Protein AF-0000000077137938 (afdb_homodimer)

InterPro domains:
  IPR002347 Short-chain dehydrogenase/reductase SDR [PF00106] (27-165)
  IPR036291 NAD(P)-binding domain superfamily [SSF51735] (3-159)

Foldseek 3Di:
DVVCVVVVAQEEDEDCCCVVPDDDPSYHYDHDQLLDLVRLLVSVVVCCVVVVAAQEAEDDLPDDDQDFPPDRDPVRLSSLLSSQAVSVLSNCVSCVVNQQVRYEYEYEAEPCLLDPAPRCNSNNVSRVNRVVVVLVVLVVSPLSGQYYYHYAHDDPDGPPVVSVVSRVVCSVCRPSPSDDPPVRVCSSVVCVPDVVNVVVVNVVVVVVSVVNVVVVPDPDPPPPPPPD/DVVCVVVVAQEEDEDCCCVVPDDDPSYHYDHDDLLDLVRLVVSVVVCCVVVVAAQEAEDDLPDDDQDFPPDRDPVRLSSLLSSQAVSVLSNCVSCVVNLQVRYEYEYEAEPCLLDPAPRCNSNNVSRVNNVVVVLVVLVVSPLSGQYYYHYAHDDPPGPVVVSVVVRVVCSVDRPSPSDDPPVRVCSSVVCVPDVVNVVVVNVVVVVVSVVNVVVVPPPDPPPPPPPD

Sequence (456 aa):
MSLLLGEGALVVVGDINPEVIPNHVNLQKYKIDPCKPDQIERLIESAIETLDKIDIFIINSEQFSYAEDEKENWAGLKYLFQTNSLGPIFAIQRLTNLISVGLHIILVSSEVSFYPTPGYGLYGASKHAFDYFWDSYRKQVGKNFHFSRVVAKTPGNSNPSQLAKKVFRSILRPKHSRYESWNQWFQKKSFEIFPFFLFFRSLLYEFLLKVEKKKKNLPLPHNQSNETMSLLLGEGALVVVGDINPEVIPNHVNLQKYKIDPCKPDQIERLIESAIETLDKIDIFIINSEQFSYAEDEKENWAGLKYLFQTNSLGPIFAIQRLTNLISVGLHIILVSSEVSFYPTPGYGLYGASKHAFDYFWDSYRKQVGKNFHFSRVVAKTPGNSNPSQLAKKVFRSILRPKHSRYESWNQWFQKKSFEIFPFFLFFRSLLYEFLLKVEKKKKNLPLPHNQSNET

Secondary structure (DSSP, 8-state):
-HHHHHTT--EEEEES-GGGSPP-TTEEEEE--TT-HHHHHHHHHHHHHHHSS--EEEEE--------TTT--HHHHHHHHIIIIIHHHHHHHHHHHHHTTTPEEEEEEEGGGTS--TT-HHHHHHHHHHHHHHHHHHHHH-TT-EEEEEEE--SS---HHHHHHHHHHHHHS----SS--HHHHHHHHHHHH-HHHHHHHHHHHHHHHHHHHHHHTS----------/-HHHHHTT--EEEEES-GGGSPP-TTEEEEE--TT-HHHHHHHHHHHHHHHSS--EEEEE--------TTT--HHHHHHHHIIIIIHHHHHHHHHHHHHTTTPEEEEEEEGGGTS--TT-HHHHHHHHHHHHHHHHHHHHH-TT-EEEEEEE--SS---HHHHHHHHHHHHHS----SS--HHHHHHHHHHHH-HHHHHHHHHHHHHHHHHHHHHHTS----------

Nearest PDB structures (foldseek):
  5t5q-assembly1_B  TM=8.551E-01  e=4.717E-06  Brucella abortus 2308
  8ijg-assembly1_D  TM=7.436E-01  e=5.787E-07  Burkholderia gladioli BSR3
  5t5q-assembly1_D  TM=7.896E-01  e=3.760E-06  Brucella abortus 2308
  5tii-assembly1_C  TM=8.175E-01  e=8.317E-06  uncultured bacterium
  5tii-assembly1_B  TM=8.497E-01  e=1.043E-05  uncultured bacterium

pLDDT: mean 77.57, std 17.43, range [22.06, 96.56]

Organism: Leptospira biflexa serovar Patoc (strain Patoc 1 / ATCC 23582 / Paris) (NCBI:txid456481)

Structure (mmCIF, N/CA/C/O backbone):
data_AF-0000000077137938-model_v1
#
loop_
_entity.id
_entity.type
_entity.pdbx_description
1 polymer 'SDR family NAD(P)-dependent oxidoreductase'
#
loop_
_atom_site.group_PDB
_atom_site.id
_atom_site.type_symbol
_atom_site.label_atom_id
_atom_site.label_alt_id
_atom_site.label_comp_id
_atom_site.label_asym_id
_atom_site.label_entity_id
_atom_site.label_seq_id
_atom_site.pdbx_PDB_ins_code
_atom_site.Cartn_x
_atom_site.Cartn_y
_atom_site.Cartn_z
_atom_site.occupancy
_atom_site.B_iso_or_equiv
_atom_site.auth_seq_id
_atom_site.auth_comp_id
_atom_site.auth_asym_id
_atom_site.auth_atom_id
_atom_site.pdbx_PDB_model_num
ATOM 1 N N . MET A 1 1 ? -8.594 -23.672 -10.148 1 82.12 1 MET A N 1
ATOM 2 C CA . MET A 1 1 ? -7.992 -24.906 -9.641 1 82.12 1 MET A CA 1
ATOM 3 C C . MET A 1 1 ? -8.562 -26.125 -10.367 1 82.12 1 MET A C 1
ATOM 5 O O . MET A 1 1 ? -7.812 -26.953 -10.891 1 82.12 1 MET A O 1
ATOM 9 N N . SER A 1 2 ? -9.875 -26.062 -10.555 1 80.5 2 SER A N 1
ATOM 10 C CA . SER A 1 2 ? -10.531 -27.188 -11.211 1 80.5 2 SER A CA 1
ATOM 11 C C . SER A 1 2 ? -10.062 -27.328 -12.656 1 80.5 2 SER A C 1
ATOM 13 O O . SER A 1 2 ? -9.852 -28.438 -13.141 1 80.5 2 SER A O 1
ATOM 15 N N . LEU A 1 3 ? -9.867 -26.266 -13.297 1 83.75 3 LEU A N 1
ATOM 16 C CA . LEU A 1 3 ? -9.43 -26.266 -14.688 1 83.75 3 LEU A CA 1
ATOM 17 C C . LEU A 1 3 ? -8.016 -26.828 -14.805 1 83.75 3 LEU A C 1
ATOM 19 O O . LEU A 1 3 ? -7.727 -27.609 -15.703 1 83.75 3 LEU A O 1
ATOM 23 N N . LEU A 1 4 ? -7.18 -26.516 -13.891 1 88.12 4 LEU A N 1
ATOM 24 C CA . LEU A 1 4 ? -5.797 -26.984 -13.914 1 88.12 4 LEU A CA 1
ATOM 25 C C . LEU A 1 4 ? -5.727 -28.484 -13.641 1 88.12 4 LEU A C 1
ATOM 27 O O . LEU A 1 4 ? -5.004 -29.203 -14.328 1 88.12 4 LEU A O 1
ATOM 31 N N . LEU A 1 5 ? -6.488 -28.891 -12.719 1 90.06 5 LEU A N 1
ATOM 32 C CA . LEU A 1 5 ? -6.512 -30.297 -12.352 1 90.06 5 LEU A CA 1
ATOM 33 C C . LEU A 1 5 ? -7.078 -31.141 -13.484 1 90.06 5 LEU A C 1
ATOM 35 O O . LEU A 1 5 ? -6.602 -32.25 -13.734 1 90.06 5 LEU A O 1
ATOM 39 N N . GLY A 1 6 ? -8.094 -30.547 -14.188 1 89.06 6 GLY A N 1
ATOM 40 C CA . GLY A 1 6 ? -8.703 -31.219 -15.32 1 89.06 6 GLY A CA 1
ATOM 41 C C . GLY A 1 6 ? -7.734 -31.453 -16.469 1 89.06 6 GLY A C 1
ATOM 42 O O . GLY A 1 6 ? -7.867 -32.438 -17.203 1 89.06 6 GLY A O 1
ATOM 43 N N . GLU A 1 7 ? -6.707 -30.672 -16.578 1 90.38 7 GLU A N 1
ATOM 44 C CA . GLU A 1 7 ? -5.699 -30.781 -17.625 1 90.38 7 GLU A CA 1
ATOM 45 C C . GLU A 1 7 ? -4.523 -31.641 -17.188 1 90.38 7 GLU A C 1
ATOM 47 O O . GLU A 1 7 ? -3.506 -31.719 -17.875 1 90.38 7 GLU A O 1
ATOM 52 N N . GLY A 1 8 ? -4.582 -32.25 -15.922 1 91.69 8 GLY A N 1
ATOM 53 C CA . GLY A 1 8 ? -3.576 -33.188 -15.43 1 91.69 8 GLY A CA 1
ATOM 54 C C . GLY A 1 8 ? -2.428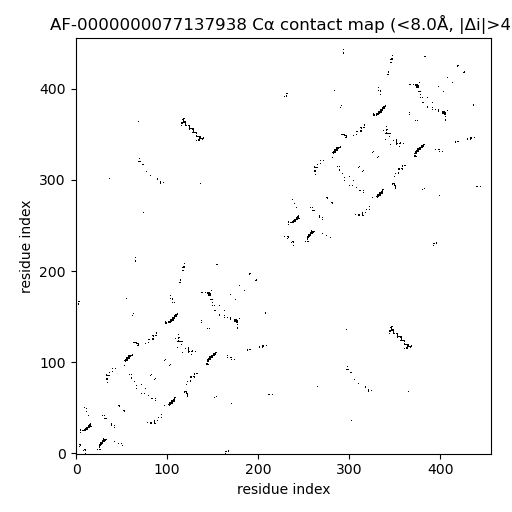 -32.5 -14.711 1 91.69 8 GLY A C 1
ATOM 55 O O . GLY A 1 8 ? -1.396 -33.094 -14.445 1 91.69 8 GLY A O 1
ATOM 56 N N . ALA A 1 9 ? -2.559 -31.234 -14.398 1 91.5 9 ALA A N 1
ATOM 57 C CA . ALA A 1 9 ? -1.505 -30.5 -13.711 1 91.5 9 ALA A CA 1
ATOM 58 C C . ALA A 1 9 ? -1.36 -30.969 -12.266 1 91.5 9 ALA A C 1
ATOM 60 O O . ALA A 1 9 ? -2.34 -31.391 -11.641 1 91.5 9 ALA A O 1
ATOM 61 N N . LEU A 1 10 ? -0.135 -31.016 -11.766 1 94.38 10 LEU A N 1
ATOM 62 C CA . LEU A 1 10 ? 0.11 -31.172 -10.336 1 94.38 10 LEU A CA 1
ATOM 63 C C . LEU A 1 10 ? 0.012 -29.844 -9.609 1 94.38 10 LEU A C 1
ATOM 65 O O . LEU A 1 10 ? 0.697 -28.875 -9.977 1 94.38 10 LEU A O 1
ATOM 69 N N . VAL A 1 11 ? -0.886 -29.797 -8.602 1 94.5 11 VAL A N 1
ATOM 70 C CA . VAL A 1 11 ? -1.19 -28.516 -7.984 1 94.5 11 VAL A CA 1
ATOM 71 C C . VAL A 1 11 ? -0.905 -28.578 -6.484 1 94.5 11 VAL A C 1
ATOM 73 O O . VAL A 1 11 ? -1.271 -29.547 -5.816 1 94.5 11 VAL A O 1
ATOM 76 N N . VAL A 1 12 ? -0.13 -27.641 -5.973 1 95.25 12 VAL A N 1
ATOM 77 C CA . VAL A 1 12 ? 0.032 -27.391 -4.543 1 95.25 12 VAL A CA 1
ATOM 78 C C . VAL A 1 12 ? -0.649 -26.078 -4.172 1 95.25 12 VAL A C 1
ATOM 80 O O . VAL A 1 12 ? -0.397 -25.031 -4.793 1 95.25 12 VAL A O 1
ATOM 83 N N . VAL A 1 13 ? -1.584 -26.141 -3.148 1 93.88 13 VAL A N 1
ATOM 84 C CA . VAL A 1 13 ? -2.354 -24.938 -2.83 1 93.88 13 VAL A CA 1
ATOM 85 C C . VAL A 1 13 ? -2.201 -24.609 -1.349 1 93.88 13 VAL A C 1
ATOM 87 O O . VAL A 1 13 ? -2.168 -25.5 -0.503 1 93.88 13 VAL A O 1
ATOM 90 N N . GLY A 1 14 ? -1.914 -23.359 -1.097 1 92.62 14 GLY A N 1
ATOM 91 C CA . GLY A 1 14 ? -2.016 -22.812 0.246 1 92.62 14 GLY A CA 1
ATOM 92 C C . GLY A 1 14 ? -3.287 -22 0.469 1 92.62 14 GLY A C 1
ATOM 93 O O . GLY A 1 14 ? -3.604 -21.109 -0.307 1 92.62 14 GLY A O 1
ATOM 94 N N . ASP A 1 15 ? -4.039 -22.344 1.524 1 89.94 15 ASP A N 1
ATOM 95 C CA . ASP A 1 15 ? -5.293 -21.656 1.834 1 89.94 15 ASP A CA 1
ATOM 96 C C . ASP A 1 15 ? -5.504 -21.562 3.344 1 89.94 15 ASP A C 1
ATOM 98 O O . ASP A 1 15 ? -4.988 -22.391 4.102 1 89.94 15 ASP A O 1
ATOM 102 N N . ILE A 1 16 ? -6.207 -20.547 3.729 1 87.56 16 ILE A N 1
ATOM 103 C CA . ILE A 1 16 ? -6.512 -20.391 5.145 1 87.56 16 ILE A CA 1
ATOM 104 C C . ILE A 1 16 ? -7.5 -21.453 5.59 1 87.56 16 ILE A C 1
ATOM 106 O O . ILE A 1 16 ? -7.469 -21.906 6.742 1 87.56 16 ILE A O 1
ATOM 110 N N . ASN A 1 17 ? -8.305 -21.875 4.637 1 88.5 17 ASN A N 1
ATOM 111 C CA . ASN A 1 17 ? -9.273 -22.938 4.863 1 88.5 17 ASN A CA 1
ATOM 112 C C . ASN A 1 17 ? -9.18 -24.031 3.799 1 88.5 17 ASN A C 1
ATOM 114 O O . ASN A 1 17 ? -10.086 -24.188 2.988 1 88.5 17 ASN A O 1
ATOM 118 N N . PRO A 1 18 ? -8.117 -24.781 3.939 1 91.25 18 PRO A N 1
ATOM 119 C CA . PRO A 1 18 ? -7.941 -25.781 2.893 1 91.25 18 PRO A CA 1
ATOM 120 C C . PRO A 1 18 ? -9.023 -26.875 2.932 1 91.25 18 PRO A C 1
ATOM 122 O O . PRO A 1 18 ? -9.211 -27.594 1.95 1 91.25 18 PRO A O 1
ATOM 125 N N . GLU A 1 19 ? -9.711 -26.938 3.988 1 91.69 19 GLU A N 1
ATOM 126 C CA . GLU A 1 19 ? -10.711 -27.984 4.172 1 91.69 19 GLU A CA 1
ATOM 127 C C . GLU A 1 19 ? -11.875 -27.797 3.201 1 91.69 19 GLU A C 1
ATOM 129 O O . GLU A 1 19 ? -12.555 -28.766 2.857 1 91.69 19 GLU A O 1
ATOM 134 N N . VAL A 1 20 ? -12.109 -26.578 2.74 1 88.06 20 VAL A N 1
ATOM 135 C CA . VAL A 1 20 ? -13.234 -26.297 1.852 1 88.06 20 VAL A CA 1
ATOM 136 C C . VAL A 1 20 ? -12.883 -26.734 0.428 1 88.06 20 VAL A C 1
ATOM 138 O O . VAL A 1 20 ? -13.766 -26.859 -0.423 1 88.06 20 VAL A O 1
ATOM 141 N N . ILE A 1 21 ? -11.672 -27.062 0.179 1 89.19 21 ILE A N 1
ATOM 142 C CA . ILE A 1 21 ? -11.211 -27.469 -1.145 1 89.19 21 ILE A CA 1
ATOM 143 C C . ILE A 1 21 ? -11.336 -28.984 -1.29 1 89.19 21 ILE A C 1
ATOM 145 O O . ILE A 1 21 ? -10.789 -29.75 -0.479 1 89.19 21 ILE A O 1
ATOM 149 N N . PRO A 1 22 ? -12.023 -29.406 -2.293 1 91.62 22 PRO A N 1
ATOM 150 C CA . PRO A 1 22 ? -12.148 -30.859 -2.494 1 91.62 22 PRO A CA 1
ATOM 151 C C . PRO A 1 22 ? -10.805 -31.531 -2.746 1 91.62 22 PRO A C 1
ATOM 153 O O . PRO A 1 22 ? -9.906 -30.938 -3.336 1 91.62 22 PRO A O 1
ATOM 156 N N . ASN A 1 23 ? -10.734 -32.812 -2.357 1 93.38 23 ASN A N 1
ATOM 157 C CA . ASN A 1 23 ? -9.508 -33.562 -2.572 1 93.38 23 ASN A CA 1
ATOM 158 C C . ASN A 1 23 ? -9.375 -34.031 -4.023 1 93.38 23 ASN A C 1
ATOM 160 O O . ASN A 1 23 ? -10.375 -34.156 -4.734 1 93.38 23 ASN A O 1
ATOM 164 N N . HIS A 1 24 ? -8.148 -34.156 -4.488 1 94.12 24 HIS A N 1
ATOM 165 C CA . HIS A 1 24 ? -7.781 -34.656 -5.809 1 94.12 24 HIS A CA 1
ATOM 166 C C . HIS A 1 24 ? -6.398 -35.281 -5.789 1 94.12 24 HIS A C 1
ATOM 168 O O . HIS A 1 24 ? -5.508 -34.812 -5.07 1 94.12 24 HIS A O 1
ATOM 174 N N . VAL A 1 25 ? -6.176 -36.281 -6.574 1 93.81 25 VAL A N 1
ATOM 175 C CA . VAL A 1 25 ? -4.941 -37.062 -6.57 1 93.81 25 VAL A CA 1
ATOM 176 C C . VAL A 1 25 ? -3.764 -36.156 -6.938 1 93.81 25 VAL A C 1
ATOM 178 O O . VAL A 1 25 ? -2.652 -36.344 -6.434 1 93.81 25 VAL A O 1
ATOM 181 N N . ASN A 1 26 ? -4 -35.156 -7.742 1 95.12 26 ASN A N 1
ATOM 182 C CA . ASN A 1 26 ? -2.943 -34.281 -8.203 1 95.12 26 ASN A CA 1
ATOM 183 C C . ASN A 1 26 ? -2.898 -33 -7.391 1 95.12 26 ASN A C 1
ATOM 185 O O . ASN A 1 26 ? -2.277 -32 -7.801 1 95.12 26 ASN A O 1
ATOM 189 N N . LEU A 1 27 ? -3.598 -33 -6.215 1 94.88 27 LEU A N 1
ATOM 190 C CA . LEU A 1 27 ? -3.709 -31.766 -5.426 1 94.88 27 LEU A CA 1
ATOM 191 C C . LEU A 1 27 ? -3.164 -31.984 -4.016 1 94.88 27 LEU A C 1
ATOM 193 O O . LEU A 1 27 ? -3.566 -32.906 -3.322 1 94.88 27 LEU A O 1
ATOM 197 N N . GLN A 1 28 ? -2.193 -31.25 -3.656 1 95.69 28 GLN A N 1
ATOM 198 C CA . GLN A 1 28 ? -1.729 -31.156 -2.275 1 95.69 28 GLN A CA 1
ATOM 199 C C . GLN A 1 28 ? -2.107 -29.812 -1.659 1 95.69 28 GLN A C 1
ATOM 201 O O . GLN A 1 28 ? -1.872 -28.766 -2.258 1 95.69 28 GLN A O 1
ATOM 206 N N . LYS A 1 29 ? -2.715 -29.906 -0.491 1 95.06 29 LYS A N 1
ATOM 207 C CA . LYS A 1 29 ? -3.217 -28.688 0.16 1 95.06 29 LYS A CA 1
ATOM 208 C C . LYS A 1 29 ? -2.486 -28.438 1.474 1 95.06 29 LYS A C 1
ATOM 210 O O . LYS A 1 29 ? -2.178 -29.375 2.215 1 95.06 29 LYS A O 1
ATOM 215 N N . TYR A 1 30 ? -2.18 -27.172 1.72 1 94.38 30 TYR A N 1
ATOM 216 C CA . TYR A 1 30 ? -1.563 -26.734 2.967 1 94.38 30 TYR A CA 1
ATOM 217 C C . TYR A 1 30 ? -2.354 -25.594 3.59 1 94.38 30 TYR A C 1
ATOM 219 O O . TYR A 1 30 ? -2.834 -24.703 2.883 1 94.38 30 TYR A O 1
ATOM 227 N N . LYS A 1 31 ? -2.516 -25.656 4.91 1 94.06 31 LYS A N 1
ATOM 228 C CA . LYS A 1 31 ? -3.082 -24.516 5.633 1 94.06 31 LYS A CA 1
ATOM 229 C C . LYS A 1 31 ? -2.037 -23.422 5.84 1 94.06 31 LYS A C 1
ATOM 231 O O . LYS A 1 31 ? -0.965 -23.672 6.391 1 94.06 31 LYS A O 1
ATOM 236 N N . ILE A 1 32 ? -2.404 -22.234 5.348 1 92.25 32 ILE A N 1
ATOM 237 C CA . ILE A 1 32 ? -1.449 -21.156 5.512 1 92.25 32 ILE A CA 1
ATOM 238 C C . ILE A 1 32 ? -2.182 -19.891 5.949 1 92.25 32 ILE A C 1
ATOM 240 O O . ILE A 1 32 ? -3.355 -19.688 5.621 1 92.25 32 ILE A O 1
ATOM 244 N N . ASP A 1 33 ? -1.504 -19.172 6.73 1 91.94 33 ASP A N 1
ATOM 245 C CA . ASP A 1 33 ? -1.855 -17.781 7.043 1 91.94 33 ASP A CA 1
ATOM 246 C C . ASP A 1 33 ? -0.899 -16.812 6.359 1 91.94 33 ASP A C 1
ATOM 248 O O . ASP A 1 33 ? 0.297 -16.797 6.656 1 91.94 33 ASP A O 1
ATOM 252 N N . PRO A 1 34 ? -1.477 -16.016 5.48 1 89 34 PRO A N 1
ATOM 253 C CA . PRO A 1 34 ? -0.6 -15.117 4.734 1 89 34 PRO A CA 1
ATOM 254 C C . PRO A 1 34 ? 0.116 -14.117 5.637 1 89 34 PRO A C 1
ATOM 256 O O . PRO A 1 34 ? 1.051 -13.438 5.195 1 89 34 PRO A O 1
ATOM 259 N N . CYS A 1 35 ? -0.312 -14.023 6.879 1 91.31 35 CYS A N 1
ATOM 260 C CA . CYS A 1 35 ? 0.33 -13.109 7.816 1 91.31 35 CYS A CA 1
ATOM 261 C C . CYS A 1 35 ? 1.494 -13.789 8.531 1 91.31 35 CYS A C 1
ATOM 263 O O . CYS A 1 35 ? 2.178 -13.164 9.344 1 91.31 35 CYS A O 1
ATOM 265 N N . LYS A 1 36 ? 1.702 -15.008 8.211 1 95.06 36 LYS A N 1
ATOM 266 C CA . LYS A 1 36 ? 2.787 -15.766 8.828 1 95.06 36 LYS A CA 1
ATOM 267 C C . LYS A 1 36 ? 3.84 -16.156 7.797 1 95.06 36 LYS A C 1
ATOM 269 O O . LYS A 1 36 ? 3.686 -17.156 7.098 1 95.06 36 LYS A O 1
ATOM 274 N N . PRO A 1 37 ? 4.961 -15.477 7.809 1 95.5 37 PRO A N 1
ATOM 275 C CA . PRO A 1 37 ? 5.973 -15.695 6.773 1 95.5 37 PRO A CA 1
ATOM 276 C C . PRO A 1 37 ? 6.527 -17.125 6.785 1 95.5 37 PRO A C 1
ATOM 278 O O . PRO A 1 37 ? 6.859 -17.672 5.73 1 95.5 37 PRO A O 1
ATOM 281 N N . ASP A 1 38 ? 6.629 -17.703 7.938 1 96.56 38 ASP A N 1
ATOM 282 C CA . ASP A 1 38 ? 7.16 -19.062 8.039 1 96.56 38 ASP A CA 1
ATOM 283 C C . ASP A 1 38 ? 6.27 -20.062 7.293 1 96.56 38 ASP A C 1
ATOM 285 O O . ASP A 1 38 ? 6.766 -21.016 6.695 1 96.56 38 ASP A O 1
ATOM 289 N N . GLN A 1 39 ? 4.988 -19.859 7.348 1 96.06 39 GLN A N 1
ATOM 290 C CA . GLN A 1 39 ? 4.055 -20.734 6.656 1 96.06 39 GLN A CA 1
ATOM 291 C C . GLN A 1 39 ? 4.137 -20.547 5.145 1 96.06 39 GLN A C 1
ATOM 293 O O . GLN A 1 39 ? 3.984 -21.5 4.383 1 96.06 39 GLN A O 1
ATOM 298 N N . ILE A 1 40 ? 4.438 -19.375 4.727 1 94.38 40 ILE A N 1
ATOM 299 C CA . ILE A 1 40 ? 4.621 -19.094 3.307 1 94.38 40 ILE A CA 1
ATOM 300 C C . ILE A 1 40 ? 5.871 -19.812 2.797 1 94.38 40 ILE A C 1
ATOM 302 O O . ILE A 1 40 ? 5.84 -20.453 1.747 1 94.38 40 ILE A O 1
ATOM 306 N N . GLU A 1 41 ? 6.875 -19.688 3.547 1 95.25 41 GLU A N 1
ATOM 307 C CA . GLU A 1 41 ? 8.125 -20.344 3.176 1 95.25 41 GLU A CA 1
ATOM 308 C C . GLU A 1 41 ? 7.949 -21.859 3.109 1 95.25 41 GLU A C 1
ATOM 310 O O . GLU A 1 41 ? 8.414 -22.5 2.164 1 95.25 41 GLU A O 1
ATOM 315 N N . ARG A 1 42 ? 7.32 -22.359 4.07 1 95.62 42 ARG A N 1
ATOM 316 C CA . ARG A 1 42 ? 7.094 -23.797 4.113 1 95.62 42 ARG A CA 1
ATOM 317 C C . ARG A 1 42 ? 6.27 -24.266 2.912 1 95.62 42 ARG A C 1
ATOM 319 O O . ARG A 1 42 ? 6.516 -25.328 2.357 1 95.62 42 ARG A O 1
ATOM 326 N N . LEU A 1 43 ? 5.289 -23.453 2.562 1 94.94 43 LEU A N 1
ATOM 327 C CA . LEU A 1 43 ? 4.48 -23.781 1.395 1 94.94 43 LEU A CA 1
ATOM 328 C C . LEU A 1 43 ? 5.34 -23.859 0.14 1 94.94 43 LEU A C 1
ATOM 330 O O . LEU A 1 43 ? 5.23 -24.812 -0.629 1 94.94 43 LEU A O 1
ATOM 334 N N . ILE A 1 44 ? 6.176 -22.922 -0.088 1 94.19 44 ILE A N 1
ATOM 335 C CA . ILE A 1 44 ? 7.016 -22.859 -1.278 1 94.19 44 ILE A CA 1
ATOM 336 C C . ILE A 1 44 ? 8.008 -24.016 -1.273 1 94.19 44 ILE A C 1
ATOM 338 O O . ILE A 1 44 ? 8.219 -24.656 -2.301 1 94.19 44 ILE A O 1
ATOM 342 N N . GLU A 1 45 ? 8.547 -24.297 -0.104 1 94.12 45 GLU A N 1
ATOM 343 C CA . GLU A 1 45 ? 9.469 -25.422 0.028 1 94.12 45 GLU A CA 1
ATOM 344 C C . GLU A 1 45 ? 8.773 -26.734 -0.285 1 94.12 45 GLU A C 1
ATOM 346 O O . GLU A 1 45 ? 9.312 -27.578 -1.02 1 94.12 45 GLU A O 1
ATOM 351 N N . SER A 1 46 ? 7.633 -26.875 0.27 1 93.81 46 SER A N 1
ATOM 352 C CA . SER A 1 46 ? 6.859 -28.078 0.028 1 93.81 46 SER A CA 1
ATOM 353 C C . SER A 1 46 ? 6.52 -28.234 -1.449 1 93.81 46 SER A C 1
ATOM 355 O O . SER A 1 46 ? 6.535 -29.344 -1.984 1 93.81 46 SER A O 1
ATOM 357 N N . ALA A 1 47 ? 6.156 -27.109 -2.074 1 94.31 47 ALA A N 1
ATOM 358 C CA . ALA A 1 47 ? 5.84 -27.125 -3.5 1 94.31 47 ALA A CA 1
ATOM 359 C C . ALA A 1 47 ? 7.039 -27.578 -4.324 1 94.31 47 ALA A C 1
ATOM 361 O O . ALA A 1 47 ? 6.898 -28.391 -5.25 1 94.31 47 ALA A O 1
ATOM 362 N N . ILE A 1 48 ? 8.18 -27.125 -3.984 1 92.31 48 ILE A N 1
ATOM 363 C CA . ILE A 1 48 ? 9.398 -27.484 -4.699 1 92.31 48 ILE A CA 1
ATOM 364 C C . ILE A 1 48 ? 9.68 -28.984 -4.504 1 92.31 48 ILE A C 1
ATOM 366 O O . ILE A 1 48 ? 10.039 -29.672 -5.457 1 92.31 48 ILE A O 1
ATOM 370 N N . GLU A 1 49 ? 9.516 -29.422 -3.316 1 92.31 49 GLU A N 1
ATOM 371 C CA . GLU A 1 49 ? 9.758 -30.828 -3.008 1 92.31 49 GLU A CA 1
ATOM 372 C C . GLU A 1 49 ? 8.781 -31.734 -3.746 1 92.31 49 GLU A C 1
ATOM 374 O O . GLU A 1 49 ? 9.172 -32.781 -4.254 1 92.31 49 GLU A O 1
ATOM 379 N N . THR A 1 50 ? 7.547 -31.312 -3.812 1 91.38 50 THR A N 1
ATOM 380 C CA . THR A 1 50 ? 6.477 -32.125 -4.387 1 91.38 50 THR A CA 1
ATOM 381 C C . THR A 1 50 ? 6.547 -32.094 -5.91 1 91.38 50 THR A C 1
ATOM 383 O O . THR A 1 50 ? 6.34 -33.125 -6.559 1 91.38 50 THR A O 1
ATOM 386 N N . LEU A 1 51 ? 6.824 -30.938 -6.496 1 92.75 51 LEU A N 1
ATOM 387 C CA . LEU A 1 51 ? 6.691 -30.75 -7.938 1 92.75 51 LEU A CA 1
ATOM 388 C C . LEU A 1 51 ? 8.047 -30.828 -8.625 1 92.75 51 LEU A C 1
ATOM 390 O O . LEU A 1 51 ? 8.125 -30.953 -9.844 1 92.75 51 LEU A O 1
ATOM 394 N N . ASP A 1 52 ? 9.141 -30.781 -7.859 1 88.56 52 ASP A N 1
ATOM 395 C CA . ASP A 1 52 ? 10.516 -30.688 -8.352 1 88.56 52 ASP A CA 1
ATOM 396 C C . ASP A 1 52 ? 10.789 -29.328 -8.984 1 88.56 52 ASP A C 1
ATOM 398 O O . ASP A 1 52 ? 11.781 -28.672 -8.656 1 88.56 52 ASP A O 1
ATOM 402 N N . LYS A 1 53 ? 9.844 -29 -9.859 1 89.62 53 LYS A N 1
ATOM 403 C CA . LYS A 1 53 ? 9.914 -27.688 -10.492 1 89.62 53 LYS A CA 1
ATOM 404 C C . LYS A 1 53 ? 8.547 -27 -10.492 1 89.62 53 LYS A C 1
ATOM 406 O O . LYS A 1 53 ? 7.527 -27.625 -10.773 1 89.62 53 LYS A O 1
ATOM 411 N N . ILE A 1 54 ? 8.602 -25.703 -10.125 1 92.25 54 ILE A N 1
ATOM 412 C CA . ILE A 1 54 ? 7.375 -24.922 -10.203 1 92.25 54 ILE A CA 1
ATOM 413 C C . ILE A 1 54 ? 7.316 -24.188 -11.539 1 92.25 54 ILE A C 1
ATOM 415 O O . ILE A 1 54 ? 8.133 -23.297 -11.797 1 92.25 54 ILE A O 1
ATOM 419 N N . ASP A 1 55 ? 6.383 -24.547 -12.32 1 90.75 55 ASP A N 1
ATOM 420 C CA . ASP A 1 55 ? 6.234 -23.891 -13.617 1 90.75 55 ASP A CA 1
ATOM 421 C C . ASP A 1 55 ? 5.438 -22.594 -13.492 1 90.75 55 ASP A C 1
ATOM 423 O O . ASP A 1 55 ? 5.746 -21.609 -14.164 1 90.75 55 ASP A O 1
ATOM 427 N N . ILE A 1 56 ? 4.426 -22.688 -12.617 1 91.75 56 ILE A N 1
ATOM 428 C CA . ILE A 1 56 ? 3.508 -21.562 -12.477 1 91.75 56 ILE A CA 1
ATOM 429 C C . ILE A 1 56 ? 3.25 -21.297 -11 1 91.75 56 ILE A C 1
ATOM 431 O O . ILE A 1 56 ? 3.062 -22.219 -10.211 1 91.75 56 ILE A O 1
ATOM 435 N N . PHE A 1 57 ? 3.316 -20.094 -10.641 1 92.94 57 PHE A N 1
ATOM 436 C CA . PHE A 1 57 ? 2.926 -19.656 -9.305 1 92.94 57 PHE A CA 1
ATOM 437 C C . PHE A 1 57 ? 1.826 -18.594 -9.383 1 92.94 57 PHE A C 1
ATOM 439 O O . PHE A 1 57 ? 1.999 -17.562 -10.031 1 92.94 57 PHE A O 1
ATOM 446 N N . ILE A 1 58 ? 0.691 -18.891 -8.773 1 91.38 58 ILE A N 1
ATOM 447 C CA . ILE A 1 58 ? -0.452 -17.984 -8.812 1 91.38 58 ILE A CA 1
ATOM 448 C C . ILE A 1 58 ? -0.63 -17.328 -7.445 1 91.38 58 ILE A C 1
ATOM 450 O O . ILE A 1 58 ? -0.754 -18 -6.426 1 91.38 58 ILE A O 1
ATOM 454 N N . ILE A 1 59 ? -0.573 -16.062 -7.422 1 89.56 59 ILE A N 1
ATOM 455 C CA . ILE A 1 59 ? -0.862 -15.281 -6.227 1 89.56 59 ILE A CA 1
ATOM 456 C C . ILE A 1 59 ? -2.297 -14.766 -6.281 1 89.56 59 ILE A C 1
ATOM 458 O O . ILE A 1 59 ? -2.611 -13.875 -7.07 1 89.56 59 ILE A O 1
ATOM 462 N N . ASN A 1 60 ? -3.135 -15.453 -5.504 1 78.38 60 ASN A N 1
ATOM 463 C CA . ASN A 1 60 ? -4.535 -15.039 -5.441 1 78.38 60 ASN A CA 1
ATOM 464 C C . ASN A 1 60 ? -4.812 -14.188 -4.207 1 78.38 60 ASN A C 1
ATOM 466 O O . ASN A 1 60 ? -4.715 -14.672 -3.078 1 78.38 60 ASN A O 1
ATOM 470 N N . SER A 1 61 ? -4.84 -12.961 -4.328 1 61.78 61 SER A N 1
ATOM 471 C CA . SER A 1 61 ? -5.055 -12.047 -3.209 1 61.78 61 SER A CA 1
ATOM 472 C C . SER A 1 61 ? -6.504 -11.586 -3.148 1 61.78 61 SER A C 1
ATOM 474 O O . SER A 1 61 ? -6.777 -10.422 -2.822 1 61.78 61 SER A O 1
ATOM 476 N N . GLU A 1 62 ? -7.633 -12.336 -3.582 1 57 62 GLU A N 1
ATOM 477 C CA . GLU A 1 62 ? -8.961 -11.789 -3.85 1 57 62 GLU A CA 1
ATOM 478 C C . GLU A 1 62 ? -9.859 -11.914 -2.627 1 57 62 GLU A C 1
ATOM 480 O O . GLU A 1 62 ? -11.078 -11.727 -2.725 1 57 62 GLU A O 1
ATOM 485 N N . GLN A 1 63 ? -9.32 -12.172 -1.462 1 60.5 63 GLN A N 1
ATOM 486 C CA . GLN A 1 63 ? -10.344 -12.133 -0.42 1 60.5 63 GLN A CA 1
ATOM 487 C C . GLN A 1 63 ? -10.633 -10.695 0.006 1 60.5 63 GLN A C 1
ATOM 489 O O . GLN A 1 63 ? -9.742 -9.984 0.477 1 60.5 63 GLN A O 1
ATOM 494 N N . PHE A 1 64 ? -11.883 -10.336 -0.465 1 67.31 64 PHE A N 1
ATOM 495 C CA . PHE A 1 64 ? -12.328 -9.008 -0.064 1 67.31 64 PHE A CA 1
ATOM 496 C C . PHE A 1 64 ? -12.672 -8.977 1.421 1 67.31 64 PHE A C 1
ATOM 498 O O . PHE A 1 64 ? -13.445 -9.805 1.901 1 67.31 64 PHE A O 1
ATOM 505 N N . SER A 1 65 ? -11.977 -8.258 2.133 1 71 65 SER A N 1
ATOM 506 C CA . SER A 1 65 ? -12.328 -7.934 3.512 1 71 65 SER A CA 1
ATOM 507 C C . SER A 1 65 ? -12.648 -6.449 3.668 1 71 65 SER A C 1
ATOM 509 O O . SER A 1 65 ? -11.781 -5.598 3.453 1 71 65 SER A O 1
ATOM 511 N N . TYR A 1 66 ? -13.93 -6.309 3.99 1 75.69 66 TYR A N 1
ATOM 512 C CA . TYR A 1 66 ? -14.352 -4.922 4.156 1 75.69 66 TYR A CA 1
ATOM 513 C C . TYR A 1 66 ? -13.727 -4.312 5.406 1 75.69 66 TYR A C 1
ATOM 515 O O . TYR A 1 66 ? -13.734 -4.926 6.477 1 75.69 66 TYR A O 1
ATOM 523 N N . ALA A 1 67 ? -13.086 -3.311 5.211 1 83 67 ALA A N 1
ATOM 524 C CA . ALA A 1 67 ? -12.586 -2.479 6.301 1 83 67 ALA A CA 1
ATOM 525 C C . ALA A 1 67 ? -13.125 -1.055 6.199 1 83 67 ALA A C 1
ATOM 527 O O . ALA A 1 67 ? -13.07 -0.441 5.129 1 83 67 ALA A O 1
ATOM 528 N N . GLU A 1 68 ? -13.695 -0.621 7.293 1 86 68 GLU A N 1
ATOM 529 C CA . GLU A 1 68 ? -14.25 0.728 7.293 1 86 68 GLU A CA 1
ATOM 530 C C . GLU A 1 68 ? -13.148 1.783 7.312 1 86 68 GLU A C 1
ATOM 532 O O . GLU A 1 68 ? -12.344 1.825 8.242 1 86 68 GLU A O 1
ATOM 537 N N . ASP A 1 69 ? -13.172 2.627 6.395 1 89.12 69 ASP A N 1
ATOM 538 C CA . ASP A 1 69 ? -12.094 3.588 6.176 1 89.12 69 ASP A CA 1
ATOM 539 C C . ASP A 1 69 ? -11.938 4.516 7.379 1 89.12 69 ASP A C 1
ATOM 541 O O . ASP A 1 69 ? -10.82 4.863 7.762 1 89.12 69 ASP A O 1
ATOM 545 N N . GLU A 1 70 ? -13.039 4.801 8.047 1 85.56 70 GLU A N 1
ATOM 546 C CA . GLU A 1 70 ? -13.031 5.844 9.07 1 85.56 70 GLU A CA 1
ATOM 547 C C . GLU A 1 70 ? -12.648 5.273 10.438 1 85.56 70 GLU A C 1
ATOM 549 O O . GLU A 1 70 ? -12.148 6 11.297 1 85.56 70 GLU A O 1
ATOM 554 N N . LYS A 1 71 ? -12.789 3.9 10.602 1 89.31 71 LYS A N 1
ATOM 555 C CA . LYS A 1 71 ? -12.766 3.475 12 1 89.31 71 LYS A CA 1
ATOM 556 C C . LYS A 1 71 ? -12.023 2.15 12.156 1 89.31 71 LYS A C 1
ATOM 558 O O . LYS A 1 71 ? -11.898 1.63 13.266 1 89.31 71 LYS A O 1
ATOM 563 N N . GLU A 1 72 ? -11.562 1.579 11.07 1 92.44 72 GLU A N 1
ATOM 564 C CA . GLU A 1 72 ? -10.82 0.332 11.234 1 92.44 72 GLU A CA 1
ATOM 565 C C . GLU A 1 72 ? -9.703 0.486 12.266 1 92.44 72 GLU A C 1
ATOM 567 O O . GLU A 1 72 ? -8.953 1.462 12.234 1 92.44 72 GLU A O 1
ATOM 572 N N . ASN A 1 73 ? -9.68 -0.433 13.219 1 94.56 73 ASN A N 1
ATOM 573 C CA . ASN A 1 73 ? -8.672 -0.313 14.266 1 94.56 73 ASN A CA 1
ATOM 574 C C . ASN A 1 73 ? -7.297 -0.772 13.781 1 94.56 73 ASN A C 1
ATOM 576 O O . ASN A 1 73 ? -7.176 -1.313 12.68 1 94.56 73 ASN A O 1
ATOM 580 N N . TRP A 1 74 ? -6.305 -0.612 14.594 1 95.94 74 TRP A N 1
ATOM 581 C CA . TRP A 1 74 ? -4.914 -0.862 14.227 1 95.94 74 TRP A CA 1
ATOM 582 C C . TRP A 1 74 ? -4.699 -2.33 13.875 1 95.94 74 TRP A C 1
ATOM 584 O O . TRP A 1 74 ? -4.008 -2.648 12.906 1 95.94 74 TRP A O 1
ATOM 594 N N . ALA A 1 75 ? -5.238 -3.164 14.648 1 95.12 75 ALA A N 1
ATOM 595 C CA . ALA A 1 75 ? -5.105 -4.594 14.398 1 95.12 75 ALA A CA 1
ATOM 596 C C . ALA A 1 75 ? -5.703 -4.969 13.047 1 95.12 75 ALA A C 1
ATOM 598 O O . ALA A 1 75 ? -5.125 -5.773 12.305 1 95.12 75 ALA A O 1
ATOM 599 N N . GLY A 1 76 ? -6.82 -4.41 12.711 1 93.94 76 GLY A N 1
ATOM 600 C CA . GLY A 1 76 ? -7.449 -4.637 11.422 1 93.94 76 GLY A CA 1
ATOM 601 C C . GLY A 1 76 ? -6.633 -4.109 10.258 1 93.94 76 GLY A C 1
ATOM 602 O O . GLY A 1 76 ? -6.531 -4.758 9.219 1 93.94 76 GLY A O 1
ATOM 603 N N . LEU A 1 77 ? -6.062 -2.957 10.477 1 95.69 77 LEU A N 1
ATOM 604 C CA . LEU A 1 77 ? -5.188 -2.389 9.453 1 95.69 77 LEU A CA 1
ATOM 605 C C . LEU A 1 77 ? -4.012 -3.316 9.172 1 95.69 77 LEU A C 1
ATOM 607 O O . LEU A 1 77 ? -3.713 -3.611 8.016 1 95.69 77 LEU A O 1
ATOM 611 N N . LYS A 1 78 ? -3.412 -3.764 10.242 1 95.06 78 LYS A N 1
ATOM 612 C CA . LYS A 1 78 ? -2.26 -4.648 10.094 1 95.06 78 LYS A CA 1
ATOM 613 C C . LYS A 1 78 ? -2.641 -5.938 9.375 1 95.06 78 LYS A C 1
ATOM 615 O O . LYS A 1 78 ? -1.949 -6.359 8.445 1 95.06 78 LYS A O 1
ATOM 620 N N . TYR A 1 79 ? -3.654 -6.441 9.789 1 93.06 79 TYR A N 1
ATOM 621 C CA . TYR A 1 79 ? -4.094 -7.703 9.195 1 93.06 79 TYR A CA 1
ATOM 622 C C . TYR A 1 79 ? -4.359 -7.539 7.703 1 93.06 79 TYR A C 1
ATOM 624 O O . TYR A 1 79 ? -3.924 -8.359 6.895 1 93.06 79 TYR A O 1
ATOM 632 N N . LEU A 1 80 ? -5.059 -6.504 7.375 1 92.62 80 LEU A N 1
ATOM 633 C CA . LEU A 1 80 ? -5.434 -6.23 5.992 1 92.62 80 LEU A CA 1
ATOM 634 C C . LEU A 1 80 ? -4.195 -6.07 5.117 1 92.62 80 LEU A C 1
ATOM 636 O O . LEU A 1 80 ? -4.09 -6.707 4.062 1 92.62 80 LEU A O 1
ATOM 640 N N . PHE A 1 81 ? -3.248 -5.336 5.547 1 95.06 81 PHE A N 1
ATOM 641 C CA . PHE A 1 81 ? -2.059 -5.062 4.75 1 95.06 81 PHE A CA 1
ATOM 642 C C . PHE A 1 81 ? -1.128 -6.27 4.738 1 95.06 81 PHE A C 1
ATOM 644 O O . PHE A 1 81 ? -0.461 -6.535 3.734 1 95.06 81 PHE A O 1
ATOM 651 N N . GLN A 1 82 ? -1.066 -6.961 5.859 1 94.56 82 GLN A N 1
ATOM 652 C CA . GLN A 1 82 ? -0.244 -8.164 5.879 1 94.56 82 GLN A CA 1
ATOM 653 C C . GLN A 1 82 ? -0.793 -9.219 4.922 1 94.56 82 GLN A C 1
ATOM 655 O O . GLN A 1 82 ? -0.029 -9.906 4.238 1 94.56 82 GLN A O 1
ATOM 660 N N . THR A 1 83 ? -2.035 -9.312 4.848 1 91.19 83 THR A N 1
ATOM 661 C CA . THR A 1 83 ? -2.682 -10.328 4.023 1 91.19 83 THR A CA 1
ATOM 662 C C . THR A 1 83 ? -2.607 -9.953 2.547 1 91.19 83 THR A C 1
ATOM 664 O O . THR A 1 83 ? -2.26 -10.781 1.705 1 91.19 83 THR A O 1
ATOM 667 N N . ASN A 1 84 ? -2.812 -8.695 2.236 1 90.81 84 ASN A N 1
ATOM 668 C CA . ASN A 1 84 ? -3.006 -8.305 0.845 1 90.81 84 ASN A CA 1
ATOM 669 C C . ASN A 1 84 ? -1.715 -7.766 0.229 1 90.81 84 ASN A C 1
ATOM 671 O O . ASN A 1 84 ? -1.587 -7.703 -0.994 1 90.81 84 ASN A O 1
ATOM 675 N N . SER A 1 85 ? -0.8 -7.328 1.059 1 93.88 85 SER A N 1
ATOM 676 C CA . SER A 1 85 ? 0.404 -6.699 0.53 1 93.88 85 SER A CA 1
ATOM 677 C C . SER A 1 85 ? 1.656 -7.465 0.943 1 93.88 85 SER A C 1
ATOM 679 O O . SER A 1 85 ? 2.307 -8.102 0.11 1 93.88 85 SER A O 1
ATOM 681 N N . LEU A 1 86 ? 1.862 -7.594 2.246 1 95.56 86 LEU A N 1
ATOM 682 C CA . LEU A 1 86 ? 3.137 -8.109 2.729 1 95.56 86 LEU A CA 1
ATOM 683 C C . LEU A 1 86 ? 3.279 -9.594 2.406 1 95.56 86 LEU A C 1
ATOM 685 O O . LEU A 1 86 ? 4.355 -10.055 2.02 1 95.56 86 LEU A O 1
ATOM 689 N N . GLY A 1 87 ? 2.246 -10.312 2.652 1 94 87 GLY A N 1
ATOM 690 C CA . GLY A 1 87 ? 2.291 -11.734 2.344 1 94 87 GLY A CA 1
ATOM 691 C C . GLY A 1 87 ? 2.68 -12.023 0.906 1 94 87 GLY A C 1
ATOM 692 O O . GLY A 1 87 ? 3.68 -12.695 0.65 1 94 87 GLY A O 1
ATOM 693 N N . PRO A 1 88 ? 1.932 -11.461 -0.033 1 93.62 88 PRO A N 1
ATOM 694 C CA . PRO A 1 88 ? 2.248 -11.656 -1.45 1 93.62 88 PRO A CA 1
ATOM 695 C C . PRO A 1 88 ? 3.639 -11.141 -1.819 1 93.62 88 PRO A C 1
ATOM 697 O O . PRO A 1 88 ? 4.344 -11.773 -2.605 1 93.62 88 PRO A O 1
ATOM 700 N N . ILE A 1 89 ? 4.051 -9.992 -1.31 1 94.88 89 ILE A N 1
ATOM 701 C CA . ILE A 1 89 ? 5.375 -9.445 -1.571 1 94.88 89 ILE A CA 1
ATOM 702 C C . ILE A 1 89 ? 6.445 -10.422 -1.087 1 94.88 89 ILE A C 1
ATOM 704 O O . ILE A 1 89 ? 7.395 -10.727 -1.812 1 94.88 89 ILE A O 1
ATOM 708 N N . PHE A 1 90 ? 6.238 -10.906 0.092 1 95.06 90 PHE A N 1
ATOM 709 C CA . PHE A 1 90 ? 7.176 -11.852 0.694 1 95.06 90 PHE A CA 1
ATOM 710 C C . PHE A 1 90 ? 7.277 -13.117 -0.139 1 95.06 90 PHE A C 1
ATOM 712 O O . PHE A 1 90 ? 8.367 -13.656 -0.337 1 95.06 90 PHE A O 1
ATOM 719 N N . ALA A 1 91 ? 6.188 -13.57 -0.603 1 93.38 91 ALA A N 1
ATOM 720 C CA . ALA A 1 91 ? 6.184 -14.75 -1.469 1 93.38 91 ALA A CA 1
ATOM 721 C C . ALA A 1 91 ? 7.023 -14.516 -2.721 1 93.38 91 ALA A C 1
ATOM 723 O O . ALA A 1 91 ? 7.84 -15.359 -3.098 1 93.38 91 ALA A O 1
ATOM 724 N N . ILE A 1 92 ? 6.848 -13.375 -3.336 1 91.25 92 ILE A N 1
ATOM 725 C CA . ILE A 1 92 ? 7.578 -13.047 -4.555 1 91.25 92 ILE A CA 1
ATOM 726 C C . ILE A 1 92 ? 9.078 -13.023 -4.27 1 91.25 92 ILE A C 1
ATOM 728 O O . ILE A 1 92 ? 9.883 -13.5 -5.074 1 91.25 92 ILE A O 1
ATOM 732 N N . GLN A 1 93 ? 9.406 -12.484 -3.158 1 92.5 93 GLN A N 1
ATOM 733 C CA . GLN A 1 93 ? 10.812 -12.438 -2.768 1 92.5 93 GLN A CA 1
ATOM 734 C C . GLN A 1 93 ? 11.414 -13.836 -2.703 1 92.5 93 GLN A C 1
ATOM 736 O O . GLN A 1 93 ? 12.57 -14.039 -3.096 1 92.5 93 GLN A O 1
ATOM 741 N N . ARG A 1 94 ? 10.633 -14.75 -2.221 1 92 94 ARG A N 1
ATOM 742 C CA . ARG A 1 94 ? 11.117 -16.109 -2.051 1 92 94 ARG A CA 1
ATOM 743 C C . ARG A 1 94 ? 11.172 -16.844 -3.387 1 92 94 ARG A C 1
ATOM 745 O O . ARG A 1 94 ? 11.82 -17.891 -3.506 1 92 94 ARG A O 1
ATOM 752 N N . LEU A 1 95 ? 10.484 -16.297 -4.367 1 90.25 95 LEU A N 1
ATOM 753 C CA . LEU A 1 95 ? 10.422 -16.938 -5.676 1 90.25 95 LEU A CA 1
ATOM 754 C C . LEU A 1 95 ? 11.461 -16.344 -6.621 1 90.25 95 LEU A C 1
ATOM 756 O O . LEU A 1 95 ? 11.602 -16.797 -7.758 1 90.25 95 LEU A O 1
ATOM 760 N N . THR A 1 96 ? 12.156 -15.359 -6.152 1 84.81 96 THR A N 1
ATOM 761 C CA . THR A 1 96 ? 13.047 -14.578 -7 1 84.81 96 THR A CA 1
ATOM 762 C C . THR A 1 96 ? 14.016 -15.484 -7.746 1 84.81 96 THR A C 1
ATOM 764 O O . THR A 1 96 ? 14.219 -15.328 -8.953 1 84.81 96 THR A O 1
ATOM 767 N N . ASN A 1 97 ? 14.602 -16.422 -7.07 1 83.06 97 ASN A N 1
ATOM 768 C CA . ASN A 1 97 ? 15.586 -17.312 -7.684 1 83.06 97 ASN A CA 1
ATOM 769 C C . ASN A 1 97 ? 14.945 -18.25 -8.703 1 83.06 97 ASN A C 1
ATOM 771 O O . ASN A 1 97 ? 15.617 -18.719 -9.617 1 83.06 97 ASN A O 1
ATOM 775 N N . LEU A 1 98 ? 13.703 -18.516 -8.555 1 85.94 98 LEU A N 1
ATOM 776 C CA . LEU A 1 98 ? 13 -19.422 -9.461 1 85.94 98 LEU A CA 1
ATOM 777 C C . LEU A 1 98 ? 12.594 -18.703 -10.742 1 85.94 98 LEU A C 1
ATOM 779 O O . LEU A 1 98 ? 12.336 -19.359 -11.758 1 85.94 98 LEU A O 1
ATOM 783 N N . ILE A 1 99 ? 12.602 -17.438 -10.711 1 81.19 99 ILE A N 1
ATOM 784 C CA . ILE A 1 99 ? 12.227 -16.625 -11.867 1 81.19 99 ILE A CA 1
ATOM 785 C C . ILE A 1 99 ? 13.258 -16.797 -12.977 1 81.19 99 ILE A C 1
ATOM 787 O O . ILE A 1 99 ? 12.898 -16.906 -14.148 1 81.19 99 ILE A O 1
ATOM 791 N N . SER A 1 100 ? 14.469 -16.969 -12.578 1 75.38 100 SER A N 1
ATOM 792 C CA . SER A 1 100 ? 15.555 -17.094 -13.547 1 75.38 100 SER A CA 1
ATOM 793 C C . SER A 1 100 ? 15.492 -18.422 -14.281 1 75.38 100 SER A C 1
ATOM 795 O O . SER A 1 100 ? 16.047 -18.562 -15.375 1 75.38 100 SER A O 1
ATOM 797 N N . VAL A 1 101 ? 14.805 -19.359 -13.68 1 81.62 101 VAL A N 1
ATOM 798 C CA . VAL A 1 101 ? 14.789 -20.688 -14.312 1 81.62 101 VAL A CA 1
ATOM 799 C C . VAL A 1 101 ? 13.445 -20.922 -14.992 1 81.62 101 VAL A C 1
ATOM 801 O O . VAL A 1 101 ? 13.086 -22.062 -15.289 1 81.62 101 VAL A O 1
ATOM 804 N N . GLY A 1 102 ? 12.617 -19.859 -15.117 1 81.94 102 GLY A N 1
ATOM 805 C CA . GLY A 1 102 ? 11.477 -19.953 -16.016 1 81.94 102 GLY A CA 1
ATOM 806 C C . GLY A 1 102 ? 10.141 -19.938 -15.289 1 81.94 102 GLY A C 1
ATOM 807 O O . GLY A 1 102 ? 9.102 -20.219 -15.891 1 81.94 102 GLY A O 1
ATOM 808 N N . LEU A 1 103 ? 10.141 -19.688 -14.055 1 88.75 103 LEU A N 1
ATOM 809 C CA . LEU A 1 103 ? 8.891 -19.594 -13.312 1 88.75 103 LEU A CA 1
ATOM 810 C C . LEU A 1 103 ? 7.984 -18.516 -13.891 1 88.75 103 LEU A C 1
ATOM 812 O O . LEU A 1 103 ? 8.438 -17.391 -14.156 1 88.75 103 LEU A O 1
ATOM 816 N N . HIS A 1 104 ? 6.73 -18.938 -14.195 1 89.12 104 HIS A N 1
ATOM 817 C CA . HIS A 1 104 ? 5.691 -18 -14.602 1 89.12 104 HIS A CA 1
ATOM 818 C C . HIS A 1 104 ? 4.82 -17.594 -13.414 1 89.12 104 HIS A C 1
ATOM 820 O O . HIS A 1 104 ? 4.164 -18.438 -12.805 1 89.12 104 HIS A O 1
ATOM 826 N N . ILE A 1 105 ? 4.859 -16.344 -13.109 1 90 105 ILE A N 1
ATOM 827 C CA . ILE A 1 105 ? 4.066 -15.852 -11.984 1 90 105 ILE A CA 1
ATOM 828 C C . ILE A 1 105 ? 2.812 -15.156 -12.508 1 90 105 ILE A C 1
ATOM 830 O O . ILE A 1 105 ? 2.895 -14.289 -13.375 1 90 105 ILE A O 1
ATOM 834 N N . ILE A 1 106 ? 1.66 -15.555 -11.961 1 87.94 106 ILE A N 1
ATOM 835 C CA . ILE A 1 106 ? 0.382 -14.945 -12.312 1 87.94 106 ILE A CA 1
ATOM 836 C C . ILE A 1 106 ? -0.189 -14.211 -11.094 1 87.94 106 ILE A C 1
ATOM 838 O O . ILE A 1 106 ? -0.39 -14.812 -10.039 1 87.94 106 ILE A O 1
ATOM 842 N N . LEU A 1 107 ? -0.372 -12.961 -11.281 1 86.75 107 LEU A N 1
ATOM 843 C CA . LEU A 1 107 ? -0.984 -12.141 -10.234 1 86.75 107 LEU A CA 1
ATOM 844 C C . LEU A 1 107 ? -2.461 -11.906 -10.531 1 86.75 107 LEU A C 1
ATOM 846 O O . LEU A 1 107 ? -2.818 -11.492 -11.641 1 86.75 107 LEU A O 1
ATOM 850 N N . VAL A 1 108 ? -3.297 -12.195 -9.555 1 82.62 108 VAL A N 1
ATOM 851 C CA . VAL A 1 108 ? -4.707 -11.836 -9.656 1 82.62 108 VAL A CA 1
ATOM 852 C C . VAL A 1 108 ? -4.965 -10.531 -8.906 1 82.62 108 VAL A C 1
ATOM 854 O O . VAL A 1 108 ? -4.961 -10.508 -7.672 1 82.62 108 VAL A O 1
ATOM 857 N N . SER A 1 109 ? -5.121 -9.445 -9.648 1 79.62 109 SER A N 1
ATOM 858 C CA . SER A 1 109 ? -5.371 -8.125 -9.07 1 79.62 109 SER A CA 1
ATOM 859 C C . SER A 1 109 ? -6.859 -7.801 -9.055 1 79.62 109 SER A C 1
ATOM 861 O O . SER A 1 109 ? -7.691 -8.664 -9.336 1 79.62 109 SER A O 1
ATOM 863 N N . SER A 1 110 ? -7.152 -6.609 -8.469 1 74.81 110 SER A N 1
ATOM 864 C CA . SER A 1 110 ? -8.531 -6.133 -8.398 1 74.81 110 SER A CA 1
ATOM 865 C C . SER A 1 110 ? -8.695 -4.812 -9.141 1 74.81 110 SER A C 1
ATOM 867 O O . SER A 1 110 ? -7.77 -3.996 -9.172 1 74.81 110 SER A O 1
ATOM 869 N N . GLU A 1 111 ? -9.891 -4.684 -9.68 1 71.56 111 GLU A N 1
ATOM 870 C CA . GLU A 1 111 ? -10.188 -3.426 -10.359 1 71.56 111 GLU A CA 1
ATOM 871 C C . GLU A 1 111 ? -10.164 -2.254 -9.383 1 71.56 111 GLU A C 1
ATOM 873 O O . GLU A 1 111 ? -9.766 -1.144 -9.742 1 71.56 111 GLU A O 1
ATOM 878 N N . VAL A 1 112 ? -10.57 -2.51 -8.203 1 73 112 VAL A N 1
ATOM 879 C CA . VAL A 1 112 ? -10.648 -1.468 -7.184 1 73 112 VAL A CA 1
ATOM 880 C C . VAL A 1 112 ? -9.25 -0.931 -6.887 1 73 112 VAL A C 1
ATOM 882 O O . VAL A 1 112 ? -9.094 0.201 -6.422 1 73 112 VAL A O 1
ATOM 885 N N . SER A 1 113 ? -8.234 -1.727 -7.16 1 77.12 113 SER A N 1
ATOM 886 C CA . SER A 1 113 ? -6.875 -1.318 -6.832 1 77.12 113 SER A CA 1
ATOM 887 C C . SER A 1 113 ? -6.34 -0.31 -7.844 1 77.12 113 SER A C 1
ATOM 889 O O . SER A 1 113 ? -5.316 0.337 -7.605 1 77.12 113 SER A O 1
ATOM 891 N N . PHE A 1 114 ? -7.09 -0.113 -8.883 1 71.81 114 PHE A N 1
ATOM 892 C CA . PHE A 1 114 ? -6.555 0.712 -9.961 1 71.81 114 PHE A CA 1
ATOM 893 C C . PHE A 1 114 ? -6.93 2.176 -9.758 1 71.81 114 PHE A C 1
ATOM 895 O O . PHE A 1 114 ? -6.184 3.074 -10.156 1 71.81 114 PHE A O 1
ATOM 902 N N . TYR A 1 115 ? -8.109 2.281 -9.062 1 73.5 115 TYR A N 1
ATOM 903 C CA . TYR A 1 115 ? -8.586 3.646 -8.883 1 73.5 115 TYR A CA 1
ATOM 904 C C . TYR A 1 115 ? -9.117 3.857 -7.469 1 73.5 115 TYR A C 1
ATOM 906 O O . TYR A 1 115 ? -9.859 3.02 -6.945 1 73.5 115 TYR A O 1
ATOM 914 N N . PRO A 1 116 ? -8.656 5.004 -7.02 1 79 116 PRO A N 1
ATOM 915 C CA . PRO A 1 116 ? -9.211 5.309 -5.695 1 79 116 PRO A CA 1
ATOM 916 C C . PRO A 1 116 ? -10.742 5.305 -5.684 1 79 116 PRO A C 1
ATOM 918 O O . PRO A 1 116 ? -11.367 5.984 -6.496 1 79 116 PRO A O 1
ATOM 921 N N . THR A 1 117 ? -11.32 4.547 -4.848 1 76.75 117 THR A N 1
ATOM 922 C CA . THR A 1 117 ? -12.766 4.312 -4.789 1 76.75 117 THR A CA 1
ATOM 923 C C . THR A 1 117 ? -13.305 4.625 -3.396 1 76.75 117 THR A C 1
ATOM 925 O O . THR A 1 117 ? -12.898 4.004 -2.414 1 76.75 117 THR A O 1
ATOM 928 N N . PRO A 1 118 ? -14.273 5.625 -3.338 1 80.5 118 PRO A N 1
ATOM 929 C CA . PRO A 1 118 ? -14.852 5.957 -2.033 1 80.5 118 PRO A CA 1
ATOM 930 C C . PRO A 1 118 ? -15.445 4.742 -1.323 1 80.5 118 PRO A C 1
ATOM 932 O O . PRO A 1 118 ? -16.188 3.975 -1.933 1 80.5 118 PRO A O 1
ATOM 935 N N . GLY A 1 119 ? -15.086 4.586 -0.08 1 83.44 119 GLY A N 1
ATOM 936 C CA . GLY A 1 119 ? -15.609 3.484 0.712 1 83.44 119 GLY A CA 1
ATOM 937 C C . GLY A 1 119 ? -14.727 2.248 0.67 1 83.44 119 GLY A C 1
ATOM 938 O O . GLY A 1 119 ? -14.922 1.319 1.459 1 83.44 119 GLY A O 1
ATOM 939 N N . TYR A 1 120 ? -13.828 2.266 -0.18 1 86.44 120 TYR A N 1
ATOM 940 C CA . TYR A 1 120 ? -12.93 1.133 -0.329 1 86.44 120 TYR A CA 1
ATOM 941 C C . TYR A 1 120 ? -11.477 1.574 -0.195 1 86.44 120 TYR A C 1
ATOM 943 O O . TYR A 1 120 ? -10.578 0.98 -0.802 1 86.44 120 TYR A O 1
ATOM 951 N N . GLY A 1 121 ? -11.305 2.561 0.542 1 90.25 121 GLY A N 1
ATOM 952 C CA . GLY A 1 121 ? -9.977 3.139 0.654 1 90.25 121 GLY A CA 1
ATOM 953 C C . GLY A 1 121 ? -8.961 2.182 1.243 1 90.25 121 GLY A C 1
ATOM 954 O O . GLY A 1 121 ? -7.855 2.037 0.714 1 90.25 121 GLY A O 1
ATOM 955 N N . LEU A 1 122 ? -9.352 1.571 2.312 1 92.81 122 LEU A N 1
ATOM 956 C CA . LEU A 1 122 ? -8.422 0.684 2.996 1 92.81 122 LEU A CA 1
ATOM 957 C C . LEU A 1 122 ? -8.148 -0.567 2.166 1 92.81 122 LEU A C 1
ATOM 959 O O . LEU A 1 122 ? -6.996 -0.952 1.973 1 92.81 122 LEU A O 1
ATOM 963 N N . TYR A 1 123 ? -9.148 -1.147 1.688 1 88.31 123 TYR A N 1
ATOM 964 C CA . TYR A 1 123 ? -8.977 -2.34 0.864 1 88.31 123 TYR A CA 1
ATOM 965 C C . TYR A 1 123 ? -8.188 -2.021 -0.398 1 88.31 123 TYR A C 1
ATOM 967 O O . TYR A 1 123 ? -7.191 -2.686 -0.698 1 88.31 123 TYR A O 1
ATOM 975 N N . GLY A 1 124 ? -8.641 -1.01 -1.102 1 88.75 124 GLY A N 1
ATOM 976 C CA . GLY A 1 124 ? -7.945 -0.59 -2.311 1 88.75 124 GLY A CA 1
ATOM 977 C C . GLY A 1 124 ? -6.484 -0.249 -2.074 1 88.75 124 GLY A C 1
ATOM 978 O O . GLY A 1 124 ? -5.625 -0.591 -2.887 1 88.75 124 GLY A O 1
ATOM 979 N N . ALA A 1 125 ? -6.25 0.364 -1.012 1 92.88 125 ALA A N 1
ATOM 980 C CA . ALA A 1 125 ? -4.879 0.747 -0.678 1 92.88 125 ALA A CA 1
ATOM 981 C C . ALA A 1 125 ? -3.99 -0.482 -0.509 1 92.88 125 ALA A C 1
ATOM 983 O O . ALA A 1 125 ? -2.867 -0.519 -1.015 1 92.88 125 ALA A O 1
ATOM 984 N N . SER A 1 126 ? -4.453 -1.426 0.214 1 92.44 126 SER A N 1
ATOM 985 C CA . SER A 1 126 ? -3.676 -2.635 0.463 1 92.44 126 SER A CA 1
ATOM 986 C C . SER A 1 126 ? -3.385 -3.383 -0.833 1 92.44 126 SER A C 1
ATOM 988 O O . SER A 1 126 ? -2.289 -3.914 -1.018 1 92.44 126 SER A O 1
ATOM 990 N N . LYS A 1 127 ? -4.297 -3.396 -1.712 1 88.38 127 LYS A N 1
ATOM 991 C CA . LYS A 1 127 ? -4.109 -4.066 -2.996 1 88.38 127 LYS A CA 1
ATOM 992 C C . LYS A 1 127 ? -3.256 -3.221 -3.938 1 88.38 127 LYS A C 1
ATOM 994 O O . LYS A 1 127 ? -2.449 -3.756 -4.699 1 88.38 127 LYS A O 1
ATOM 999 N N . HIS A 1 128 ? -3.469 -1.996 -3.848 1 89.62 128 HIS A N 1
ATOM 1000 C CA . HIS A 1 128 ? -2.695 -1.059 -4.656 1 89.62 128 HIS A CA 1
ATOM 1001 C C . HIS A 1 128 ? -1.212 -1.124 -4.305 1 89.62 128 HIS A C 1
ATOM 1003 O O . HIS A 1 128 ? -0.356 -1.019 -5.188 1 89.62 128 HIS A O 1
ATOM 1009 N N . ALA A 1 129 ? -0.981 -1.238 -3.09 1 93.12 129 ALA A N 1
ATOM 1010 C CA . ALA A 1 129 ? 0.401 -1.375 -2.637 1 93.12 129 ALA A CA 1
ATOM 1011 C C . ALA A 1 129 ? 1.086 -2.559 -3.314 1 93.12 129 ALA A C 1
ATOM 1013 O O . ALA A 1 129 ? 2.191 -2.424 -3.846 1 93.12 129 ALA A O 1
ATOM 1014 N N . PHE A 1 130 ? 0.485 -3.619 -3.322 1 92.19 130 PHE A N 1
ATOM 1015 C CA . PHE A 1 130 ? 1.052 -4.816 -3.932 1 92.19 130 PHE A CA 1
ATOM 1016 C C . PHE A 1 130 ? 1.231 -4.625 -5.434 1 92.19 130 PHE A C 1
ATOM 1018 O O . PHE A 1 130 ? 2.254 -5.023 -5.996 1 92.19 130 PHE A O 1
ATOM 1025 N N . ASP A 1 131 ? 0.255 -4.066 -6.055 1 87.5 131 ASP A N 1
ATOM 1026 C CA . ASP A 1 131 ? 0.341 -3.816 -7.492 1 87.5 131 ASP A CA 1
ATOM 1027 C C . ASP A 1 131 ? 1.558 -2.957 -7.828 1 87.5 131 ASP A C 1
ATOM 1029 O O . ASP A 1 131 ? 2.254 -3.213 -8.812 1 87.5 131 ASP A O 1
ATOM 1033 N N . TYR A 1 132 ? 1.725 -1.954 -7.059 1 88.81 132 TYR A N 1
ATOM 1034 C CA . TYR A 1 132 ? 2.879 -1.087 -7.27 1 88.81 132 TYR A CA 1
ATOM 1035 C C . TYR A 1 132 ? 4.18 -1.872 -7.152 1 88.81 132 TYR A C 1
ATOM 1037 O O . TYR A 1 132 ? 5.07 -1.737 -7.996 1 88.81 132 TYR A O 1
ATOM 1045 N N . PHE A 1 133 ? 4.289 -2.641 -6.105 1 92.38 133 PHE A N 1
ATOM 1046 C CA . PHE A 1 133 ? 5.48 -3.457 -5.922 1 92.38 133 PHE A CA 1
ATOM 1047 C C . PHE A 1 133 ? 5.707 -4.367 -7.121 1 92.38 133 PHE A C 1
ATOM 1049 O O . PHE A 1 133 ? 6.812 -4.422 -7.664 1 92.38 133 PHE A O 1
ATOM 1056 N N . TRP A 1 134 ? 4.672 -4.977 -7.469 1 87.44 134 TRP A N 1
ATOM 1057 C CA . TRP A 1 134 ? 4.727 -5.926 -8.578 1 87.44 134 TRP A CA 1
ATOM 1058 C C . TRP A 1 134 ? 5.238 -5.25 -9.844 1 87.44 134 TRP A C 1
ATOM 1060 O O . TRP A 1 134 ? 6.16 -5.754 -10.492 1 87.44 134 TRP A O 1
ATOM 1070 N N . ASP A 1 135 ? 4.672 -4.141 -10.133 1 84 135 ASP A N 1
ATOM 1071 C CA . ASP A 1 135 ? 5.031 -3.428 -11.359 1 84 135 ASP A CA 1
ATOM 1072 C C . ASP A 1 135 ? 6.473 -2.934 -11.305 1 84 135 ASP A C 1
ATOM 1074 O O . ASP A 1 135 ? 7.164 -2.895 -12.32 1 84 135 ASP A O 1
ATOM 1078 N N . SER A 1 136 ? 6.902 -2.541 -10.18 1 84.94 136 SER A N 1
ATOM 1079 C CA . SER A 1 136 ? 8.289 -2.107 -10.008 1 84.94 136 SER A CA 1
ATOM 1080 C C . SER A 1 136 ? 9.25 -3.285 -10.102 1 84.94 136 SER A C 1
ATOM 1082 O O . SER A 1 136 ? 10.297 -3.184 -10.742 1 84.94 136 SER A O 1
ATOM 1084 N N . TYR A 1 137 ? 8.859 -4.328 -9.508 1 86.31 137 TYR A N 1
ATOM 1085 C CA . TYR A 1 137 ? 9.719 -5.504 -9.43 1 86.31 137 TYR A CA 1
ATOM 1086 C C . TYR A 1 137 ? 9.883 -6.152 -10.797 1 86.31 137 TYR A C 1
ATOM 1088 O O . TYR A 1 137 ? 10.984 -6.555 -11.172 1 86.31 137 TYR A O 1
ATOM 1096 N N . ARG A 1 138 ? 8.836 -6.305 -11.492 1 82 138 ARG A N 1
ATOM 1097 C CA . ARG A 1 138 ? 8.914 -6.887 -12.828 1 82 138 ARG A CA 1
ATOM 1098 C C . ARG A 1 138 ? 9.867 -6.098 -13.719 1 82 138 ARG A C 1
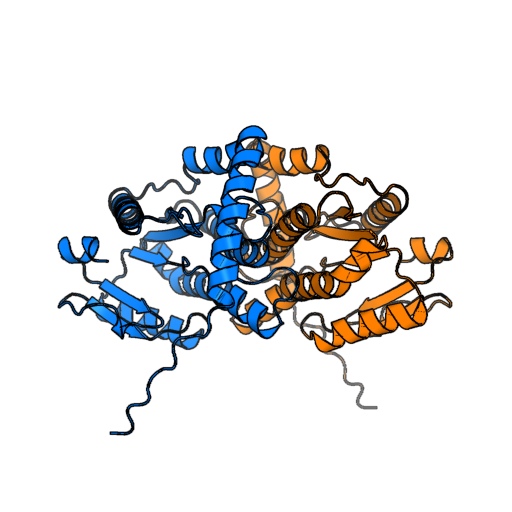ATOM 1100 O O . ARG A 1 138 ? 10.625 -6.684 -14.5 1 82 138 ARG A O 1
ATOM 1107 N N . LYS A 1 139 ? 9.773 -4.785 -13.586 1 77.06 139 LYS A N 1
ATOM 1108 C CA . LYS A 1 139 ? 10.664 -3.934 -14.367 1 77.06 139 LYS A CA 1
ATOM 1109 C C . LYS A 1 139 ? 12.117 -4.098 -13.922 1 77.06 139 LYS A C 1
ATOM 1111 O O . LYS A 1 139 ? 13.039 -4.012 -14.734 1 77.06 139 LYS A O 1
ATOM 1116 N N . GLN A 1 140 ? 12.266 -4.348 -12.727 1 79.31 140 GLN A N 1
ATOM 1117 C CA . GLN A 1 140 ? 13.594 -4.543 -12.164 1 79.31 140 GLN A CA 1
ATOM 1118 C C . GLN A 1 140 ? 14.219 -5.848 -12.648 1 79.31 140 GLN A C 1
ATOM 1120 O O . GLN A 1 140 ? 15.398 -5.891 -12.984 1 79.31 140 GLN A O 1
ATOM 1125 N N . VAL A 1 141 ? 13.43 -6.836 -12.602 1 78.38 141 VAL A N 1
ATOM 1126 C CA . VAL A 1 141 ? 13.914 -8.148 -13.008 1 78.38 141 VAL A CA 1
ATOM 1127 C C . VAL A 1 141 ? 14.164 -8.172 -14.516 1 78.38 141 VAL A C 1
ATOM 1129 O O . VAL A 1 141 ? 15.148 -8.742 -14.984 1 78.38 141 VAL A O 1
ATOM 1132 N N . GLY A 1 142 ? 13.344 -7.504 -15.242 1 72.56 142 GLY A N 1
ATOM 1133 C CA . GLY A 1 142 ? 13.609 -7.332 -16.656 1 72.56 142 GLY A CA 1
ATOM 1134 C C . GLY A 1 142 ? 12.938 -8.383 -17.531 1 72.56 142 GLY A C 1
ATOM 1135 O O . GLY A 1 142 ? 11.945 -8.992 -17.109 1 72.56 142 GLY A O 1
ATOM 1136 N N . LYS A 1 143 ? 13.492 -8.516 -18.781 1 64.44 143 LYS A N 1
ATOM 1137 C CA . LYS A 1 143 ? 12.859 -9.195 -19.906 1 64.44 143 LYS A CA 1
ATOM 1138 C C . LYS A 1 143 ? 12.727 -10.688 -19.641 1 64.44 143 LYS A C 1
ATOM 1140 O O . LYS A 1 143 ? 11.875 -11.359 -20.234 1 64.44 143 LYS A O 1
ATOM 1145 N N . ASN A 1 144 ? 13.469 -11.164 -18.75 1 66.75 144 ASN A N 1
ATOM 1146 C CA . ASN A 1 144 ? 13.422 -12.609 -18.547 1 66.75 144 ASN A CA 1
ATOM 1147 C C . ASN A 1 144 ? 12.328 -13.008 -17.562 1 66.75 144 ASN A C 1
ATOM 1149 O O . ASN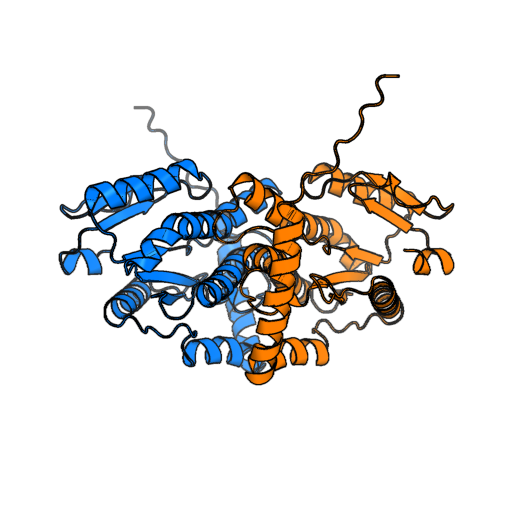 A 1 144 ? 12.125 -14.188 -17.297 1 66.75 144 ASN A O 1
ATOM 1153 N N . PHE A 1 145 ? 11.586 -12.031 -17.094 1 74 145 PHE A N 1
ATOM 1154 C CA . PHE A 1 145 ? 10.523 -12.305 -16.141 1 74 145 PHE A CA 1
ATOM 1155 C C . PHE A 1 145 ? 9.227 -12.672 -16.859 1 74 145 PHE A C 1
ATOM 1157 O O . PHE A 1 145 ? 8.664 -11.852 -17.594 1 74 145 PHE A O 1
ATOM 1164 N N . HIS A 1 146 ? 8.844 -13.953 -16.688 1 78.75 146 HIS A N 1
ATOM 1165 C CA . HIS A 1 146 ? 7.543 -14.375 -17.188 1 78.75 146 HIS A CA 1
ATOM 1166 C C . HIS A 1 146 ? 6.438 -14.062 -16.188 1 78.75 146 HIS A C 1
ATOM 1168 O O . HIS A 1 146 ? 6.426 -14.609 -15.078 1 78.75 146 HIS A O 1
ATOM 1174 N N . PHE A 1 147 ? 5.559 -13.195 -16.641 1 80.81 147 PHE A N 1
ATOM 1175 C CA . PHE A 1 147 ? 4.508 -12.797 -15.719 1 80.81 147 PHE A CA 1
ATOM 1176 C C . PHE A 1 147 ? 3.201 -12.547 -16.453 1 80.81 147 PHE A C 1
ATOM 1178 O O . PHE A 1 147 ? 3.199 -12.32 -17.672 1 80.81 147 PHE A O 1
ATOM 1185 N N . SER A 1 148 ? 2.109 -12.758 -15.711 1 79.25 148 SER A N 1
ATOM 1186 C CA . SER A 1 148 ? 0.777 -12.359 -16.156 1 79.25 148 SER A CA 1
ATOM 1187 C C . SER A 1 148 ? -0.002 -11.688 -15.023 1 79.25 148 SER A C 1
ATOM 1189 O O . SER A 1 148 ? 0.252 -11.953 -13.844 1 79.25 148 SER A O 1
ATOM 1191 N N . ARG A 1 149 ? -0.817 -10.781 -15.445 1 79.25 149 ARG A N 1
ATOM 1192 C CA . ARG A 1 149 ? -1.75 -10.18 -14.5 1 79.25 149 ARG A CA 1
ATOM 1193 C C . ARG A 1 149 ? -3.193 -10.398 -14.938 1 79.25 149 ARG A C 1
ATOM 1195 O O . ARG A 1 149 ? -3.549 -10.117 -16.078 1 79.25 149 ARG A O 1
ATOM 1202 N N . VAL A 1 150 ? -3.939 -10.938 -14.086 1 79.06 150 VAL A N 1
ATOM 1203 C CA . VAL A 1 150 ? -5.375 -11.094 -14.297 1 79.06 150 VAL A CA 1
ATOM 1204 C C . VAL A 1 150 ? -6.141 -10.18 -13.344 1 79.06 150 VAL A C 1
ATOM 1206 O O . VAL A 1 150 ? -5.852 -10.148 -12.148 1 79.06 150 VAL A O 1
ATOM 1209 N N . VAL A 1 151 ? -7.055 -9.359 -13.828 1 76.44 151 VAL A N 1
ATOM 1210 C CA . VAL A 1 151 ? -7.789 -8.398 -13.008 1 76.44 151 VAL A CA 1
ATOM 1211 C C . VAL A 1 151 ? -9.188 -8.938 -12.703 1 76.44 151 VAL A C 1
ATOM 1213 O O . VAL A 1 151 ? -9.938 -9.289 -13.617 1 76.44 151 VAL A O 1
ATOM 1216 N N 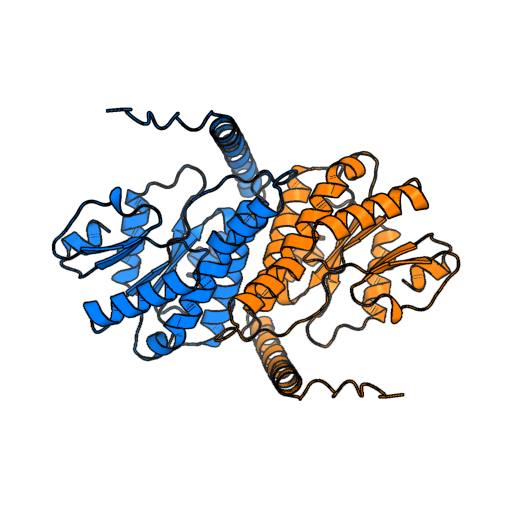. ALA A 1 152 ? -9.383 -9.023 -11.445 1 72.81 152 ALA A N 1
ATOM 1217 C CA . ALA A 1 152 ? -10.711 -9.438 -10.992 1 72.81 152 ALA A CA 1
ATOM 1218 C C . ALA A 1 152 ? -11.602 -8.227 -10.734 1 72.81 152 ALA A C 1
ATOM 1220 O O . ALA A 1 152 ? -11.109 -7.141 -10.422 1 72.81 152 ALA A O 1
ATOM 1221 N N . LYS A 1 153 ? -12.93 -8.383 -10.984 1 65.75 153 LYS A N 1
ATOM 1222 C CA . LYS A 1 153 ? -13.898 -7.32 -10.719 1 65.75 153 LYS A CA 1
ATOM 1223 C C . LYS A 1 153 ? -14.398 -7.371 -9.281 1 65.75 153 LYS A C 1
ATOM 1225 O O . LYS A 1 153 ? -15.516 -7.836 -9.023 1 65.75 153 LYS A O 1
ATOM 1230 N N . THR A 1 154 ? -13.547 -7.102 -8.336 1 62.97 154 THR A N 1
ATOM 1231 C CA . THR A 1 154 ? -13.891 -7.121 -6.918 1 62.97 154 THR A CA 1
ATOM 1232 C C . THR A 1 154 ? -13.945 -5.703 -6.355 1 62.97 154 THR A C 1
ATOM 1234 O O . THR A 1 154 ? -13.172 -4.836 -6.773 1 62.97 154 THR A O 1
ATOM 1237 N N . PRO A 1 155 ? -14.938 -5.547 -5.211 1 58.97 155 PRO A N 1
ATOM 1238 C CA . PRO A 1 155 ? -15.844 -6.461 -4.516 1 58.97 155 PRO A CA 1
ATOM 1239 C C . PRO A 1 155 ? -17.141 -6.715 -5.297 1 58.97 155 PRO A C 1
ATOM 1241 O O . PRO A 1 155 ? -17.562 -5.863 -6.078 1 58.97 155 PRO A O 1
ATOM 1244 N N . GLY A 1 156 ? -17.703 -7.977 -5.191 1 53.34 156 GLY A N 1
ATOM 1245 C CA . GLY A 1 156 ? -19.031 -8.328 -5.691 1 53.34 156 GLY A CA 1
ATOM 1246 C C . GLY A 1 156 ? -18.984 -9.242 -6.906 1 53.34 156 GLY A C 1
ATOM 1247 O O . GLY A 1 156 ? -19.234 -10.445 -6.797 1 53.34 156 GLY A O 1
ATOM 1248 N N . ASN A 1 157 ? -18.812 -8.523 -8.055 1 55.16 157 ASN A N 1
ATOM 1249 C CA . ASN A 1 157 ? -19.234 -9.141 -9.312 1 55.16 157 ASN A CA 1
ATOM 1250 C C . ASN A 1 157 ? -18.141 -10.047 -9.875 1 55.16 157 ASN A C 1
ATOM 1252 O O . ASN A 1 157 ? -17.984 -10.164 -11.086 1 55.16 157 ASN A O 1
ATOM 1256 N N . SER A 1 158 ? -17.328 -10.492 -8.914 1 60.69 158 SER A N 1
ATOM 1257 C CA . SER A 1 158 ? -16.359 -11.375 -9.555 1 60.69 158 SER A CA 1
ATOM 1258 C C . SER A 1 158 ? -16.953 -12.758 -9.805 1 60.69 158 SER A C 1
ATOM 1260 O O . SER A 1 158 ? -17.578 -13.336 -8.914 1 60.69 158 SER A O 1
ATOM 1262 N N . ASN A 1 159 ? -17.281 -13.086 -11.133 1 66 159 ASN A N 1
ATOM 1263 C CA . ASN A 1 159 ? -17.594 -14.453 -11.539 1 66 159 ASN A CA 1
ATOM 1264 C C . ASN A 1 159 ? -16.375 -15.359 -11.461 1 66 159 ASN A C 1
ATOM 1266 O O . ASN A 1 159 ? -15.469 -15.266 -12.297 1 66 159 ASN A O 1
ATOM 1270 N N . PRO A 1 160 ? -16.375 -16.156 -10.367 1 72.69 160 PRO A N 1
ATOM 1271 C CA . PRO A 1 160 ? -15.195 -17 -10.156 1 72.69 160 PRO A CA 1
ATOM 1272 C C . PRO A 1 160 ? -14.836 -17.828 -11.383 1 72.69 160 PRO A C 1
ATOM 1274 O O . PRO A 1 160 ? -13.656 -18.047 -11.664 1 72.69 160 PRO A O 1
ATOM 1277 N N . SER A 1 161 ? -15.875 -18.25 -12.094 1 77.94 161 SER A N 1
ATOM 1278 C CA . SER A 1 161 ? -15.633 -19.062 -13.281 1 77.94 161 SER A CA 1
ATOM 1279 C C . SER A 1 161 ? -14.93 -18.25 -14.367 1 77.94 161 SER A C 1
ATOM 1281 O O . SER A 1 161 ? -14.023 -18.75 -15.031 1 77.94 161 SER A O 1
ATOM 1283 N N . GLN A 1 162 ? -15.367 -17.047 -14.461 1 77.25 162 GLN A N 1
ATOM 1284 C CA . GLN A 1 162 ? -14.742 -16.188 -15.461 1 77.25 162 GLN A CA 1
ATOM 1285 C C . GLN A 1 162 ? -13.297 -15.875 -15.078 1 77.25 162 GLN A C 1
ATOM 1287 O O . GLN A 1 162 ? -12.414 -15.852 -15.945 1 77.25 162 GLN A O 1
ATOM 1292 N N . LEU A 1 163 ? -13.141 -15.719 -13.883 1 78.62 163 LEU A N 1
ATOM 1293 C CA . LEU A 1 163 ? -11.789 -15.43 -13.406 1 78.62 163 LEU A CA 1
ATOM 1294 C C . LEU A 1 163 ? -10.875 -16.641 -13.617 1 78.62 163 LEU A C 1
ATOM 1296 O O . LEU A 1 163 ? -9.734 -16.469 -14.055 1 78.62 163 LEU A O 1
ATOM 1300 N N . ALA A 1 164 ? -11.391 -17.781 -13.414 1 82.44 164 ALA A N 1
ATOM 1301 C CA . ALA A 1 164 ? -10.617 -19 -13.602 1 82.44 164 ALA A CA 1
ATOM 1302 C C . ALA A 1 164 ? -10.211 -19.188 -15.062 1 82.44 164 ALA A C 1
ATOM 1304 O O . ALA A 1 164 ? -9.078 -19.578 -15.352 1 82.44 164 ALA A O 1
ATOM 1305 N N . LYS A 1 165 ? -11.086 -18.828 -15.898 1 82.56 165 LYS A N 1
ATOM 1306 C CA . LYS A 1 165 ? -10.805 -18.938 -17.328 1 82.56 165 LYS A CA 1
ATOM 1307 C C . LYS A 1 165 ? -9.719 -17.953 -17.75 1 82.56 165 LYS A C 1
ATOM 1309 O O . LYS A 1 165 ? -8.852 -18.297 -18.562 1 82.56 165 LYS A O 1
ATOM 1314 N N . LYS A 1 166 ? -9.82 -16.812 -17.156 1 81.31 166 LYS A N 1
ATOM 1315 C CA . LYS A 1 166 ? -8.82 -15.797 -17.484 1 81.31 166 LYS A CA 1
ATOM 1316 C C . LYS A 1 166 ? -7.434 -16.234 -17 1 81.31 166 LYS A C 1
ATOM 1318 O O . LYS A 1 166 ? -6.445 -16.047 -17.719 1 81.31 166 LYS A O 1
ATOM 1323 N N . VAL A 1 167 ? -7.434 -16.797 -15.875 1 83.31 167 VAL A N 1
ATOM 1324 C CA . VAL A 1 167 ? -6.168 -17.281 -15.328 1 83.31 167 VAL A CA 1
ATOM 1325 C C . VAL A 1 167 ? -5.621 -18.406 -16.203 1 83.31 167 VAL A C 1
ATOM 1327 O O . VAL A 1 167 ? -4.438 -18.422 -16.531 1 83.31 167 VAL A O 1
ATOM 1330 N N . PHE A 1 168 ? -6.453 -19.297 -16.594 1 84.88 168 PHE A N 1
ATOM 1331 C CA . PHE A 1 168 ? -6.059 -20.422 -17.406 1 84.88 168 PHE A CA 1
ATOM 1332 C C . PHE A 1 168 ? -5.512 -19.969 -18.75 1 84.88 168 PHE A C 1
ATOM 1334 O O . PHE A 1 168 ? -4.5 -20.484 -19.234 1 84.88 168 PHE A O 1
ATOM 1341 N N . ARG A 1 169 ? -6.129 -18.984 -19.266 1 82.44 169 ARG A N 1
ATOM 1342 C CA . ARG A 1 169 ? -5.684 -18.438 -20.547 1 82.44 169 ARG A CA 1
ATOM 1343 C C . ARG A 1 169 ? -4.301 -17.812 -20.422 1 82.44 169 ARG A C 1
ATOM 1345 O O . ARG A 1 169 ? -3.484 -17.891 -21.344 1 82.44 169 ARG A O 1
ATOM 1352 N N . SER A 1 170 ? -4.121 -17.172 -19.281 1 81.88 170 SER A N 1
ATOM 1353 C CA . SER A 1 170 ? -2.832 -16.531 -19.031 1 81.88 170 SER A CA 1
ATOM 1354 C C . SER A 1 170 ? -1.717 -17.562 -18.922 1 81.88 170 SER A C 1
ATOM 1356 O O . SER A 1 170 ? -0.563 -17.281 -19.25 1 81.88 170 SER A O 1
ATOM 1358 N N . ILE A 1 171 ? -2 -18.75 -18.516 1 80.94 171 ILE A N 1
ATOM 1359 C CA . ILE A 1 171 ? -1.037 -19.844 -18.391 1 80.94 171 ILE A CA 1
ATOM 1360 C C . ILE A 1 171 ? -0.649 -20.359 -19.766 1 80.94 171 ILE A C 1
ATOM 1362 O O . ILE A 1 171 ? 0.531 -20.578 -20.047 1 80.94 171 ILE A O 1
ATOM 1366 N N . LEU A 1 172 ? -1.625 -20.469 -20.578 1 77.5 172 LEU A N 1
ATOM 1367 C CA . LEU A 1 172 ? -1.413 -21.047 -21.906 1 77.5 172 LEU A CA 1
ATOM 1368 C C . LEU A 1 172 ? -0.695 -20.047 -22.812 1 77.5 172 LEU A C 1
ATOM 1370 O O . LEU A 1 172 ? 0.027 -20.453 -23.734 1 77.5 172 LEU A O 1
ATOM 1374 N N . ARG A 1 173 ? -0.958 -18.781 -22.656 1 72.25 173 ARG A N 1
ATOM 1375 C CA . ARG A 1 173 ? -0.343 -17.734 -23.469 1 72.25 173 ARG A CA 1
ATOM 1376 C C . ARG A 1 173 ? 0.422 -16.734 -22.594 1 72.25 173 ARG A C 1
ATOM 1378 O O . ARG A 1 173 ? -0.047 -15.625 -22.359 1 72.25 173 ARG A O 1
ATOM 1385 N N . PRO A 1 174 ? 1.533 -17.344 -22.094 1 60.03 174 PRO A N 1
ATOM 1386 C CA . PRO A 1 174 ? 2.291 -16.391 -21.266 1 60.03 174 PRO A CA 1
ATOM 1387 C C . PRO A 1 174 ? 2.715 -15.148 -22.031 1 60.03 174 PRO A C 1
ATOM 1389 O O . PRO A 1 174 ? 3.115 -15.242 -23.203 1 60.03 174 PRO A O 1
ATOM 1392 N N . LYS A 1 175 ? 1.853 -14.078 -22.094 1 51.97 175 LYS A N 1
ATOM 1393 C CA . LYS A 1 175 ? 2.346 -12.883 -22.781 1 51.97 175 LYS A CA 1
ATOM 1394 C C . LYS A 1 175 ? 3.609 -12.352 -22.094 1 51.97 175 LYS A C 1
ATOM 1396 O O . LYS A 1 175 ? 3.666 -12.25 -20.875 1 51.97 175 LYS A O 1
ATOM 1401 N N . HIS A 1 176 ? 4.586 -12.875 -22.578 1 48.62 176 HIS A N 1
ATOM 1402 C CA . HIS A 1 176 ? 5.863 -12.367 -22.094 1 48.62 176 HIS A CA 1
ATOM 1403 C C . HIS A 1 176 ? 5.781 -10.867 -21.812 1 48.62 176 HIS A C 1
ATOM 1405 O O . HIS A 1 176 ? 6.805 -10.227 -21.562 1 48.62 176 HIS A O 1
ATOM 1411 N N . SER A 1 177 ? 4.789 -10.266 -22.25 1 46.47 177 SER A N 1
ATOM 1412 C CA . SER A 1 177 ? 4.996 -8.82 -22.266 1 46.47 177 SER A CA 1
ATOM 1413 C C . SER A 1 177 ? 5.105 -8.266 -20.844 1 46.47 177 SER A C 1
ATOM 1415 O O . SER A 1 177 ? 4.293 -8.594 -19.984 1 46.47 177 SER A O 1
ATOM 1417 N N . ARG A 1 178 ? 6.414 -8.125 -20.375 1 46.19 178 ARG A N 1
ATOM 1418 C CA . ARG A 1 178 ? 6.891 -7.273 -19.297 1 46.19 178 ARG A CA 1
ATOM 1419 C C . ARG A 1 178 ? 5.875 -6.18 -18.969 1 46.19 178 ARG A C 1
ATOM 1421 O O . ARG A 1 178 ? 5.906 -5.598 -17.891 1 46.19 178 ARG A O 1
ATOM 1428 N N . TYR A 1 179 ? 5.211 -5.695 -20.109 1 46.78 179 TYR A N 1
ATOM 1429 C CA . TYR A 1 179 ? 4.363 -4.508 -20.031 1 46.78 179 TYR A CA 1
ATOM 1430 C C . TYR A 1 179 ? 2.902 -4.895 -19.828 1 46.78 179 TYR A C 1
ATOM 1432 O O . TYR A 1 179 ? 2.473 -5.965 -20.281 1 46.78 179 TYR A O 1
ATOM 1440 N N . GLU A 1 180 ? 2.318 -4.418 -18.75 1 53.91 180 GLU A N 1
ATOM 1441 C CA . GLU A 1 180 ? 0.861 -4.5 -18.703 1 53.91 180 GLU A CA 1
ATOM 1442 C C . GLU A 1 180 ? 0.257 -4.383 -20.094 1 53.91 180 GLU A C 1
ATOM 1444 O O . GLU A 1 180 ? 0.789 -3.672 -20.953 1 53.91 180 GLU A O 1
ATOM 1449 N N . SER A 1 181 ? -0.594 -5.391 -20.5 1 50.5 181 SER A N 1
ATOM 1450 C CA . SER A 1 181 ? -1.24 -5.312 -21.812 1 50.5 181 SER A CA 1
ATOM 1451 C C . SER A 1 181 ? -1.78 -3.91 -22.078 1 50.5 181 SER A C 1
ATOM 1453 O O . SER A 1 181 ? -2.057 -3.158 -21.141 1 50.5 181 SER A O 1
ATOM 1455 N N . TRP A 1 182 ? -1.517 -3.512 -23.219 1 52.84 182 TRP A N 1
ATOM 1456 C CA . TRP A 1 182 ? -2.08 -2.236 -23.656 1 52.84 182 TRP A CA 1
ATOM 1457 C C . TRP A 1 182 ? -3.496 -2.057 -23.109 1 52.84 182 TRP A C 1
ATOM 1459 O O . TRP A 1 182 ? -3.883 -0.953 -22.719 1 52.84 182 TRP A O 1
ATOM 1469 N N . ASN A 1 183 ? -4.129 -3.162 -23.125 1 48.28 183 ASN A N 1
ATOM 1470 C CA . ASN A 1 183 ? -5.508 -3.119 -22.641 1 48.28 183 ASN A CA 1
ATOM 1471 C C . ASN A 1 183 ? -5.582 -2.771 -21.172 1 48.28 183 ASN A C 1
ATOM 1473 O O . ASN A 1 183 ? -6.422 -1.971 -20.75 1 48.28 183 ASN A O 1
ATOM 1477 N N . GLN A 1 184 ? -4.699 -3.396 -20.469 1 53.97 184 GLN A N 1
ATOM 1478 C CA . GLN A 1 184 ? -4.691 -3.094 -19.047 1 53.97 184 GLN A CA 1
ATOM 1479 C C . GLN A 1 184 ? -4.242 -1.659 -18.781 1 53.97 184 GLN A C 1
ATOM 1481 O O . GLN A 1 184 ? -4.773 -0.986 -17.906 1 53.97 184 GLN A O 1
ATOM 1486 N N . TRP A 1 185 ? -3.283 -1.372 -19.578 1 57.47 185 TRP A N 1
ATOM 1487 C CA . TRP A 1 185 ? -2.812 0.008 -19.5 1 57.47 185 TRP A CA 1
ATOM 1488 C C . TRP A 1 185 ? -3.932 0.984 -19.844 1 57.47 185 TRP A C 1
ATOM 1490 O O . TRP A 1 185 ? -4.145 1.972 -19.141 1 57.47 185 TRP A O 1
ATOM 1500 N N . PHE A 1 186 ? -4.664 0.629 -20.875 1 56.25 186 PHE A N 1
ATOM 1501 C CA . PHE A 1 186 ? -5.773 1.475 -21.297 1 56.25 186 PHE A CA 1
ATOM 1502 C C . PHE A 1 186 ? -6.875 1.486 -20.25 1 56.25 186 PHE A C 1
ATOM 1504 O O . PHE A 1 186 ? -7.465 2.533 -19.969 1 56.25 186 PHE A O 1
ATOM 1511 N N . GLN A 1 187 ? -7.121 0.392 -19.766 1 53.53 187 GLN A N 1
ATOM 1512 C CA . GLN A 1 187 ? -8.148 0.301 -18.734 1 53.53 187 GLN A CA 1
ATOM 1513 C C . GLN A 1 187 ? -7.801 1.168 -17.531 1 53.53 187 GLN A C 1
ATOM 1515 O O . GLN A 1 187 ? -8.648 1.896 -17.016 1 53.53 187 GLN A O 1
ATOM 1520 N N . LYS A 1 188 ? -6.562 0.946 -17.156 1 58.22 188 LYS A N 1
ATOM 1521 C CA . LYS A 1 188 ? -6.102 1.767 -16.047 1 58.22 188 LYS A CA 1
ATOM 1522 C C . LYS A 1 188 ? -6.168 3.252 -16.391 1 58.22 188 LYS A C 1
ATOM 1524 O O . LYS A 1 188 ? -6.555 4.07 -15.547 1 58.22 188 LYS A O 1
ATOM 1529 N N . LYS A 1 189 ? -5.898 3.469 -17.641 1 57.16 189 LYS A N 1
ATOM 1530 C CA . LYS A 1 189 ? -5.816 4.855 -18.094 1 57.16 189 LYS A CA 1
ATOM 1531 C C . LYS A 1 189 ? -7.203 5.41 -18.422 1 57.16 189 LYS A C 1
ATOM 1533 O O . LYS A 1 189 ? -7.48 6.582 -18.172 1 57.16 189 LYS A O 1
ATOM 1538 N N . SER A 1 190 ? -8.008 4.621 -18.984 1 54.34 190 SER A N 1
ATOM 1539 C CA . SER A 1 190 ? -9.328 5.07 -19.406 1 54.34 190 SER A CA 1
ATOM 1540 C C . SER A 1 190 ? -10.172 5.488 -18.203 1 54.34 190 SER A C 1
ATOM 1542 O O . SER A 1 190 ? -10.938 6.453 -18.281 1 54.34 190 SER A O 1
ATOM 1544 N N . PHE A 1 191 ? -10.047 4.785 -17.188 1 50.19 191 PHE A N 1
ATOM 1545 C CA . PHE A 1 191 ? -10.836 5.109 -16.016 1 50.19 191 PHE A CA 1
ATOM 1546 C C . PHE A 1 191 ? -10.406 6.449 -15.422 1 50.19 191 PHE A C 1
ATOM 1548 O O . PHE A 1 191 ? -11.18 7.102 -14.727 1 50.19 191 PHE A O 1
ATOM 1555 N N . GLU A 1 192 ? -9.188 6.781 -15.703 1 51.78 192 GLU A N 1
ATOM 1556 C CA . GLU A 1 192 ? -8.695 8.062 -15.211 1 51.78 192 GLU A CA 1
ATOM 1557 C C . GLU A 1 192 ? -9.164 9.219 -16.094 1 51.78 192 GLU A C 1
ATOM 1559 O O . GLU A 1 192 ? -9.367 10.328 -15.602 1 51.78 192 GLU A O 1
ATOM 1564 N N . ILE A 1 193 ? -9.367 8.891 -17.297 1 51.56 193 ILE A N 1
ATOM 1565 C CA . ILE A 1 193 ? -9.562 9.961 -18.266 1 51.56 193 ILE A CA 1
ATOM 1566 C C . ILE A 1 193 ? -11.055 10.219 -18.453 1 51.56 193 ILE A C 1
ATOM 1568 O O . ILE A 1 193 ? -11.477 11.367 -18.656 1 51.56 193 ILE A O 1
ATOM 1572 N N . PHE A 1 194 ? -11.953 9.219 -18.344 1 50.03 194 PHE A N 1
ATOM 1573 C CA . PHE A 1 194 ? -13.352 9.438 -18.688 1 50.03 194 PHE A CA 1
ATOM 1574 C C . PHE A 1 194 ? -14.203 9.633 -17.438 1 50.03 194 PHE A C 1
ATOM 1576 O O . PHE A 1 194 ? -14.523 8.672 -16.75 1 50.03 194 PHE A O 1
ATOM 1583 N N . PRO A 1 195 ? -14.422 10.883 -17.125 1 51.66 195 PRO A N 1
ATOM 1584 C CA . PRO A 1 195 ? -15.195 11.227 -15.93 1 51.66 195 PRO A CA 1
ATOM 1585 C C . PRO A 1 195 ? -16.531 10.484 -15.867 1 51.66 195 PRO A C 1
ATOM 1587 O O . PRO A 1 195 ? -17 10.141 -14.781 1 51.66 195 PRO A O 1
ATOM 1590 N N . PHE A 1 196 ? -17.141 10.281 -17.031 1 47.22 196 PHE A N 1
ATOM 1591 C CA . PHE A 1 196 ? -18.438 9.594 -17.062 1 47.22 196 PHE A CA 1
ATOM 1592 C C . PHE A 1 196 ? -18.312 8.188 -16.469 1 47.22 196 PHE A C 1
ATOM 1594 O O . PHE A 1 196 ? -19.156 7.773 -15.672 1 47.22 196 PHE A O 1
ATOM 1601 N N . PHE A 1 197 ? -17.312 7.57 -16.781 1 52.97 197 PHE A N 1
ATOM 1602 C CA . PHE A 1 197 ? -17.094 6.219 -16.281 1 52.97 197 PHE A CA 1
ATOM 1603 C C . PHE A 1 197 ? -16.797 6.234 -14.781 1 52.97 197 PHE A C 1
ATOM 1605 O O . PHE A 1 197 ? -17.25 5.355 -14.039 1 52.97 197 PHE A O 1
ATOM 1612 N N . LEU A 1 198 ? -16.188 7.254 -14.461 1 56.16 198 LEU A N 1
ATOM 1613 C CA . LEU A 1 198 ? -15.875 7.398 -13.047 1 56.16 198 LEU A CA 1
ATOM 1614 C C . LEU A 1 198 ? -17.141 7.578 -12.219 1 56.16 198 LEU A C 1
ATOM 1616 O O . LEU A 1 198 ? -17.25 7.043 -11.109 1 56.16 198 LEU A O 1
ATOM 1620 N N . PHE A 1 199 ? -18.047 8.32 -12.859 1 55.94 199 PHE A N 1
ATOM 1621 C CA . PHE A 1 199 ? -19.297 8.562 -12.164 1 55.94 199 PHE A CA 1
ATOM 1622 C C . PHE A 1 199 ? -20.078 7.266 -11.961 1 55.94 199 PHE A C 1
ATOM 1624 O O . PHE A 1 199 ? -20.5 6.965 -10.844 1 55.94 199 PHE A O 1
ATOM 1631 N N . PHE A 1 200 ? -20.297 6.504 -13.016 1 59.38 200 PHE A N 1
ATOM 1632 C CA . PHE A 1 200 ? -21.062 5.266 -12.906 1 59.38 200 PHE A CA 1
ATOM 1633 C C . PHE A 1 200 ? -20.344 4.266 -12 1 59.38 200 PHE A C 1
ATOM 1635 O O . PHE A 1 200 ? -21 3.535 -11.25 1 59.38 200 PHE A O 1
ATOM 1642 N N . ARG A 1 201 ? -19.094 4.367 -12.062 1 63.75 201 ARG A N 1
ATOM 1643 C CA . ARG A 1 201 ? -18.297 3.482 -11.203 1 63.75 201 ARG A CA 1
ATOM 1644 C C . ARG A 1 201 ? -18.5 3.822 -9.734 1 63.75 201 ARG A C 1
ATOM 1646 O O . ARG A 1 201 ? -18.672 2.928 -8.906 1 63.75 201 ARG A O 1
ATOM 1653 N N . SER A 1 202 ? -18.516 5.098 -9.508 1 61.34 202 SER A N 1
ATOM 1654 C CA . SER A 1 202 ? -18.703 5.535 -8.133 1 61.34 202 SER A CA 1
ATOM 1655 C C . SER A 1 202 ? -20.078 5.102 -7.598 1 61.34 202 SER A C 1
ATOM 1657 O O . SER A 1 202 ? -20.188 4.684 -6.441 1 61.34 202 SER A O 1
ATOM 1659 N N . LEU A 1 203 ? -21.031 5.145 -8.484 1 61.81 203 LEU A N 1
ATOM 1660 C CA . LEU A 1 203 ? -22.375 4.75 -8.086 1 61.81 203 LEU A CA 1
ATOM 1661 C C . LEU A 1 203 ? -22.453 3.256 -7.793 1 61.81 203 LEU A C 1
ATOM 1663 O O . LEU A 1 203 ? -23.047 2.838 -6.805 1 61.81 203 LEU A O 1
ATOM 1667 N N . LEU A 1 204 ? -21.875 2.551 -8.656 1 63.12 204 LEU A N 1
ATOM 1668 C CA . LEU A 1 204 ? -21.859 1.103 -8.492 1 63.12 204 LEU A CA 1
ATOM 1669 C C . LEU A 1 204 ? -21.172 0.719 -7.184 1 63.12 204 LEU A C 1
ATOM 1671 O O . LEU A 1 204 ? -21.703 -0.078 -6.406 1 63.12 204 LEU A O 1
ATOM 1675 N N . TYR A 1 205 ? -20.109 1.328 -6.918 1 69.06 205 TYR A N 1
ATOM 1676 C CA . TYR A 1 205 ? -19.328 0.94 -5.75 1 69.06 205 TYR A CA 1
ATOM 1677 C C . TYR A 1 205 ? -19.984 1.434 -4.465 1 69.06 205 TYR A C 1
ATOM 1679 O O . TYR A 1 205 ? -19.828 0.815 -3.408 1 69.06 205 TYR A O 1
ATOM 1687 N N . GLU A 1 206 ? -20.688 2.518 -4.59 1 68.69 206 GLU A N 1
ATOM 1688 C CA . GLU A 1 206 ? -21.484 2.961 -3.447 1 68.69 206 GLU A CA 1
ATOM 1689 C C . GLU A 1 206 ? -22.547 1.938 -3.088 1 68.69 206 GLU A C 1
ATOM 1691 O O . GLU A 1 206 ? -22.797 1.674 -1.907 1 68.69 206 GLU A O 1
ATOM 1696 N N . PHE A 1 207 ? -23.156 1.425 -4.16 1 65.69 207 PHE A N 1
ATOM 1697 C CA . PHE A 1 207 ? -24.172 0.393 -3.951 1 65.69 207 PHE A CA 1
ATOM 1698 C C . PHE A 1 207 ? -23.547 -0.853 -3.332 1 65.69 207 PHE A C 1
ATOM 1700 O O . PHE A 1 207 ? -24.078 -1.4 -2.361 1 65.69 207 PHE A O 1
ATOM 1707 N N . LEU A 1 208 ? -22.422 -1.226 -3.801 1 67.81 208 LEU A N 1
ATOM 1708 C CA . LEU A 1 208 ? -21.734 -2.414 -3.311 1 67.81 208 LEU A CA 1
ATOM 1709 C C . LEU A 1 208 ? -21.281 -2.219 -1.871 1 67.81 208 LEU A C 1
ATOM 1711 O O . LEU A 1 208 ? -21.281 -3.16 -1.076 1 67.81 208 LEU A O 1
ATOM 1715 N N . LEU A 1 209 ? -20.922 -1.051 -1.639 1 69.75 209 LEU A N 1
ATOM 1716 C CA . LEU A 1 209 ? -20.469 -0.72 -0.287 1 69.75 209 LEU A CA 1
ATOM 1717 C C . LEU A 1 209 ? -21.609 -0.916 0.715 1 69.75 209 LEU A C 1
ATOM 1719 O O . LEU A 1 209 ? -21.391 -1.409 1.823 1 69.75 209 LEU A O 1
ATOM 1723 N N . LYS A 1 210 ? -22.766 -0.52 0.356 1 68.94 210 LYS A N 1
ATOM 1724 C CA . LYS A 1 210 ? -23.938 -0.676 1.225 1 68.94 210 LYS A CA 1
ATOM 1725 C C . LYS A 1 210 ? -24.203 -2.148 1.521 1 68.94 210 LYS A C 1
ATOM 1727 O O . LYS A 1 210 ? -24.547 -2.506 2.648 1 68.94 210 LYS A O 1
ATOM 1732 N N . VAL A 1 211 ? -23.984 -2.941 0.545 1 65.12 211 VAL A N 1
ATOM 1733 C CA . VAL A 1 211 ? -24.188 -4.379 0.689 1 65.12 211 VAL A CA 1
ATOM 1734 C C . VAL A 1 211 ? -23.125 -4.961 1.63 1 65.12 211 VAL A C 1
ATOM 1736 O O . VAL A 1 211 ? -23.453 -5.75 2.52 1 65.12 211 VAL A O 1
ATOM 1739 N N . GLU A 1 212 ? -21.906 -4.516 1.482 1 68.81 212 GLU A N 1
ATOM 1740 C CA . GLU A 1 212 ? -20.797 -5.039 2.281 1 68.81 212 GLU A CA 1
ATOM 1741 C C . GLU A 1 212 ? -20.906 -4.59 3.734 1 68.81 212 GLU A C 1
ATOM 1743 O O . GLU A 1 212 ? -20.594 -5.352 4.652 1 68.81 212 GLU A O 1
ATOM 1748 N N . LYS A 1 213 ? -21.281 -3.367 3.941 1 67.38 213 LYS A N 1
ATOM 1749 C CA . LYS A 1 213 ? -21.469 -2.854 5.293 1 67.38 213 LYS A CA 1
ATOM 1750 C C . LYS A 1 213 ? -22.547 -3.641 6.043 1 67.38 213 LYS A C 1
ATOM 1752 O O . LYS A 1 213 ? -22.422 -3.889 7.242 1 67.38 213 LYS A O 1
ATOM 1757 N N . LYS A 1 214 ? -23.578 -4.059 5.367 1 65.31 214 LYS A N 1
ATOM 1758 C CA . LYS A 1 214 ? -24.656 -4.848 5.949 1 65.31 214 LYS A CA 1
ATOM 1759 C C . LYS A 1 214 ? -24.188 -6.242 6.332 1 65.31 214 LYS A C 1
ATOM 1761 O O . LYS A 1 214 ? -24.578 -6.781 7.367 1 65.31 214 LYS A O 1
ATOM 1766 N N . LYS A 1 215 ? -23.266 -6.812 5.582 1 58.97 215 LYS A N 1
ATOM 1767 C CA . LYS A 1 215 ? -22.719 -8.141 5.836 1 58.97 215 LYS A CA 1
ATOM 1768 C C . LYS A 1 215 ? -21.844 -8.141 7.086 1 58.97 215 LYS A C 1
ATOM 1770 O O . LYS A 1 215 ? -21.828 -9.117 7.84 1 58.97 215 LYS A O 1
ATOM 1775 N N . LYS A 1 216 ? -21.094 -7.156 7.23 1 62.06 216 LYS A N 1
ATOM 1776 C CA . LYS A 1 216 ? -20.188 -7.047 8.367 1 62.06 216 LYS A CA 1
ATOM 1777 C C . LYS A 1 216 ? -20.969 -6.902 9.68 1 62.06 216 LYS A C 1
ATOM 1779 O O . LYS A 1 216 ? -20.516 -7.375 10.727 1 62.06 216 LYS A O 1
ATOM 1784 N N . ASN A 1 217 ? -21.984 -6.184 9.641 1 48.91 217 ASN A N 1
ATOM 1785 C CA . ASN A 1 217 ? -22.797 -5.988 10.844 1 48.91 217 ASN A CA 1
ATOM 1786 C C . ASN A 1 217 ? -23.641 -7.215 11.156 1 48.91 217 ASN A C 1
ATOM 1788 O O . ASN A 1 217 ? -24.344 -7.25 12.164 1 48.91 217 ASN A O 1
ATOM 1792 N N . LEU A 1 218 ? -23.562 -8.195 10.156 1 49.06 218 LEU A N 1
ATOM 1793 C CA . LEU A 1 218 ? -24.344 -9.398 10.453 1 49.06 218 LEU A CA 1
ATOM 1794 C C . LEU A 1 218 ? -23.578 -10.312 11.406 1 49.06 218 LEU A C 1
ATOM 1796 O O . LEU A 1 218 ? -22.359 -10.508 11.25 1 49.06 218 LEU A O 1
ATOM 1800 N N . PRO A 1 219 ? -24.078 -10.727 12.562 1 39.5 219 PRO A N 1
ATOM 1801 C CA . PRO A 1 219 ? -23.453 -11.641 13.531 1 39.5 219 PRO A CA 1
ATOM 1802 C C . PRO A 1 219 ? -22.859 -12.883 12.867 1 39.5 219 PRO A C 1
ATOM 1804 O O . PRO A 1 219 ? -23.422 -13.398 11.898 1 39.5 219 PRO A O 1
ATOM 1807 N N . LEU A 1 220 ? -21.438 -13.125 12.844 1 44.09 220 LEU A N 1
ATOM 1808 C CA . LEU A 1 220 ? -20.891 -14.414 12.422 1 44.09 220 LEU A CA 1
ATOM 1809 C C . LEU A 1 220 ? -21.812 -15.555 12.812 1 44.09 220 LEU A C 1
ATOM 1811 O O . LEU A 1 220 ? -22.422 -15.531 13.891 1 44.09 220 LEU A O 1
ATOM 1815 N N . PRO A 1 221 ? -22.234 -16.391 11.969 1 35.75 221 PRO A N 1
ATOM 1816 C CA . PRO A 1 221 ? -22.969 -17.547 12.508 1 35.75 221 PRO A CA 1
ATOM 1817 C C . PRO A 1 221 ? -22.297 -18.156 13.727 1 35.75 221 PRO A C 1
ATOM 1819 O O . PRO A 1 221 ? -21.078 -18.094 13.867 1 35.75 221 PRO A O 1
ATOM 1822 N N . HIS A 1 222 ? -22.938 -18.312 14.898 1 33.38 222 HIS A N 1
ATOM 1823 C CA . HIS A 1 222 ? -22.609 -19.141 16.047 1 33.38 222 HIS A CA 1
ATOM 1824 C C . HIS A 1 222 ? -22.094 -20.516 15.617 1 33.38 222 HIS A C 1
ATOM 1826 O O . HIS A 1 222 ? -22.812 -21.25 14.93 1 33.38 222 HIS A O 1
ATOM 1832 N N . ASN A 1 223 ? -20.859 -20.703 15.281 1 34.94 223 ASN A N 1
ATOM 1833 C CA . ASN A 1 223 ? -20.359 -22.078 15.367 1 34.94 223 ASN A CA 1
ATOM 1834 C C . ASN A 1 223 ? -21 -22.828 16.531 1 34.94 223 ASN A C 1
ATOM 1836 O O . ASN A 1 223 ? -20.859 -22.438 17.688 1 34.94 223 ASN A O 1
ATOM 1840 N N . GLN A 1 224 ? -22.109 -23.531 16.375 1 29.91 224 GLN A N 1
ATOM 1841 C CA . GLN A 1 224 ? -22.641 -24.625 17.203 1 29.91 224 GLN A CA 1
ATOM 1842 C C . GLN A 1 224 ? -21.531 -25.609 17.562 1 29.91 224 GLN A C 1
ATOM 1844 O O . GLN A 1 224 ? -20.984 -26.281 16.703 1 29.91 224 GLN A O 1
ATOM 1849 N N . SER A 1 225 ? -20.594 -25.297 18.516 1 31.81 225 SER A N 1
ATOM 1850 C CA . SER A 1 225 ? -20 -26.375 19.312 1 31.81 225 SER A CA 1
ATOM 1851 C C . SER A 1 225 ? -21.047 -27.406 19.719 1 31.81 225 SER A C 1
ATOM 1853 O O . SER A 1 225 ? -22.016 -27.078 20.406 1 31.81 225 SER A O 1
ATOM 1855 N N . ASN A 1 226 ? -21.438 -28.266 18.812 1 26.31 226 ASN A N 1
ATOM 1856 C CA . ASN A 1 226 ? -22.031 -29.516 19.266 1 26.31 226 ASN A CA 1
ATOM 1857 C C . ASN A 1 226 ? -21.25 -30.109 20.438 1 26.31 226 ASN A C 1
ATOM 1859 O O . ASN A 1 226 ? -20.062 -30.391 20.312 1 26.31 226 ASN A O 1
ATOM 1863 N N . GLU A 1 227 ? -21.625 -29.688 21.641 1 27.25 227 GLU A N 1
ATOM 1864 C CA . GLU A 1 227 ? -21.453 -30.484 22.859 1 27.25 227 GLU A CA 1
ATOM 1865 C C . GLU A 1 227 ? -21.812 -31.938 22.609 1 27.25 227 GLU A C 1
ATOM 1867 O O . GLU A 1 227 ? -21.719 -32.781 23.5 1 27.25 227 GLU A O 1
ATOM 1872 N N . THR A 1 228 ? -21.609 -32.688 21.422 1 22.11 228 THR A N 1
ATOM 1873 C CA . THR A 1 228 ? -21.594 -34.094 21.797 1 22.11 228 THR A CA 1
ATOM 1874 C C . THR A 1 228 ? -20.219 -34.5 22.344 1 22.11 228 THR A C 1
ATOM 1876 O O . THR A 1 228 ? -19.203 -34.031 21.844 1 22.11 228 THR A O 1
ATOM 1879 N N . MET B 1 1 ? 8.664 23.875 9.156 1 81.69 1 MET B N 1
ATOM 1880 C CA . MET B 1 1 ? 8.445 24.203 10.562 1 81.69 1 MET B CA 1
ATOM 1881 C C . MET B 1 1 ? 8.93 25.609 10.875 1 81.69 1 MET B C 1
ATOM 1883 O O . MET B 1 1 ? 8.18 26.422 11.422 1 81.69 1 MET B O 1
ATOM 1887 N N . SER B 1 2 ? 10.109 25.922 10.312 1 80.06 2 SER B N 1
ATOM 1888 C CA . SER B 1 2 ? 10.688 27.234 10.586 1 80.06 2 SER B CA 1
ATOM 1889 C C . SER B 1 2 ? 9.828 28.344 9.992 1 80.06 2 SER B C 1
ATOM 1891 O O . SER B 1 2 ? 9.633 29.391 10.617 1 80.06 2 SER B O 1
ATOM 1893 N N . LEU B 1 3 ? 9.289 28.094 8.875 1 83.5 3 LEU B N 1
ATOM 1894 C CA . LEU B 1 3 ? 8.445 29.094 8.211 1 83.5 3 LEU B CA 1
ATOM 1895 C C . LEU B 1 3 ? 7.156 29.328 8.992 1 83.5 3 LEU B C 1
ATOM 1897 O O . LEU B 1 3 ? 6.723 30.469 9.156 1 83.5 3 LEU B O 1
ATOM 1901 N N . LEU B 1 4 ? 6.613 28.312 9.539 1 87.81 4 LEU B N 1
ATOM 1902 C CA . LEU B 1 4 ? 5.375 28.422 10.305 1 87.81 4 LEU B CA 1
ATOM 1903 C C . LEU B 1 4 ? 5.605 29.172 11.617 1 87.81 4 LEU B C 1
ATOM 1905 O O . LEU B 1 4 ? 4.82 30.047 11.984 1 87.81 4 LEU B O 1
ATOM 1909 N N . LEU B 1 5 ? 6.668 28.859 12.227 1 89.81 5 LEU B N 1
ATOM 1910 C CA . LEU B 1 5 ? 7.012 29.484 13.492 1 89.81 5 LEU B CA 1
ATOM 1911 C C . LEU B 1 5 ? 7.32 30.969 13.297 1 89.81 5 LEU B C 1
ATOM 1913 O O . LEU B 1 5 ? 6.957 31.797 14.141 1 89.81 5 LEU B O 1
ATOM 1917 N N . GLY B 1 6 ? 7.969 31.25 12.133 1 88.75 6 GLY B N 1
ATOM 1918 C CA . GLY B 1 6 ? 8.289 32.625 11.797 1 88.75 6 GLY B CA 1
ATOM 1919 C C . GLY B 1 6 ? 7.066 33.5 11.609 1 88.75 6 GLY B C 1
ATOM 1920 O O . GLY B 1 6 ? 7.105 34.719 11.867 1 88.75 6 GLY B O 1
ATOM 1921 N N . GLU B 1 7 ? 5.945 32.938 11.266 1 90.19 7 GLU B N 1
ATOM 1922 C CA . GLU B 1 7 ? 4.691 33.656 11.047 1 90.19 7 GLU B CA 1
ATOM 1923 C C . GLU B 1 7 ? 3.848 33.688 12.32 1 90.19 7 GLU B C 1
ATOM 1925 O O . GLU B 1 7 ? 2.689 34.125 12.289 1 90.19 7 GLU B O 1
ATOM 1930 N N . GLY B 1 8 ? 4.383 33.125 13.484 1 91.56 8 GLY B N 1
ATOM 1931 C CA . GLY B 1 8 ? 3.725 33.219 14.781 1 91.56 8 GLY B CA 1
ATOM 1932 C C . GLY B 1 8 ? 2.764 32.062 15.031 1 91.56 8 GLY B C 1
ATOM 1933 O O . GLY B 1 8 ? 1.961 32.125 15.969 1 91.56 8 GLY B O 1
ATOM 1934 N N . ALA B 1 9 ? 2.799 31.047 14.234 1 91.31 9 ALA B N 1
ATOM 1935 C CA . ALA B 1 9 ? 1.908 29.906 14.398 1 91.31 9 ALA B CA 1
ATOM 1936 C C . ALA B 1 9 ? 2.281 29.094 15.641 1 91.31 9 ALA B C 1
ATOM 1938 O O . ALA B 1 9 ? 3.453 29.047 16.016 1 91.31 9 ALA B O 1
ATOM 1939 N N . LEU B 1 10 ? 1.291 28.562 16.344 1 94.19 10 LEU B N 1
ATOM 1940 C CA . LEU B 1 10 ? 1.521 27.547 17.375 1 94.19 10 LEU B CA 1
ATOM 1941 C C . LEU B 1 10 ? 1.642 26.156 16.75 1 94.19 10 LEU B C 1
ATOM 1943 O O . LEU B 1 10 ? 0.748 25.719 16.016 1 94.19 10 LEU B O 1
ATOM 1947 N N . VAL B 1 11 ? 2.789 25.516 17.031 1 94.44 11 VAL B N 1
ATOM 1948 C CA . VAL B 1 11 ? 3.078 24.266 16.328 1 94.44 11 VAL B CA 1
ATOM 1949 C C . VAL B 1 11 ? 3.277 23.141 17.328 1 94.44 11 VAL B C 1
ATOM 1951 O O . VAL B 1 11 ? 3.969 23.312 18.344 1 94.44 11 VAL B O 1
ATOM 1954 N N . VAL B 1 12 ? 2.576 22.031 17.156 1 95.12 12 VAL B N 1
ATOM 1955 C CA . VAL B 1 12 ? 2.826 20.781 17.844 1 95.12 12 VAL B CA 1
ATOM 1956 C C . VAL B 1 12 ? 3.391 19.75 16.859 1 95.12 12 VAL B C 1
ATOM 1958 O O . VAL B 1 12 ? 2.811 19.516 15.797 1 95.12 12 VAL B O 1
ATOM 1961 N N . VAL B 1 13 ? 4.594 19.156 17.219 1 93.81 13 VAL B N 1
ATOM 1962 C CA . VAL B 1 13 ? 5.242 18.266 16.266 1 93.81 13 VAL B CA 1
ATOM 1963 C C . VAL B 1 13 ? 5.504 16.906 16.922 1 93.81 13 VAL B C 1
ATOM 1965 O O . VAL B 1 13 ? 5.863 16.844 18.109 1 93.81 13 VAL B O 1
ATOM 1968 N N . GLY B 1 14 ? 5.133 15.875 16.219 1 92.56 14 GLY B N 1
ATOM 1969 C CA . GLY B 1 14 ? 5.562 14.531 16.547 1 92.56 14 GLY B CA 1
ATOM 1970 C C . GLY B 1 14 ? 6.711 14.039 15.688 1 92.56 14 GLY B C 1
ATOM 1971 O O . GLY B 1 14 ? 6.641 14.086 14.461 1 92.56 14 GLY B O 1
ATOM 1972 N N . ASP B 1 15 ? 7.793 13.57 16.328 1 89.81 15 ASP B N 1
ATOM 1973 C CA . ASP B 1 15 ? 8.977 13.086 15.617 1 89.81 15 ASP B CA 1
ATOM 1974 C C . ASP B 1 15 ? 9.625 11.922 16.359 1 89.81 15 ASP B C 1
ATOM 1976 O O . ASP B 1 15 ? 9.492 11.805 17.578 1 89.81 15 ASP B O 1
ATOM 1980 N N . ILE B 1 16 ? 10.258 11.078 15.594 1 87.56 16 ILE B N 1
ATOM 1981 C CA . ILE B 1 16 ? 10.953 9.953 16.203 1 87.56 16 ILE B CA 1
ATOM 1982 C C . ILE B 1 16 ? 12.18 10.453 16.969 1 87.56 16 ILE B C 1
ATOM 1984 O O . ILE B 1 16 ? 12.57 9.867 17.969 1 87.56 16 ILE B O 1
ATOM 1988 N N . ASN B 1 17 ? 12.703 11.562 16.469 1 88.38 17 ASN B N 1
ATOM 1989 C CA . ASN B 1 17 ? 13.844 12.219 17.109 1 88.38 17 ASN B CA 1
ATOM 1990 C C . ASN B 1 17 ? 13.57 13.695 17.344 1 88.38 17 ASN B C 1
ATOM 1992 O O . ASN B 1 17 ? 14.195 14.555 16.703 1 88.38 17 ASN B O 1
ATOM 1996 N N . PRO B 1 18 ? 12.719 13.922 18.328 1 91.19 18 PRO B N 1
ATOM 1997 C CA . PRO B 1 18 ? 12.375 15.336 18.531 1 91.19 18 PRO B CA 1
ATOM 1998 C C . PRO B 1 18 ? 13.562 16.156 19.031 1 91.19 18 PRO B C 1
ATOM 2000 O O . PRO B 1 18 ? 13.547 17.391 18.953 1 91.19 18 PRO B O 1
ATOM 2003 N N . GLU B 1 19 ? 14.555 15.508 19.484 1 91.62 19 GLU B N 1
ATOM 2004 C CA . GLU B 1 19 ? 15.703 16.188 20.062 1 91.62 19 GLU B CA 1
ATOM 2005 C C . GLU B 1 19 ? 16.469 16.984 19.016 1 91.62 19 GLU B C 1
ATOM 2007 O O . GLU B 1 19 ? 17.141 17.969 19.328 1 91.62 19 GLU B O 1
ATOM 2012 N N . VAL B 1 20 ? 16.359 16.562 17.75 1 87.94 20 VAL B N 1
ATOM 2013 C CA . VAL B 1 20 ? 17.109 17.219 16.672 1 87.94 20 VAL B CA 1
ATOM 2014 C C . VAL B 1 20 ? 16.406 18.516 16.281 1 87.94 20 VAL B C 1
ATOM 2016 O O . VAL B 1 20 ? 16.984 19.375 15.602 1 87.94 20 VAL B O 1
ATOM 2019 N N . ILE B 1 21 ? 15.234 18.75 16.766 1 89 21 ILE B N 1
ATOM 2020 C CA . ILE B 1 21 ? 14.453 19.938 16.438 1 89 21 ILE B CA 1
ATOM 2021 C C . ILE B 1 21 ? 14.75 21.031 17.453 1 89 21 ILE B C 1
ATOM 2023 O O . ILE B 1 21 ? 14.602 20.828 18.672 1 89 21 ILE B O 1
ATOM 2027 N N . PRO B 1 22 ? 15.141 22.156 16.969 1 91.5 22 PRO B N 1
ATOM 2028 C CA . PRO B 1 22 ? 15.414 23.25 17.891 1 91.5 22 PRO B CA 1
ATOM 2029 C C . PRO B 1 22 ? 14.172 23.688 18.672 1 91.5 22 PRO B C 1
ATOM 2031 O O . PRO B 1 22 ? 13.055 23.594 18.156 1 91.5 22 PRO B O 1
ATOM 2034 N N . ASN B 1 23 ? 14.398 24.203 19.891 1 93.31 23 ASN B N 1
ATOM 2035 C CA . ASN B 1 23 ? 13.297 24.672 20.719 1 93.31 23 ASN B CA 1
ATOM 2036 C C . ASN B 1 23 ? 12.789 26.031 20.25 1 93.31 23 ASN B C 1
ATOM 2038 O O . ASN B 1 23 ? 13.523 26.797 19.625 1 93.31 23 ASN B O 1
ATOM 2042 N N . HIS B 1 24 ? 11.508 26.281 20.453 1 93.94 24 HIS B N 1
ATOM 2043 C CA . HIS B 1 24 ? 10.828 27.531 20.188 1 93.94 24 HIS B CA 1
ATOM 2044 C C . HIS B 1 24 ? 9.625 27.719 21.109 1 93.94 24 HIS B C 1
ATOM 2046 O O . HIS B 1 24 ? 8.945 26.766 21.453 1 93.94 24 HIS B O 1
ATOM 2052 N N . VAL B 1 25 ? 9.336 28.922 21.469 1 93.75 25 VAL B N 1
ATOM 2053 C CA . VAL B 1 25 ? 8.289 29.234 22.438 1 93.75 25 VAL B CA 1
ATOM 2054 C C . VAL B 1 25 ? 6.934 28.766 21.922 1 93.75 25 VAL B C 1
ATOM 2056 O O . VAL B 1 25 ? 6.074 28.344 22.688 1 93.75 25 VAL B O 1
ATOM 2059 N N . ASN B 1 26 ? 6.754 28.766 20.625 1 95.06 26 ASN B N 1
ATOM 2060 C CA . ASN B 1 26 ? 5.488 28.391 20.016 1 95.06 26 ASN B CA 1
ATOM 2061 C C . ASN B 1 26 ? 5.508 26.938 19.531 1 95.06 26 ASN B C 1
ATOM 2063 O O . ASN B 1 26 ? 4.652 26.531 18.75 1 95.06 26 ASN B O 1
ATOM 2067 N N . LEU B 1 27 ? 6.535 26.156 20 1 94.75 27 LEU B N 1
ATOM 2068 C CA . LEU B 1 27 ? 6.703 24.797 19.5 1 94.75 27 LEU B CA 1
ATOM 2069 C C . LEU B 1 27 ? 6.656 23.797 20.641 1 94.75 27 LEU B C 1
ATOM 2071 O O . LEU B 1 27 ? 7.387 23.938 21.625 1 94.75 27 LEU B O 1
ATOM 2075 N N . GLN B 1 28 ? 5.75 22.922 20.594 1 95.56 28 GLN B N 1
ATOM 2076 C CA . GLN B 1 28 ? 5.727 21.75 21.469 1 95.56 28 GLN B CA 1
ATOM 2077 C C . GLN B 1 28 ? 6.078 20.484 20.688 1 95.56 28 GLN B C 1
ATOM 2079 O O . GLN B 1 28 ? 5.52 20.219 19.625 1 95.56 28 GLN B O 1
ATOM 2084 N N . LYS B 1 29 ? 7.016 19.734 21.25 1 94.94 29 LYS B N 1
ATOM 2085 C CA . LYS B 1 29 ? 7.516 18.547 20.562 1 94.94 29 LYS B CA 1
ATOM 2086 C C . LYS B 1 29 ? 7.195 17.281 21.359 1 94.94 29 LYS B C 1
ATOM 2088 O O . LYS B 1 29 ? 7.266 17.266 22.594 1 94.94 29 LYS B O 1
ATOM 2093 N N . TYR B 1 30 ? 6.805 16.25 20.656 1 94.31 30 TYR B N 1
ATOM 2094 C CA . TYR B 1 30 ? 6.547 14.938 21.234 1 94.31 30 TYR B CA 1
ATOM 2095 C C . TYR B 1 30 ? 7.316 13.852 20.484 1 94.31 30 TYR B C 1
ATOM 2097 O O . TYR B 1 30 ? 7.422 13.883 19.266 1 94.31 30 TYR B O 1
ATOM 2105 N N . LYS B 1 31 ? 7.883 12.922 21.25 1 94 31 LYS B N 1
ATOM 2106 C CA . LYS B 1 31 ? 8.477 11.734 20.641 1 94 31 LYS B CA 1
ATOM 2107 C C . LYS B 1 31 ? 7.398 10.719 20.266 1 94 31 LYS B C 1
ATOM 2109 O O . LYS B 1 31 ? 6.602 10.305 21.109 1 94 31 LYS B O 1
ATOM 2114 N N . ILE B 1 32 ? 7.422 10.398 18.969 1 92.12 32 ILE B N 1
ATOM 2115 C CA . ILE B 1 32 ? 6.414 9.43 18.531 1 92.12 32 ILE B CA 1
ATOM 2116 C C . ILE B 1 32 ? 7.055 8.398 17.609 1 92.12 32 ILE B C 1
ATOM 2118 O O . ILE B 1 32 ? 8.023 8.703 16.906 1 92.12 32 ILE B O 1
ATOM 2122 N N . ASP B 1 33 ? 6.555 7.234 17.734 1 91.81 33 ASP B N 1
ATOM 2123 C CA . ASP B 1 33 ? 6.781 6.164 16.766 1 91.81 33 ASP B CA 1
ATOM 2124 C C . ASP B 1 33 ? 5.531 5.91 15.93 1 91.81 33 ASP B C 1
ATOM 2126 O O . ASP B 1 33 ? 4.492 5.508 16.469 1 91.81 33 ASP B O 1
ATOM 2130 N N . PRO B 1 34 ? 5.688 6.152 14.656 1 88.88 34 PRO B N 1
ATOM 2131 C CA . PRO B 1 34 ? 4.5 6 13.805 1 88.88 34 PRO B CA 1
ATOM 2132 C C . PRO B 1 34 ? 3.959 4.574 13.805 1 88.88 34 PRO B C 1
ATOM 2134 O O . PRO B 1 34 ? 2.846 4.336 13.328 1 88.88 34 PRO B O 1
ATOM 2137 N N . CYS B 1 35 ? 4.73 3.641 14.328 1 91.38 35 CYS B N 1
ATOM 2138 C CA . CYS B 1 35 ? 4.281 2.254 14.383 1 91.38 35 CYS B CA 1
ATOM 2139 C C . CYS B 1 35 ? 3.508 1.986 15.672 1 91.38 35 CYS B C 1
ATOM 2141 O O . CYS B 1 35 ? 3.033 0.872 15.898 1 91.38 35 CYS B O 1
ATOM 2143 N N . LYS B 1 36 ? 3.393 2.986 16.469 1 95.06 36 LYS B N 1
ATOM 2144 C CA . LYS B 1 36 ? 2.674 2.855 17.734 1 95.06 36 LYS B CA 1
ATOM 2145 C C . LYS B 1 36 ? 1.425 3.729 17.75 1 95.06 36 LYS B C 1
ATOM 2147 O O . LYS B 1 36 ? 1.5 4.922 18.047 1 95.06 36 LYS B O 1
ATOM 2152 N N . PRO B 1 37 ? 0.264 3.121 17.578 1 95.44 37 PRO B N 1
ATOM 2153 C CA . PRO B 1 37 ? -0.974 3.893 17.453 1 95.44 37 PRO B CA 1
ATOM 2154 C C . PRO B 1 37 ? -1.287 4.715 18.703 1 95.44 37 PRO B C 1
ATOM 2156 O O . PRO B 1 37 ? -1.849 5.809 18.594 1 95.44 37 PRO B O 1
ATOM 2159 N N . ASP B 1 38 ? -0.945 4.207 19.844 1 96.5 38 ASP B N 1
ATOM 2160 C CA . ASP B 1 38 ? -1.221 4.922 21.078 1 96.5 38 ASP B CA 1
ATOM 2161 C C . ASP B 1 38 ? -0.471 6.254 21.125 1 96.5 38 ASP B C 1
ATOM 2163 O O . ASP B 1 38 ? -0.985 7.242 21.656 1 96.5 38 ASP B O 1
ATOM 2167 N N . GLN B 1 39 ? 0.72 6.266 20.609 1 96 39 GLN B N 1
ATOM 2168 C CA . GLN B 1 39 ? 1.514 7.488 20.594 1 96 39 GLN B CA 1
ATOM 2169 C C . GLN B 1 39 ? 0.944 8.492 19.594 1 96 39 GLN B C 1
ATOM 2171 O O . GLN B 1 39 ? 0.992 9.703 19.828 1 96 39 GLN B O 1
ATOM 2176 N N . ILE B 1 40 ? 0.363 8.016 18.562 1 94.31 40 ILE B N 1
ATOM 2177 C CA . ILE B 1 40 ? -0.287 8.883 17.578 1 94.31 40 ILE B CA 1
ATOM 2178 C C . ILE B 1 40 ? -1.517 9.539 18.203 1 94.31 40 ILE B C 1
ATOM 2180 O O . ILE B 1 40 ? -1.716 10.75 18.078 1 94.31 40 ILE B O 1
ATOM 2184 N N . GLU B 1 41 ? -2.248 8.75 18.859 1 95.25 41 GLU B N 1
ATOM 2185 C CA . GLU B 1 41 ? -3.441 9.266 19.531 1 95.25 41 GLU B CA 1
ATOM 2186 C C . GLU B 1 41 ? -3.078 10.312 20.578 1 95.25 41 GLU B C 1
ATOM 2188 O O . GLU B 1 41 ? -3.709 11.367 20.656 1 95.25 41 GLU B O 1
ATOM 2193 N N . ARG B 1 42 ? -2.117 10 21.312 1 95.5 42 ARG B N 1
ATOM 2194 C CA . ARG B 1 42 ? -1.681 10.922 22.359 1 95.5 42 ARG B CA 1
ATOM 2195 C C . ARG B 1 42 ? -1.208 12.242 21.75 1 95.5 42 ARG B C 1
ATOM 2197 O O . ARG B 1 42 ? -1.453 13.312 22.312 1 95.5 42 ARG B O 1
ATOM 2204 N N . LEU B 1 43 ? -0.515 12.125 20.641 1 94.81 43 LEU B N 1
ATOM 2205 C CA . LEU B 1 43 ? -0.06 13.336 19.953 1 94.81 43 LEU B CA 1
ATOM 2206 C C . LEU B 1 43 ? -1.242 14.211 19.562 1 94.81 43 LEU B C 1
ATOM 2208 O O . LEU B 1 43 ? -1.234 15.422 19.797 1 94.81 43 LEU B O 1
ATOM 2212 N N . ILE B 1 44 ? -2.232 13.656 18.969 1 94.12 44 ILE B N 1
ATOM 2213 C CA . ILE B 1 44 ? -3.396 14.391 18.484 1 94.12 44 ILE B CA 1
ATOM 2214 C C . ILE B 1 44 ? -4.164 14.984 19.656 1 94.12 44 ILE B C 1
ATOM 2216 O O . ILE B 1 44 ? -4.582 16.141 19.625 1 94.12 44 ILE B O 1
ATOM 2220 N N . GLU B 1 45 ? -4.27 14.203 20.703 1 94.06 45 GLU B N 1
ATOM 2221 C CA . GLU B 1 45 ? -4.93 14.688 21.922 1 94.06 45 GLU B CA 1
ATOM 2222 C C . GLU B 1 45 ? -4.184 15.875 22.516 1 94.06 45 GLU B C 1
ATOM 2224 O O . GLU B 1 45 ? -4.793 16.875 22.891 1 94.06 45 GLU B O 1
ATOM 2229 N N . SER B 1 46 ? -2.924 15.703 22.594 1 93.69 46 SER B N 1
ATOM 2230 C CA . SER B 1 46 ? -2.094 16.781 23.125 1 93.69 46 SER B CA 1
ATOM 2231 C C . SER B 1 46 ? -2.199 18.031 22.281 1 93.69 46 SER B C 1
ATOM 2233 O O . SER B 1 46 ? -2.217 19.156 22.812 1 93.69 46 SER B O 1
ATOM 2235 N N . ALA B 1 47 ? -2.213 17.844 20.953 1 94.19 47 ALA B N 1
ATOM 2236 C CA . ALA B 1 47 ? -2.35 18.969 20.047 1 94.19 47 ALA B CA 1
ATOM 2237 C C . ALA B 1 47 ? -3.668 19.703 20.281 1 94.19 47 ALA B C 1
ATOM 2239 O O . ALA B 1 47 ? -3.701 20.938 20.297 1 94.19 47 ALA B O 1
ATOM 2240 N N . ILE B 1 48 ? -4.703 19 20.469 1 92.19 48 ILE B N 1
ATOM 2241 C CA . ILE B 1 48 ? -6.016 19.594 20.719 1 92.19 48 ILE B CA 1
ATOM 2242 C C . ILE B 1 48 ? -6.008 20.359 22.031 1 92.19 48 ILE B C 1
ATOM 2244 O O . ILE B 1 48 ? -6.535 21.469 22.109 1 92.19 48 ILE B O 1
ATOM 2248 N N . GLU B 1 49 ? -5.426 19.766 23 1 92.25 49 GLU B N 1
ATOM 2249 C CA . GLU B 1 49 ? -5.355 20.391 24.328 1 92.25 49 GLU B CA 1
ATOM 2250 C C . GLU B 1 49 ? -4.531 21.672 24.281 1 92.25 49 GLU B C 1
ATOM 2252 O O . GLU B 1 49 ? -4.898 22.688 24.891 1 92.25 49 GLU B O 1
ATOM 2257 N N . THR B 1 50 ? -3.445 21.641 23.547 1 91.31 50 THR B N 1
ATOM 2258 C CA . THR B 1 50 ? -2.5 22.75 23.5 1 91.31 50 THR B CA 1
ATOM 2259 C C . THR B 1 50 ? -3.031 23.875 22.625 1 91.31 50 THR B C 1
ATOM 2261 O O . THR B 1 50 ? -2.891 25.047 22.953 1 91.31 50 THR B O 1
ATOM 2264 N N . LEU B 1 51 ? -3.637 23.516 21.484 1 92.75 51 LEU B N 1
ATOM 2265 C CA . LEU B 1 51 ? -3.98 24.5 20.453 1 92.75 51 LEU B CA 1
ATOM 2266 C C . LEU B 1 51 ? -5.457 24.875 20.531 1 92.75 51 LEU B C 1
ATOM 2268 O O . LEU B 1 51 ? -5.883 25.859 19.938 1 92.75 51 LEU B O 1
ATOM 2272 N N . ASP B 1 52 ? -6.258 24.109 21.266 1 88.44 52 ASP B N 1
ATOM 2273 C CA . ASP B 1 52 ? -7.711 24.234 21.344 1 88.44 52 ASP B CA 1
ATOM 2274 C C . ASP B 1 52 ? -8.367 23.797 20.031 1 88.44 52 ASP B C 1
ATOM 2276 O O . ASP B 1 52 ? -9.297 22.984 20.047 1 88.44 52 ASP B O 1
ATOM 2280 N N . LYS B 1 53 ? -7.781 24.375 18.984 1 89.31 53 LYS B N 1
ATOM 2281 C CA . LYS B 1 53 ? -8.234 24 17.641 1 89.31 53 LYS B CA 1
ATOM 2282 C C . LYS B 1 53 ? -7.047 23.75 16.719 1 89.31 53 LYS B C 1
ATOM 2284 O O . LYS B 1 53 ? -6.082 24.516 16.719 1 89.31 53 LYS B O 1
ATOM 2289 N N . ILE B 1 54 ? -7.18 22.641 15.969 1 92.25 54 ILE B N 1
ATOM 2290 C CA . ILE B 1 54 ? -6.168 22.375 14.961 1 92.25 54 ILE B CA 1
ATOM 2291 C C . ILE B 1 54 ? -6.629 22.906 13.609 1 92.25 54 ILE B C 1
ATOM 2293 O O . ILE B 1 54 ? -7.602 22.406 13.031 1 92.25 54 ILE B O 1
ATOM 2297 N N . ASP B 1 55 ? -5.941 23.875 13.148 1 90.69 55 ASP B N 1
ATOM 2298 C CA . ASP B 1 55 ? -6.297 24.453 11.859 1 90.69 55 ASP B CA 1
ATOM 2299 C C . ASP B 1 55 ? -5.703 23.656 10.711 1 90.69 55 ASP B C 1
ATOM 2301 O O . ASP B 1 55 ? -6.344 23.469 9.672 1 90.69 55 ASP B O 1
ATOM 2305 N N . ILE B 1 56 ? -4.473 23.203 10.961 1 91.75 56 ILE B N 1
ATOM 2306 C CA . ILE B 1 56 ? -3.73 22.5 9.914 1 91.75 56 ILE B CA 1
ATOM 2307 C C . ILE B 1 56 ? -3.07 21.25 10.484 1 91.75 56 ILE B C 1
ATOM 2309 O O . ILE B 1 56 ? -2.516 21.297 11.586 1 91.75 56 ILE B O 1
ATOM 2313 N N . PHE B 1 57 ? -3.191 20.203 9.812 1 93.06 57 PHE B N 1
ATOM 2314 C CA . PHE B 1 57 ? -2.48 18.969 10.133 1 93.06 57 PHE B CA 1
ATOM 2315 C C . PHE B 1 57 ? -1.624 18.531 8.961 1 93.06 57 PHE B C 1
ATOM 2317 O O . PHE B 1 57 ? -2.135 18.312 7.855 1 93.06 57 PHE B O 1
ATOM 2324 N N . ILE B 1 58 ? -0.322 18.422 9.195 1 91.31 58 ILE B N 1
ATOM 2325 C CA . ILE B 1 58 ? 0.607 18.047 8.133 1 91.31 58 ILE B CA 1
ATOM 2326 C C . ILE B 1 58 ? 1.097 16.609 8.367 1 91.31 58 ILE B C 1
ATOM 2328 O O . ILE B 1 58 ? 1.626 16.297 9.438 1 91.31 58 ILE B O 1
ATOM 2332 N N . ILE B 1 59 ? 0.87 15.781 7.449 1 89.5 59 ILE B N 1
ATOM 2333 C CA . ILE B 1 59 ? 1.397 14.422 7.469 1 89.5 59 ILE B CA 1
ATOM 2334 C C . ILE B 1 59 ? 2.654 14.344 6.602 1 89.5 59 ILE B C 1
ATOM 2336 O O . ILE B 1 59 ? 2.574 14.414 5.375 1 89.5 59 ILE B O 1
ATOM 2340 N N . ASN B 1 60 ? 3.785 14.328 7.32 1 78.25 60 ASN B N 1
ATOM 2341 C CA . ASN B 1 60 ? 5.059 14.227 6.613 1 78.25 60 ASN B CA 1
ATOM 2342 C C . ASN B 1 60 ? 5.59 12.797 6.613 1 78.25 60 ASN B C 1
ATOM 2344 O O . ASN B 1 60 ? 5.902 12.242 7.668 1 78.25 60 ASN B O 1
ATOM 2348 N N . SER B 1 61 ? 5.406 12.094 5.617 1 61.69 61 SER B N 1
ATOM 2349 C CA . SER B 1 61 ? 5.836 10.703 5.516 1 61.69 61 SER B CA 1
ATOM 2350 C C . SER B 1 61 ? 7.145 10.586 4.742 1 61.69 61 SER B C 1
ATOM 2352 O O . SER B 1 61 ? 7.32 9.656 3.953 1 61.69 61 SER B O 1
ATOM 2354 N N . GLU B 1 62 ? 8.172 11.547 4.73 1 56.97 62 GLU B N 1
ATOM 2355 C CA . GLU B 1 62 ? 9.258 11.602 3.754 1 56.97 62 GLU B CA 1
ATOM 2356 C C . GLU B 1 62 ? 10.492 10.875 4.262 1 56.97 62 GLU B C 1
ATOM 2358 O O . GLU B 1 62 ? 11.57 10.969 3.662 1 56.97 62 GLU B O 1
ATOM 2363 N N . GLN B 1 63 ? 10.375 10.109 5.305 1 60.47 63 GLN B N 1
ATOM 2364 C CA . GLN B 1 63 ? 11.641 9.43 5.566 1 60.47 63 GLN B CA 1
ATOM 2365 C C . GLN B 1 63 ? 11.828 8.227 4.645 1 60.47 63 GLN B C 1
ATOM 2367 O O . GLN B 1 63 ? 11.016 7.305 4.66 1 60.47 63 GLN B O 1
ATOM 2372 N N . PHE B 1 64 ? 12.82 8.516 3.742 1 67.31 64 PHE B N 1
ATOM 2373 C CA . PHE B 1 64 ? 13.164 7.43 2.838 1 67.31 64 PHE B CA 1
ATOM 2374 C C . PHE B 1 64 ? 13.938 6.336 3.572 1 67.31 64 PHE B C 1
ATOM 2376 O O . PHE B 1 64 ? 14.93 6.617 4.246 1 67.31 64 PHE B O 1
ATOM 2383 N N . SER B 1 65 ? 13.383 5.238 3.641 1 71 65 SER B N 1
ATOM 2384 C CA . SER B 1 65 ? 14.086 4.043 4.094 1 71 65 SER B CA 1
ATOM 2385 C C . SER B 1 65 ? 14.219 3.02 2.967 1 71 65 SER B C 1
ATOM 2387 O O . SER B 1 65 ? 13.211 2.508 2.467 1 71 65 SER B O 1
ATOM 2389 N N . TYR B 1 66 ? 15.508 2.871 2.656 1 75.81 66 TYR B N 1
ATOM 2390 C CA . TYR B 1 66 ? 15.758 1.917 1.58 1 75.81 66 TYR B CA 1
ATOM 2391 C C . TYR B 1 66 ? 15.461 0.493 2.035 1 75.81 66 TYR B C 1
ATOM 2393 O O . TYR B 1 66 ? 15.891 0.082 3.119 1 75.81 66 TYR B O 1
ATOM 2401 N N . ALA B 1 67 ? 14.656 -0.098 1.352 1 83 67 ALA B N 1
ATOM 2402 C CA . ALA B 1 67 ? 14.406 -1.527 1.51 1 83 67 ALA B CA 1
ATOM 2403 C C . ALA B 1 67 ? 14.672 -2.279 0.209 1 83 67 ALA B C 1
ATOM 2405 O O . ALA B 1 67 ? 14.211 -1.87 -0.858 1 83 67 ALA B O 1
ATOM 2406 N N . GLU B 1 68 ? 15.484 -3.311 0.351 1 86.12 68 GLU B N 1
ATOM 2407 C CA . GLU B 1 68 ? 15.812 -4.094 -0.838 1 86.12 68 GLU B CA 1
ATOM 2408 C C . GLU B 1 68 ? 14.625 -4.945 -1.278 1 86.12 68 GLU B C 1
ATOM 2410 O O . GLU B 1 68 ? 14.148 -5.797 -0.521 1 86.12 68 GLU B O 1
ATOM 2415 N N . ASP B 1 69 ? 14.234 -4.785 -2.465 1 89 69 ASP B N 1
ATOM 2416 C CA . ASP B 1 69 ? 13.016 -5.395 -2.979 1 89 69 ASP B CA 1
ATOM 2417 C C . ASP B 1 69 ? 13.102 -6.918 -2.93 1 89 69 ASP B C 1
ATOM 2419 O O . ASP B 1 69 ? 12.109 -7.59 -2.621 1 89 69 ASP B O 1
ATOM 2423 N N . GLU B 1 70 ? 14.297 -7.449 -3.098 1 85.62 70 GLU B N 1
ATOM 2424 C CA . GLU B 1 70 ? 14.453 -8.891 -3.285 1 85.62 70 GLU B CA 1
ATOM 2425 C C . GLU B 1 70 ? 14.594 -9.609 -1.945 1 85.62 70 GLU B C 1
ATOM 2427 O O . GLU B 1 70 ? 14.297 -10.797 -1.839 1 85.62 70 GLU B O 1
ATOM 2432 N N . LYS B 1 71 ? 14.984 -8.836 -0.856 1 89.31 71 LYS B N 1
ATOM 2433 C CA . LYS B 1 71 ? 15.453 -9.617 0.286 1 89.31 71 LYS B CA 1
ATOM 2434 C C . LYS B 1 71 ? 14.992 -8.992 1.602 1 89.31 71 LYS B C 1
ATOM 2436 O O . LYS B 1 71 ? 15.297 -9.516 2.678 1 89.31 71 LYS B O 1
ATOM 2441 N N . GLU B 1 72 ? 14.312 -7.871 1.551 1 92.44 72 GLU B N 1
ATOM 2442 C CA . GLU B 1 72 ? 13.852 -7.301 2.814 1 92.44 72 GLU B CA 1
ATOM 2443 C C . GLU B 1 72 ? 13.094 -8.336 3.641 1 92.44 72 GLU B C 1
ATOM 2445 O O . GLU B 1 72 ? 12.234 -9.047 3.121 1 92.44 72 GLU B O 1
ATOM 2450 N N . ASN B 1 73 ? 13.508 -8.461 4.898 1 94.56 73 ASN B N 1
ATOM 2451 C CA . ASN B 1 73 ? 12.867 -9.477 5.727 1 94.56 73 ASN B CA 1
ATOM 2452 C C . ASN B 1 73 ? 11.492 -9.016 6.211 1 94.56 73 ASN B C 1
ATOM 2454 O O . ASN B 1 73 ? 11.117 -7.859 6.023 1 94.56 73 ASN B O 1
ATOM 2458 N N . TRP B 1 74 ? 10.781 -9.891 6.867 1 96.06 74 TRP B N 1
ATOM 2459 C CA . TRP B 1 74 ? 9.398 -9.656 7.27 1 96.06 74 TRP B CA 1
ATOM 2460 C C . TRP B 1 74 ? 9.305 -8.477 8.234 1 96.06 74 TRP B C 1
ATOM 2462 O O . TRP B 1 74 ? 8.398 -7.645 8.125 1 96.06 74 TRP B O 1
ATOM 2472 N N . ALA B 1 75 ? 10.164 -8.445 9.148 1 95.19 75 ALA B N 1
ATOM 2473 C CA . ALA B 1 75 ? 10.172 -7.352 10.117 1 95.19 75 ALA B CA 1
ATOM 2474 C C . ALA B 1 75 ? 10.375 -6.008 9.43 1 95.19 75 ALA B C 1
ATOM 2476 O O . ALA B 1 75 ? 9.727 -5.02 9.773 1 95.19 75 ALA B O 1
ATOM 2477 N N . GLY B 1 76 ? 11.242 -5.957 8.477 1 93.94 76 GLY B N 1
ATOM 2478 C CA . GLY B 1 76 ? 11.477 -4.75 7.703 1 93.94 76 GLY B CA 1
ATOM 2479 C C . GLY B 1 76 ? 10.273 -4.332 6.875 1 93.94 76 GLY B C 1
ATOM 2480 O O . GLY B 1 76 ? 9.953 -3.143 6.789 1 93.94 76 GLY B O 1
ATOM 2481 N N . LEU B 1 77 ? 9.625 -5.316 6.309 1 95.69 77 LEU B N 1
ATOM 2482 C CA . LEU B 1 77 ? 8.406 -5.043 5.555 1 95.69 77 LEU B CA 1
ATOM 2483 C C . LEU B 1 77 ? 7.352 -4.402 6.449 1 95.69 77 LEU B C 1
ATOM 2485 O O . LEU B 1 77 ? 6.758 -3.385 6.086 1 95.69 77 LEU B O 1
ATOM 2489 N N . LYS B 1 78 ? 7.188 -5 7.594 1 95.12 78 LYS B N 1
ATOM 2490 C CA . LYS B 1 78 ? 6.188 -4.492 8.531 1 95.12 78 LYS B CA 1
ATOM 2491 C C . LYS B 1 78 ? 6.512 -3.066 8.961 1 95.12 78 LYS B C 1
ATOM 2493 O O . LYS B 1 78 ? 5.641 -2.195 8.953 1 95.12 78 LYS B O 1
ATOM 2498 N N . TYR B 1 79 ? 7.66 -2.904 9.273 1 93.12 79 TYR B N 1
ATOM 2499 C CA . TYR B 1 79 ? 8.078 -1.587 9.742 1 93.12 79 TYR B CA 1
ATOM 2500 C C . TYR B 1 79 ? 7.848 -0.529 8.672 1 93.12 79 TYR B C 1
ATOM 2502 O O . TYR B 1 79 ? 7.312 0.545 8.953 1 93.12 79 TYR B O 1
ATOM 2510 N N . LEU B 1 80 ? 8.258 -0.842 7.488 1 92.69 80 LEU B N 1
ATOM 2511 C CA . LEU B 1 80 ? 8.148 0.08 6.363 1 92.69 80 LEU B CA 1
ATOM 2512 C C . LEU B 1 80 ? 6.688 0.459 6.113 1 92.69 80 LEU B C 1
ATOM 2514 O O . LEU B 1 80 ? 6.359 1.643 6.016 1 92.69 80 LEU B O 1
ATOM 2518 N N . PHE B 1 81 ? 5.82 -0.485 6.102 1 95 81 PHE B N 1
ATOM 2519 C CA . PHE B 1 81 ? 4.414 -0.228 5.797 1 95 81 PHE B CA 1
ATOM 2520 C C . PHE B 1 81 ? 3.715 0.418 6.984 1 95 81 PHE B C 1
ATOM 2522 O O . PHE B 1 81 ? 2.824 1.253 6.809 1 95 81 PHE B O 1
ATOM 2529 N N . GLN B 1 82 ? 4.102 0.01 8.172 1 94.56 82 GLN B N 1
ATOM 2530 C CA . GLN B 1 82 ? 3.51 0.646 9.344 1 94.56 82 GLN B CA 1
ATOM 2531 C C . GLN B 1 82 ? 3.887 2.123 9.422 1 94.56 82 GLN B C 1
ATOM 2533 O O . GLN B 1 82 ? 3.057 2.963 9.773 1 94.56 82 GLN B O 1
ATOM 2538 N N . THR B 1 83 ? 5.039 2.424 9.062 1 91.25 83 THR B N 1
ATOM 2539 C CA . THR B 1 83 ? 5.543 3.789 9.148 1 91.25 83 THR B CA 1
ATOM 2540 C C . THR B 1 83 ? 4.969 4.652 8.031 1 91.25 83 THR B C 1
ATOM 2542 O O . THR B 1 83 ? 4.508 5.77 8.273 1 91.25 83 THR B O 1
ATOM 2545 N N . ASN B 1 84 ? 4.879 4.109 6.836 1 90.81 84 ASN B N 1
ATOM 2546 C CA . ASN B 1 84 ? 4.574 4.934 5.672 1 90.81 84 ASN B CA 1
ATOM 2547 C C . ASN B 1 84 ? 3.094 4.863 5.309 1 90.81 84 ASN B C 1
ATOM 2549 O O . ASN B 1 84 ? 2.586 5.727 4.59 1 90.81 84 ASN B O 1
ATOM 2553 N N . SER B 1 85 ? 2.424 3.822 5.738 1 93.88 85 SER B N 1
ATOM 2554 C CA . SER B 1 85 ? 1.036 3.637 5.324 1 93.88 85 SER B CA 1
ATOM 2555 C C . SER B 1 85 ? 0.097 3.635 6.527 1 93.88 85 SER B C 1
ATOM 2557 O O . SER B 1 85 ? -0.682 4.57 6.715 1 93.88 85 SER B O 1
ATOM 2559 N N . LEU B 1 86 ? 0.322 2.701 7.449 1 95.56 86 LEU B N 1
ATOM 2560 C CA . LEU B 1 86 ? -0.652 2.484 8.516 1 95.56 86 LEU B CA 1
ATOM 2561 C C . LEU B 1 86 ? -0.667 3.66 9.484 1 95.56 86 LEU B C 1
ATOM 2563 O O . LEU B 1 86 ? -1.734 4.086 9.93 1 95.56 86 LEU B O 1
ATOM 2567 N N . GLY B 1 87 ? 0.482 4.086 9.852 1 93.88 87 GLY B N 1
ATOM 2568 C CA . GLY B 1 87 ? 0.555 5.223 10.758 1 93.88 87 GLY B CA 1
ATOM 2569 C C . GLY B 1 87 ? -0.212 6.434 10.258 1 93.88 87 GLY B C 1
ATOM 2570 O O . GLY B 1 87 ? -1.131 6.914 10.922 1 93.88 87 GLY B O 1
ATOM 2571 N N . PRO B 1 88 ? 0.122 6.883 9.055 1 93.56 88 PRO B N 1
ATOM 2572 C CA . PRO B 1 88 ? -0.583 8.031 8.477 1 93.56 88 PRO B CA 1
ATOM 2573 C C . PRO B 1 88 ? -2.078 7.773 8.305 1 93.56 88 PRO B C 1
ATOM 2575 O O . PRO B 1 88 ? -2.893 8.672 8.539 1 93.56 88 PRO B O 1
ATOM 2578 N N . ILE B 1 89 ? -2.477 6.594 7.855 1 94.81 89 ILE B N 1
ATOM 2579 C CA . ILE B 1 89 ? -3.883 6.246 7.691 1 94.81 89 ILE B CA 1
ATOM 2580 C C . ILE B 1 89 ? -4.598 6.348 9.039 1 94.81 89 ILE B C 1
ATOM 2582 O O . ILE B 1 89 ? -5.672 6.949 9.133 1 94.81 89 ILE B O 1
ATOM 2586 N N . PHE B 1 90 ? -3.975 5.809 10.031 1 95.06 90 PHE B N 1
ATOM 2587 C CA . PHE B 1 90 ? -4.535 5.82 11.375 1 95.06 90 PHE B CA 1
ATOM 2588 C C . PHE B 1 90 ? -4.703 7.246 11.883 1 95.06 90 PHE B C 1
ATOM 2590 O O . PHE B 1 90 ? -5.715 7.574 12.508 1 95.06 90 PHE B O 1
ATOM 2597 N N . ALA B 1 91 ? -3.754 8.047 11.625 1 93.31 91 ALA B N 1
ATOM 2598 C CA . ALA B 1 91 ? -3.842 9.453 12 1 93.31 91 ALA B CA 1
ATOM 2599 C C . ALA B 1 91 ? -5.051 10.125 11.352 1 93.31 91 ALA B C 1
ATOM 2601 O O . ALA B 1 91 ? -5.809 10.828 12.016 1 93.31 91 ALA B O 1
ATOM 2602 N N . ILE B 1 92 ? -5.238 9.875 10.078 1 91.25 92 ILE B N 1
ATOM 2603 C CA . ILE B 1 92 ? -6.348 10.469 9.344 1 91.25 92 ILE B CA 1
ATOM 2604 C C . ILE B 1 92 ? -7.676 10.016 9.953 1 91.25 92 ILE B C 1
ATOM 2606 O O . ILE B 1 92 ? -8.609 10.812 10.086 1 91.25 92 ILE B O 1
ATOM 2610 N N . GLN B 1 93 ? -7.723 8.789 10.289 1 92.44 93 GLN B N 1
ATOM 2611 C CA . GLN B 1 93 ? -8.938 8.258 10.906 1 92.44 93 GLN B CA 1
ATOM 2612 C C . GLN B 1 93 ? -9.281 9.016 12.188 1 92.44 93 GLN B C 1
ATOM 2614 O O . GLN B 1 93 ? -10.453 9.273 12.461 1 92.44 93 GLN B O 1
ATOM 2619 N N . ARG B 1 94 ? -8.258 9.352 12.914 1 92 94 ARG B N 1
ATOM 2620 C CA . ARG B 1 94 ? -8.469 10.031 14.195 1 92 94 ARG B CA 1
ATOM 2621 C C . ARG B 1 94 ? -8.82 11.5 13.984 1 92 94 ARG B C 1
ATOM 2623 O O . ARG B 1 94 ? -9.312 12.156 14.898 1 92 94 ARG B O 1
ATOM 2630 N N . LEU B 1 95 ? -8.562 11.992 12.805 1 90.25 95 LEU B N 1
ATOM 2631 C CA . LEU B 1 95 ? -8.82 13.398 12.508 1 90.25 95 LEU B CA 1
ATOM 2632 C C . LEU B 1 95 ? -10.172 13.57 11.828 1 90.25 95 LEU B C 1
ATOM 2634 O O . LEU B 1 95 ? -10.594 14.695 11.555 1 90.25 95 LEU B O 1
ATOM 2638 N N . THR B 1 96 ? -10.82 12.484 11.578 1 84.69 96 THR B N 1
ATOM 2639 C CA . THR B 1 96 ? -12.031 12.492 10.766 1 84.69 96 THR B CA 1
ATOM 2640 C C . THR B 1 96 ? -13.047 13.492 11.312 1 84.69 96 THR B C 1
ATOM 2642 O O . THR B 1 96 ? -13.633 14.266 10.555 1 84.69 96 THR B O 1
ATOM 2645 N N . ASN B 1 97 ? -13.25 13.508 12.602 1 82.81 97 ASN B N 1
ATOM 2646 C CA . ASN B 1 97 ? -14.242 14.383 13.211 1 82.81 97 ASN B CA 1
ATOM 2647 C C . ASN B 1 97 ? -13.812 15.852 13.125 1 82.81 97 ASN B C 1
ATOM 2649 O O . ASN B 1 97 ? -14.656 16.75 13.164 1 82.81 97 ASN B O 1
ATOM 2653 N N . LEU B 1 98 ? -12.547 16.094 13.031 1 85.94 98 LEU B N 1
ATOM 2654 C CA . LEU B 1 98 ? -12.039 17.453 12.977 1 85.94 98 LEU B CA 1
ATOM 2655 C C . LEU B 1 98 ? -12.156 18.031 11.57 1 85.94 98 LEU B C 1
ATOM 2657 O O . LEU B 1 98 ? -12.125 19.25 11.383 1 85.94 98 LEU B O 1
ATOM 2661 N N . ILE B 1 99 ? -12.336 17.188 10.625 1 81 99 ILE B N 1
ATOM 2662 C CA . ILE B 1 99 ? -12.453 17.594 9.227 1 81 99 ILE B CA 1
ATOM 2663 C C . ILE B 1 99 ? -13.742 18.391 9.023 1 81 99 ILE B C 1
ATOM 2665 O O . ILE B 1 99 ? -13.742 19.391 8.32 1 81 99 ILE B O 1
ATOM 2669 N N . SER B 1 100 ? -14.742 18.031 9.758 1 75.25 100 SER B N 1
ATOM 2670 C CA . SER B 1 100 ? -16.047 18.672 9.617 1 75.25 100 SER B CA 1
ATOM 2671 C C . SER B 1 100 ? -16.016 20.094 10.18 1 75.25 100 SER B C 1
ATOM 2673 O O . SER B 1 100 ? -16.844 20.938 9.812 1 75.25 100 SER B O 1
ATOM 2675 N N . VAL B 1 101 ? -15.039 20.344 11.023 1 81.62 101 VAL B N 1
ATOM 2676 C CA . VAL B 1 101 ? -15.031 21.672 11.648 1 81.62 101 VAL B CA 1
ATOM 2677 C C . VAL B 1 101 ? -13.938 22.531 11.016 1 81.62 101 VAL B C 1
ATOM 2679 O O . VAL B 1 101 ? -13.531 23.531 11.586 1 81.62 101 VAL B O 1
ATOM 2682 N N . GLY B 1 102 ? -13.344 22.078 9.898 1 81.94 102 GLY B N 1
ATOM 2683 C CA . GLY B 1 102 ? -12.539 22.969 9.094 1 81.94 102 GLY B CA 1
ATOM 2684 C C . GLY B 1 1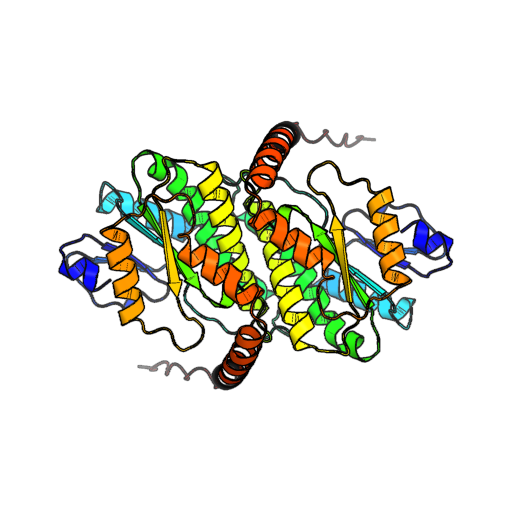02 ? -11.062 22.609 9.094 1 81.94 102 GLY B C 1
ATOM 2685 O O . GLY B 1 102 ? -10.227 23.406 8.633 1 81.94 102 GLY B O 1
ATOM 2686 N N . LEU B 1 103 ? -10.719 21.5 9.609 1 88.94 103 LEU B N 1
ATOM 2687 C CA . LEU B 1 103 ? -9.328 21.078 9.586 1 88.94 103 LEU B CA 1
ATOM 2688 C C . LEU B 1 103 ? -8.812 20.953 8.156 1 88.94 103 LEU B C 1
ATOM 2690 O O . LEU B 1 103 ? -9.484 20.375 7.301 1 88.94 103 LEU B O 1
ATOM 2694 N N . HIS B 1 104 ? -7.66 21.641 7.938 1 89.25 104 HIS B N 1
ATOM 2695 C CA . HIS B 1 104 ? -6.945 21.5 6.672 1 89.25 104 HIS B CA 1
ATOM 2696 C C . HIS B 1 104 ? -5.824 20.469 6.781 1 89.25 104 HIS B C 1
ATOM 2698 O O . HIS B 1 104 ? -4.895 20.656 7.57 1 89.25 104 HIS B O 1
ATOM 2704 N N . ILE B 1 105 ? -5.949 19.438 6.023 1 90 105 ILE B N 1
ATOM 2705 C CA . ILE B 1 105 ? -4.93 18.391 6.062 1 90 105 ILE B CA 1
ATOM 2706 C C . ILE B 1 105 ? -4.012 18.531 4.852 1 90 105 ILE B C 1
ATOM 2708 O O . ILE B 1 105 ? -4.48 18.625 3.715 1 90 105 ILE B O 1
ATOM 2712 N N . ILE B 1 106 ? -2.693 18.547 5.113 1 87.94 106 ILE B N 1
ATOM 2713 C CA . ILE B 1 106 ? -1.688 18.594 4.059 1 87.94 106 ILE B CA 1
ATOM 2714 C C . ILE B 1 106 ? -0.887 17.297 4.039 1 87.94 106 ILE B C 1
ATOM 2716 O O . ILE B 1 106 ? -0.292 16.922 5.047 1 87.94 106 ILE B O 1
ATOM 2720 N N . LEU B 1 107 ? -0.955 16.656 2.92 1 86.75 107 LEU B N 1
ATOM 2721 C CA . LEU B 1 107 ? -0.175 15.438 2.727 1 86.75 107 LEU B CA 1
ATOM 2722 C C . LEU B 1 107 ? 1.088 15.727 1.921 1 86.75 107 LEU B C 1
ATOM 2724 O O . LEU B 1 107 ? 1.024 16.344 0.861 1 86.75 107 LEU B O 1
ATOM 2728 N N . VAL B 1 108 ? 2.217 15.297 2.459 1 82.75 108 VAL B N 1
ATOM 2729 C CA . VAL B 1 108 ? 3.461 15.359 1.699 1 82.75 108 VAL B CA 1
ATOM 2730 C C . VAL B 1 108 ? 3.746 13.992 1.071 1 82.75 108 VAL B C 1
ATOM 2732 O O . VAL B 1 108 ? 4.121 13.047 1.769 1 82.75 108 VAL B O 1
ATOM 2735 N N . SER B 1 109 ? 3.496 13.891 -0.231 1 79.5 109 SER B N 1
ATOM 2736 C CA . SER B 1 109 ? 3.717 12.648 -0.963 1 79.5 109 SER B CA 1
ATOM 2737 C C . SER B 1 109 ? 5.074 12.648 -1.657 1 79.5 109 SER B C 1
ATOM 2739 O O . SER B 1 109 ? 5.895 13.539 -1.43 1 79.5 109 SER B O 1
ATOM 2741 N N . SER B 1 110 ? 5.359 11.477 -2.297 1 74.75 110 SER B N 1
ATOM 2742 C CA . SER B 1 110 ? 6.609 11.32 -3.035 1 74.75 110 SER B CA 1
ATOM 2743 C C . SER B 1 110 ? 6.352 11.047 -4.512 1 74.75 110 SER B C 1
ATOM 2745 O O . SER B 1 110 ? 5.352 10.414 -4.867 1 74.75 110 SER B O 1
ATOM 2747 N N . GLU B 1 111 ? 7.285 11.555 -5.289 1 71.38 111 GLU B N 1
ATOM 2748 C CA . GLU B 1 111 ? 7.18 11.297 -6.723 1 71.38 111 GLU B CA 1
ATOM 2749 C C . GLU B 1 111 ? 7.289 9.805 -7.027 1 71.38 111 GLU B C 1
ATOM 2751 O O . GLU B 1 111 ? 6.645 9.305 -7.949 1 71.38 111 GLU B O 1
ATOM 2756 N N . VAL B 1 112 ? 8.07 9.141 -6.281 1 72.69 112 VAL B N 1
ATOM 2757 C CA . VAL B 1 112 ? 8.305 7.719 -6.496 1 72.69 112 VAL B CA 1
ATOM 2758 C C . VAL B 1 112 ? 7.008 6.941 -6.297 1 72.69 112 VAL B C 1
ATOM 2760 O O . VAL B 1 112 ? 6.84 5.848 -6.844 1 72.69 112 VAL B O 1
ATOM 2763 N N . SER B 1 113 ? 6.094 7.512 -5.535 1 76.94 113 SER B N 1
ATOM 2764 C CA . SER B 1 113 ? 4.855 6.801 -5.234 1 76.94 113 SER B CA 1
ATOM 2765 C C . SER B 1 113 ? 3.898 6.828 -6.422 1 76.94 113 SER B C 1
ATOM 2767 O O . SER B 1 113 ? 2.924 6.074 -6.457 1 76.94 113 SER B O 1
ATOM 2769 N N . PHE B 1 114 ? 4.242 7.594 -7.398 1 71.69 114 PHE B N 1
ATOM 2770 C CA . PHE B 1 114 ? 3.287 7.793 -8.484 1 71.69 114 PHE B CA 1
ATOM 2771 C C . PHE B 1 114 ? 3.496 6.758 -9.586 1 71.69 114 PHE B C 1
ATOM 2773 O O . PHE B 1 114 ? 2.543 6.363 -10.258 1 71.69 114 PHE B O 1
ATOM 2780 N N . TYR B 1 115 ? 4.801 6.344 -9.609 1 73.5 115 TYR B N 1
ATOM 2781 C CA . TYR B 1 115 ? 5.109 5.41 -10.688 1 73.5 115 TYR B CA 1
ATOM 2782 C C . TYR B 1 115 ? 6.012 4.285 -10.188 1 73.5 115 TYR B C 1
ATOM 2784 O O . TYR B 1 115 ? 6.992 4.535 -9.477 1 73.5 115 TYR B O 1
ATOM 2792 N N . PRO B 1 116 ? 5.539 3.143 -10.656 1 78.94 116 PRO B N 1
ATOM 279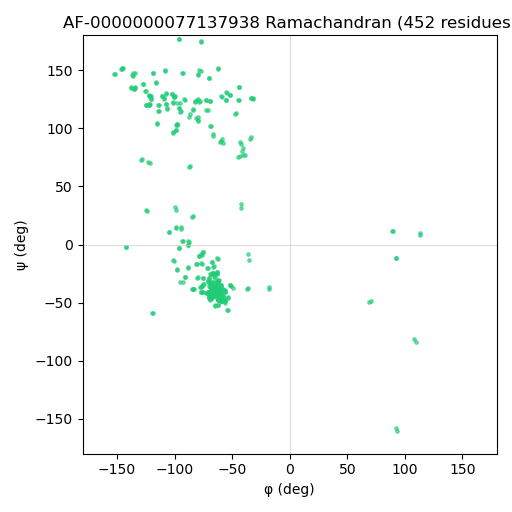3 C CA . PRO B 1 116 ? 6.418 2.029 -10.289 1 78.94 116 PRO B CA 1
ATOM 2794 C C . PRO B 1 116 ? 7.859 2.238 -10.75 1 78.94 116 PRO B C 1
ATOM 2796 O O . PRO B 1 116 ? 8.102 2.506 -11.93 1 78.94 116 PRO B O 1
ATOM 2799 N N . THR B 1 117 ? 8.773 2.182 -9.875 1 76.56 117 THR B N 1
ATOM 2800 C CA . THR B 1 117 ? 10.18 2.494 -10.109 1 76.56 117 THR B CA 1
ATOM 2801 C C . THR B 1 117 ? 11.07 1.323 -9.703 1 76.56 117 THR B C 1
ATOM 2803 O O . THR B 1 117 ? 11.086 0.927 -8.539 1 76.56 117 THR B O 1
ATOM 2806 N N . PRO B 1 118 ? 11.852 0.777 -10.719 1 80.19 118 PRO B N 1
ATOM 2807 C CA . PRO B 1 118 ? 12.75 -0.337 -10.391 1 80.19 118 PRO B CA 1
ATOM 2808 C C . PRO B 1 118 ? 13.703 -0.008 -9.242 1 80.19 118 PRO B C 1
ATOM 2810 O O . PRO B 1 118 ? 14.336 1.05 -9.25 1 80.19 118 PRO B O 1
ATOM 2813 N N . GLY B 1 119 ? 13.758 -0.893 -8.289 1 83.31 119 GLY B N 1
ATOM 2814 C CA . GLY B 1 119 ? 14.656 -0.709 -7.16 1 83.31 119 GLY B CA 1
ATOM 2815 C C . GLY B 1 119 ? 14 -0.012 -5.984 1 83.31 119 GLY B C 1
ATOM 2816 O O . GLY B 1 119 ? 14.547 0.014 -4.883 1 83.31 119 GLY B O 1
ATOM 2817 N N . TYR B 1 120 ? 12.891 0.495 -6.211 1 86.44 120 TYR B N 1
ATOM 2818 C CA . TYR B 1 120 ? 12.156 1.203 -5.168 1 86.44 120 TYR B CA 1
ATOM 2819 C C . TYR B 1 120 ? 10.766 0.61 -4.977 1 86.44 120 TYR B C 1
ATOM 2821 O O . TYR B 1 120 ? 9.828 1.32 -4.609 1 86.44 120 TYR B O 1
ATOM 2829 N N . GLY B 1 121 ? 10.695 -0.603 -5.246 1 90.31 121 GLY B N 1
ATOM 2830 C CA . GLY B 1 121 ? 9.398 -1.25 -5.207 1 90.31 121 GLY B CA 1
ATOM 2831 C C . GLY B 1 121 ? 8.758 -1.23 -3.828 1 90.31 121 GLY B C 1
ATOM 2832 O O . GLY B 1 121 ? 7.578 -0.906 -3.688 1 90.31 121 GLY B O 1
ATOM 2833 N N . LEU B 1 122 ? 9.547 -1.588 -2.865 1 92.88 122 LEU B N 1
ATOM 2834 C CA . LEU B 1 122 ? 9.008 -1.671 -1.512 1 92.88 122 LEU B CA 1
ATOM 2835 C C . LEU B 1 122 ? 8.688 -0.282 -0.969 1 92.88 122 LEU B C 1
ATOM 2837 O O . LEU B 1 122 ? 7.598 -0.058 -0.434 1 92.88 122 LEU B O 1
ATOM 2841 N N . TYR B 1 123 ? 9.555 0.604 -1.109 1 88.25 123 TYR B N 1
ATOM 2842 C CA . TYR B 1 123 ? 9.32 1.963 -0.637 1 88.25 123 TYR B CA 1
ATOM 2843 C C . TYR B 1 123 ? 8.141 2.596 -1.368 1 88.25 123 TYR B C 1
ATOM 2845 O O . TYR B 1 123 ? 7.207 3.102 -0.736 1 88.25 123 TYR B O 1
ATOM 2853 N N . GLY B 1 124 ? 8.203 2.545 -2.674 1 88.75 124 GLY B N 1
ATOM 2854 C CA . GLY B 1 124 ? 7.117 3.088 -3.479 1 88.75 124 GLY B CA 1
ATOM 2855 C C . GLY B 1 124 ? 5.766 2.479 -3.152 1 88.75 124 GLY B C 1
ATOM 2856 O O . GLY B 1 124 ? 4.758 3.184 -3.1 1 88.75 124 GLY B O 1
ATOM 2857 N N . ALA B 1 125 ? 5.789 1.246 -2.93 1 92.94 125 ALA B N 1
ATOM 2858 C CA . ALA B 1 125 ? 4.547 0.55 -2.605 1 92.94 125 ALA B CA 1
ATOM 2859 C C . ALA B 1 125 ? 3.945 1.077 -1.306 1 92.94 125 ALA B C 1
ATOM 2861 O O . ALA B 1 125 ? 2.738 1.315 -1.226 1 92.94 125 ALA B O 1
ATOM 2862 N N . SER B 1 126 ? 4.73 1.203 -0.325 1 92.5 126 SER B N 1
ATOM 2863 C CA . SER B 1 126 ? 4.254 1.675 0.971 1 92.5 126 SER B CA 1
ATOM 2864 C C . SER B 1 126 ? 3.695 3.09 0.873 1 92.5 126 SER B C 1
ATOM 2866 O O . SER B 1 126 ? 2.684 3.408 1.501 1 92.5 126 SER B O 1
ATOM 2868 N N . LYS B 1 127 ? 4.285 3.904 0.093 1 88.44 127 LYS B N 1
ATOM 2869 C CA . LYS B 1 127 ? 3.814 5.273 -0.094 1 88.44 127 LYS B CA 1
ATOM 2870 C C . LYS B 1 127 ? 2.598 5.32 -1.014 1 88.44 127 LYS B C 1
ATOM 2872 O O . LYS B 1 127 ? 1.683 6.117 -0.803 1 88.44 127 LYS B O 1
ATOM 2877 N N . HIS B 1 128 ? 2.645 4.492 -1.946 1 89.69 128 HIS B N 1
ATOM 2878 C CA . HIS B 1 128 ? 1.529 4.391 -2.881 1 89.69 128 HIS B CA 1
ATOM 2879 C C . HIS B 1 128 ? 0.254 3.949 -2.172 1 89.69 128 HIS B C 1
ATOM 2881 O O . HIS B 1 128 ? -0.838 4.418 -2.502 1 89.69 128 HIS B O 1
ATOM 2887 N N . ALA B 1 129 ? 0.426 3.078 -1.312 1 93.31 129 ALA B N 1
ATOM 2888 C CA . ALA B 1 129 ? -0.714 2.621 -0.522 1 93.31 129 ALA B CA 1
ATOM 2889 C C . ALA B 1 129 ? -1.394 3.791 0.187 1 93.31 129 ALA B C 1
ATOM 2891 O O . ALA B 1 129 ? -2.615 3.941 0.116 1 93.31 129 ALA B O 1
ATOM 2892 N N . PHE B 1 130 ? -0.647 4.539 0.823 1 91.81 130 PHE B N 1
ATOM 2893 C CA . PHE B 1 130 ? -1.196 5.688 1.539 1 91.81 130 PHE B CA 1
ATOM 2894 C C . PHE B 1 130 ? -1.854 6.664 0.573 1 91.81 130 PHE B C 1
ATOM 2896 O O . PHE B 1 130 ? -2.938 7.184 0.851 1 91.81 130 PHE B O 1
ATOM 2903 N N . ASP B 1 131 ? -1.231 6.934 -0.538 1 87.69 131 ASP B N 1
ATOM 2904 C CA . ASP B 1 131 ? -1.789 7.84 -1.537 1 87.69 131 ASP B CA 1
ATOM 2905 C C . ASP B 1 131 ? -3.162 7.359 -2.006 1 87.69 131 ASP B C 1
ATOM 2907 O O . ASP B 1 131 ? -4.082 8.164 -2.174 1 87.69 131 ASP B O 1
ATOM 2911 N N . TYR B 1 132 ? -3.234 6.125 -2.25 1 88.88 132 TYR B N 1
ATOM 2912 C CA . TYR B 1 132 ? -4.512 5.559 -2.674 1 88.88 132 TYR B CA 1
ATOM 2913 C C . TYR B 1 132 ? -5.582 5.781 -1.614 1 88.88 132 TYR B C 1
ATOM 2915 O O . TYR B 1 132 ? -6.699 6.199 -1.931 1 88.88 132 TYR B O 1
ATOM 2923 N N . PHE B 1 133 ? -5.262 5.465 -0.391 1 92.38 133 PHE B N 1
ATOM 2924 C CA . PHE B 1 133 ? -6.211 5.672 0.698 1 92.38 133 PHE B CA 1
ATOM 2925 C C . PHE B 1 133 ? -6.66 7.125 0.755 1 92.38 133 PHE B C 1
ATOM 2927 O O . PHE B 1 133 ? -7.859 7.406 0.824 1 92.38 133 PHE B O 1
ATOM 2934 N N . TRP B 1 134 ? -5.695 7.938 0.696 1 87.62 134 TRP B N 1
ATOM 2935 C CA . TRP B 1 134 ? -5.949 9.375 0.78 1 87.62 134 TRP B CA 1
ATOM 2936 C C . TRP B 1 134 ? -6.918 9.82 -0.31 1 87.62 134 TRP B C 1
ATOM 2938 O O . TRP B 1 134 ? -7.914 10.492 -0.026 1 87.62 134 TRP B O 1
ATOM 2948 N N . ASP B 1 135 ? -6.637 9.414 -1.481 1 83.94 135 ASP B N 1
ATOM 2949 C CA . ASP B 1 135 ? -7.457 9.82 -2.619 1 83.94 135 ASP B CA 1
ATOM 2950 C C . ASP B 1 135 ? -8.867 9.25 -2.516 1 83.94 135 ASP B C 1
ATOM 2952 O O . ASP B 1 135 ? -9.836 9.898 -2.92 1 83.94 135 ASP B O 1
ATOM 2956 N N . SER B 1 136 ? -8.984 8.086 -2.021 1 84.88 136 SER B N 1
ATOM 2957 C CA . SER B 1 136 ? -10.289 7.473 -1.828 1 84.88 136 SER B CA 1
ATOM 2958 C C . SER B 1 136 ? -11.062 8.156 -0.7 1 84.88 136 SER B C 1
ATOM 2960 O O . SER B 1 136 ? -12.258 8.414 -0.825 1 84.88 136 SER B O 1
ATOM 2962 N N . TYR B 1 137 ? -10.352 8.43 0.306 1 86.25 137 TYR B N 1
ATOM 2963 C CA . TYR B 1 137 ? -10.961 8.992 1.503 1 86.25 137 TYR B CA 1
ATOM 2964 C C . TYR B 1 137 ? -11.453 10.414 1.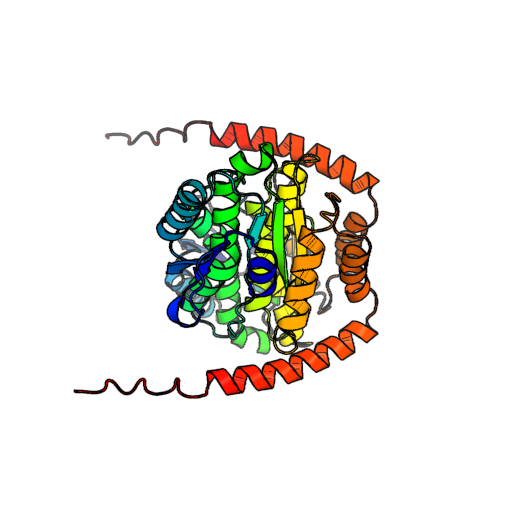247 1 86.25 137 TYR B C 1
ATOM 2966 O O . TYR B 1 137 ? -12.547 10.789 1.676 1 86.25 137 TYR B O 1
ATOM 2974 N N . ARG B 1 138 ? -10.672 11.195 0.642 1 82.06 138 ARG B N 1
ATOM 2975 C CA . ARG B 1 138 ? -11.07 12.562 0.326 1 82.06 138 ARG B CA 1
ATOM 2976 C C . ARG B 1 138 ? -12.352 12.586 -0.491 1 82.06 138 ARG B C 1
ATOM 2978 O O . ARG B 1 138 ? -13.227 13.43 -0.269 1 82.06 138 ARG B O 1
ATOM 2985 N N . LYS B 1 139 ? -12.414 11.648 -1.434 1 76.94 139 LYS B N 1
ATOM 2986 C CA . LYS B 1 139 ? -13.609 11.555 -2.256 1 76.94 139 LYS B CA 1
ATOM 2987 C C . LYS B 1 139 ? -14.812 11.109 -1.428 1 76.94 139 LYS B C 1
ATOM 2989 O O . LYS B 1 139 ? -15.945 11.531 -1.685 1 76.94 139 LYS B O 1
ATOM 2994 N N . GLN B 1 140 ? -14.547 10.352 -0.51 1 79.38 140 GLN B N 1
ATOM 2995 C CA . GLN B 1 140 ? -15.594 9.852 0.375 1 79.38 140 GLN B CA 1
ATOM 2996 C C . GLN B 1 140 ? -16.141 10.961 1.269 1 79.38 140 GLN B C 1
ATOM 2998 O O . GLN B 1 140 ? -17.344 11.07 1.462 1 79.38 140 GLN B O 1
ATOM 3003 N N . VAL B 1 141 ? -15.25 11.688 1.807 1 78.62 141 VAL B N 1
ATOM 3004 C CA . VAL B 1 141 ? -15.641 12.758 2.711 1 78.62 141 VAL B CA 1
ATOM 3005 C C . VAL B 1 141 ? -16.328 13.875 1.923 1 78.62 141 VAL B C 1
ATOM 3007 O O . VAL B 1 141 ? -17.312 14.453 2.389 1 78.62 141 VAL B O 1
ATOM 3010 N N . GLY B 1 142 ? -15.883 14.109 0.746 1 72.56 142 GLY B N 1
ATOM 3011 C CA . GLY B 1 142 ? -16.594 15.031 -0.13 1 72.56 142 GLY B CA 1
ATOM 3012 C C . GLY B 1 142 ? -16.078 16.453 -0.033 1 72.56 142 GLY B C 1
ATOM 3013 O O . GLY B 1 142 ? -14.922 16.688 0.336 1 72.56 142 GLY B O 1
ATOM 3014 N N . LYS B 1 143 ? -16.984 17.406 -0.45 1 64.56 143 LYS B N 1
ATOM 3015 C CA . LYS B 1 143 ? -16.656 18.797 -0.763 1 64.56 143 LYS B CA 1
ATOM 3016 C C . LYS B 1 143 ? -16.203 19.547 0.486 1 64.56 143 LYS B C 1
ATOM 3018 O O . LYS B 1 143 ? -15.5 20.547 0.39 1 64.56 143 LYS B O 1
ATOM 3023 N N . ASN B 1 144 ? -16.516 19.031 1.585 1 67.19 144 ASN B N 1
ATOM 3024 C CA . ASN B 1 144 ? -16.188 19.781 2.799 1 67.19 144 ASN B CA 1
ATOM 3025 C C . ASN B 1 144 ? -14.781 19.438 3.293 1 67.19 144 ASN B C 1
ATOM 3027 O O . ASN B 1 144 ? -14.312 20.016 4.281 1 67.19 144 ASN B O 1
ATOM 3031 N N . PHE B 1 145 ? -14.102 18.609 2.557 1 73.75 145 PHE B N 1
ATOM 3032 C CA . PHE B 1 145 ? -12.758 18.219 2.949 1 73.75 145 PHE B CA 1
ATOM 3033 C C . PHE B 1 145 ? -11.727 19.203 2.418 1 73.75 145 PHE B C 1
ATOM 3035 O O . PHE B 1 145 ? -11.555 19.344 1.204 1 73.75 145 PHE B O 1
ATOM 3042 N N . HIS B 1 146 ? -11.141 19.969 3.365 1 79 146 HIS B N 1
ATOM 3043 C CA . HIS B 1 146 ? -10.023 20.828 2.998 1 79 146 HIS B CA 1
ATOM 3044 C C . HIS B 1 146 ? -8.711 20.062 3.006 1 79 146 HIS B C 1
ATOM 3046 O O . HIS B 1 146 ? -8.258 19.594 4.059 1 79 146 HIS B O 1
ATOM 3052 N N . PHE B 1 147 ? -8.148 19.984 1.809 1 80.56 147 PHE B N 1
ATOM 3053 C CA . PHE B 1 147 ? -6.93 19.188 1.725 1 80.56 147 PHE B CA 1
ATOM 3054 C C . PHE B 1 147 ? -5.969 19.766 0.697 1 80.56 147 PHE B C 1
ATOM 3056 O O . PHE B 1 147 ? -6.379 20.547 -0.175 1 80.56 147 PHE B O 1
ATOM 3063 N N . SER B 1 148 ? -4.676 19.516 0.965 1 79.44 148 SER B N 1
ATOM 3064 C CA . SER B 1 148 ? -3.617 19.781 -0.003 1 79.44 148 SER B CA 1
ATOM 3065 C C . SER B 1 148 ? -2.637 18.609 -0.09 1 79.44 148 SER B C 1
ATOM 3067 O O . SER B 1 148 ? -2.477 17.859 0.87 1 79.44 148 SER B O 1
ATOM 3069 N N . ARG B 1 149 ? -2.135 18.469 -1.278 1 79.06 149 ARG B N 1
ATOM 3070 C CA . ARG B 1 149 ? -1.056 17.516 -1.467 1 79.06 149 ARG B CA 1
ATOM 3071 C C . ARG B 1 149 ? 0.2 18.188 -2 1 79.06 149 ARG B C 1
ATOM 3073 O O . ARG B 1 149 ? 0.141 18.938 -2.986 1 79.06 149 ARG B O 1
ATOM 3080 N N . VAL B 1 150 ? 1.246 18 -1.318 1 79.12 150 VAL B N 1
ATOM 3081 C CA . VAL B 1 150 ? 2.553 18.469 -1.767 1 79.12 150 VAL B CA 1
ATOM 3082 C C . VAL B 1 150 ? 3.436 17.281 -2.131 1 79.12 150 VAL B C 1
ATOM 3084 O O . VAL B 1 150 ? 3.531 16.312 -1.369 1 79.12 150 VAL B O 1
ATOM 3087 N N . VAL B 1 151 ? 4.023 17.266 -3.305 1 76.38 151 VAL B N 1
ATOM 3088 C CA . VAL B 1 151 ? 4.828 16.141 -3.779 1 76.38 151 VAL B CA 1
ATOM 3089 C C . VAL B 1 151 ? 6.312 16.453 -3.617 1 76.38 151 VAL B C 1
ATOM 3091 O O . VAL B 1 151 ? 6.785 17.484 -4.113 1 76.38 151 VAL B O 1
ATOM 3094 N N . ALA B 1 152 ? 6.891 15.586 -2.895 1 72.75 152 ALA B N 1
ATOM 3095 C CA . ALA B 1 152 ? 8.336 15.703 -2.725 1 72.75 152 ALA B CA 1
ATOM 3096 C C . ALA B 1 152 ? 9.078 14.859 -3.762 1 72.75 152 ALA B C 1
ATOM 3098 O O . ALA B 1 152 ? 8.555 13.859 -4.25 1 72.75 152 ALA B O 1
ATOM 3099 N N . LYS B 1 153 ? 10.273 15.359 -4.176 1 65.75 153 LYS B N 1
ATOM 3100 C CA . LYS B 1 153 ? 11.109 14.625 -5.121 1 65.75 153 LYS B CA 1
ATOM 3101 C C . LYS B 1 153 ? 12.031 13.648 -4.395 1 65.75 153 LYS B C 1
ATOM 3103 O O . LYS B 1 153 ? 13.227 13.906 -4.242 1 65.75 153 LYS B O 1
ATOM 3108 N N . THR B 1 154 ? 11.492 12.641 -3.785 1 62.88 154 THR B N 1
ATOM 3109 C CA . THR B 1 154 ? 12.25 11.633 -3.055 1 62.88 154 THR B CA 1
ATOM 3110 C C . THR B 1 154 ? 12.242 10.305 -3.807 1 62.88 154 THR B C 1
ATOM 3112 O O . THR B 1 154 ? 11.258 9.961 -4.457 1 62.88 154 THR B O 1
ATOM 3115 N N . PRO B 1 155 ? 13.5 9.492 -3.568 1 59.03 155 PRO B N 1
ATOM 3116 C CA . PRO B 1 155 ? 14.711 9.68 -2.766 1 59.03 155 PRO B CA 1
ATOM 3117 C C . PRO B 1 155 ? 15.719 10.617 -3.43 1 59.03 155 PRO B C 1
ATOM 3119 O O . PRO B 1 155 ? 15.75 10.719 -4.66 1 59.03 155 PRO B O 1
ATOM 3122 N N . GLY B 1 156 ? 16.5 11.422 -2.586 1 53.53 156 GLY B N 1
ATOM 3123 C CA . GLY B 1 156 ? 17.641 12.211 -3.016 1 53.53 156 GLY B CA 1
ATOM 3124 C C . GLY B 1 156 ? 17.375 13.703 -3.035 1 53.53 156 GLY B C 1
ATOM 3125 O O . GLY B 1 156 ? 18.016 14.469 -2.314 1 53.53 156 GLY B O 1
ATOM 3126 N N . ASN B 1 157 ? 16.719 14.062 -4.164 1 55.34 157 ASN B N 1
ATOM 3127 C CA . ASN B 1 157 ? 16.797 15.461 -4.578 1 55.34 157 ASN B CA 1
ATOM 3128 C C . ASN B 1 157 ? 15.742 16.312 -3.873 1 55.34 157 ASN B C 1
ATOM 3130 O O . ASN B 1 157 ? 15.25 17.297 -4.434 1 55.34 157 ASN B O 1
ATOM 3134 N N . SER B 1 158 ? 15.344 15.758 -2.732 1 60.69 158 SER B N 1
ATOM 3135 C CA . SER B 1 158 ? 14.367 16.672 -2.135 1 60.69 158 SER B CA 1
ATOM 3136 C C . SER B 1 158 ? 15.055 17.828 -1.422 1 60.69 158 SER B C 1
ATOM 3138 O O . SER B 1 158 ? 16.016 17.625 -0.674 1 60.69 158 SER B O 1
ATOM 3140 N N . ASN B 1 159 ? 15 19.094 -2.025 1 66.19 159 ASN B N 1
ATOM 3141 C CA . ASN B 1 159 ? 15.375 20.312 -1.333 1 66.19 159 ASN B CA 1
ATOM 3142 C C . ASN B 1 159 ? 14.383 20.672 -0.229 1 66.19 159 ASN B C 1
ATOM 3144 O O . ASN B 1 159 ? 13.266 21.109 -0.508 1 66.19 159 ASN B O 1
ATOM 3148 N N . PRO B 1 160 ? 14.836 20.359 0.994 1 72.75 160 PRO B N 1
ATOM 3149 C CA . PRO B 1 160 ? 13.906 20.562 2.109 1 72.75 160 PRO B CA 1
ATOM 3150 C C . PRO B 1 160 ? 13.312 21.969 2.125 1 72.75 160 PRO B C 1
ATOM 3152 O O . PRO B 1 160 ? 12.141 22.141 2.486 1 72.75 160 PRO B O 1
ATOM 3155 N N . SER B 1 161 ? 14.156 22.922 1.716 1 77.81 161 SER B N 1
ATOM 3156 C CA . SER B 1 161 ? 13.672 24.297 1.712 1 77.81 161 SER B CA 1
ATOM 3157 C C . SER B 1 161 ? 12.57 24.5 0.682 1 77.81 161 SER B C 1
ATOM 3159 O O . SER B 1 161 ? 11.578 25.188 0.951 1 77.81 161 SER B O 1
ATOM 3161 N N . GLN B 1 162 ? 12.773 23.875 -0.404 1 77.38 162 GLN B N 1
ATOM 3162 C CA . GLN B 1 162 ? 11.758 23.984 -1.444 1 77.38 162 GLN B CA 1
ATOM 3163 C C . GLN B 1 162 ? 10.469 23.297 -1.026 1 77.38 162 GLN B C 1
ATOM 3165 O O . GLN B 1 162 ? 9.375 23.797 -1.278 1 77.38 162 GLN B O 1
ATOM 3170 N N . LEU B 1 163 ? 10.656 22.266 -0.404 1 78.44 163 LEU B N 1
ATOM 3171 C CA . LEU B 1 163 ? 9.492 21.531 0.071 1 78.44 163 LEU B CA 1
ATOM 3172 C C . LEU B 1 163 ? 8.734 22.328 1.128 1 78.44 163 LEU B C 1
ATOM 3174 O O . LEU B 1 163 ? 7.504 22.391 1.105 1 78.44 163 LEU B O 1
ATOM 3178 N N . ALA B 1 164 ? 9.453 22.969 1.958 1 82.25 164 ALA B N 1
ATOM 3179 C CA . ALA B 1 164 ? 8.852 23.781 3.008 1 82.25 164 ALA B CA 1
ATOM 3180 C C . ALA B 1 164 ? 8.047 24.938 2.414 1 82.25 164 ALA B C 1
ATOM 3182 O O . ALA B 1 164 ? 6.953 25.25 2.893 1 82.25 164 ALA B O 1
ATOM 3183 N N . LYS B 1 165 ? 8.562 25.484 1.398 1 82.5 165 LYS B N 1
ATOM 3184 C CA . LYS B 1 165 ? 7.875 26.594 0.74 1 82.5 165 LYS B CA 1
ATOM 3185 C C . LYS B 1 165 ? 6.582 26.125 0.081 1 82.5 165 LYS B C 1
ATOM 3187 O O . LYS B 1 165 ? 5.566 26.812 0.132 1 82.5 165 LYS B O 1
ATOM 3192 N N . LYS B 1 166 ? 6.695 24.953 -0.486 1 81.31 166 LYS B N 1
ATOM 3193 C CA . LYS B 1 166 ? 5.504 24.406 -1.126 1 81.31 166 LYS B CA 1
ATOM 3194 C C . LYS B 1 166 ? 4.414 24.125 -0.1 1 81.31 166 LYS B C 1
ATOM 3196 O O . LYS B 1 166 ? 3.236 24.391 -0.342 1 81.31 166 LYS B O 1
ATOM 3201 N N . VAL B 1 167 ? 4.848 23.625 0.99 1 83.31 167 VAL B N 1
ATOM 3202 C CA . VAL B 1 167 ? 3.898 23.344 2.059 1 83.31 167 VAL B CA 1
ATOM 3203 C C . VAL B 1 167 ? 3.279 24.641 2.572 1 83.31 167 VAL B C 1
ATOM 3205 O O . VAL B 1 167 ? 2.062 24.719 2.742 1 83.31 167 VAL B O 1
ATOM 3208 N N . PHE B 1 168 ? 4.059 25.625 2.75 1 84.62 168 PHE B N 1
ATOM 3209 C CA . PHE B 1 168 ? 3.602 26.906 3.254 1 84.62 168 PHE B CA 1
ATOM 3210 C C . PHE B 1 168 ? 2.609 27.547 2.289 1 84.62 168 PHE B C 1
ATOM 3212 O O . PHE B 1 168 ? 1.585 28.094 2.709 1 84.62 168 PHE B O 1
ATOM 3219 N N . ARG B 1 169 ? 2.887 27.391 1.07 1 82.38 169 ARG B N 1
ATOM 3220 C CA . ARG B 1 169 ? 1.994 27.938 0.054 1 82.38 169 ARG B CA 1
ATOM 3221 C C . ARG B 1 169 ? 0.641 27.234 0.076 1 82.38 169 ARG B C 1
ATOM 3223 O O . ARG B 1 169 ? -0.396 27.859 -0.139 1 82.38 169 ARG B O 1
ATOM 3230 N N . SER B 1 170 ? 0.727 25.938 0.303 1 82 170 SER B N 1
ATOM 3231 C CA . SER B 1 170 ? -0.509 25.172 0.357 1 82 170 SER B CA 1
ATOM 3232 C C . SER B 1 170 ? -1.37 25.594 1.545 1 82 170 SER B C 1
ATOM 3234 O O . SER B 1 170 ? -2.598 25.484 1.494 1 82 170 SER B O 1
ATOM 3236 N N . ILE B 1 171 ? -0.801 26.078 2.598 1 81.06 171 ILE B N 1
ATOM 3237 C CA . ILE B 1 171 ? -1.508 26.547 3.789 1 81.06 171 ILE B CA 1
ATOM 3238 C C . ILE B 1 171 ? -2.215 27.859 3.488 1 81.06 171 ILE B C 1
ATOM 3240 O O . ILE B 1 171 ? -3.377 28.047 3.861 1 81.06 171 ILE B O 1
ATOM 3244 N N . LEU B 1 172 ? -1.529 28.672 2.799 1 77.75 172 LEU B N 1
ATOM 3245 C CA . LEU B 1 172 ? -2.043 30.016 2.529 1 77.75 172 LEU B CA 1
ATOM 3246 C C . LEU B 1 172 ? -3.141 29.969 1.471 1 77.75 172 LEU B C 1
ATOM 3248 O O . LEU B 1 172 ? -4.047 30.797 1.476 1 77.75 172 LEU B O 1
ATOM 3252 N N . ARG B 1 173 ? -3.012 29.047 0.523 1 72.94 173 ARG B N 1
ATOM 3253 C CA . ARG B 1 173 ? -3.986 28.906 -0.553 1 72.94 173 ARG B CA 1
ATOM 3254 C C . ARG B 1 173 ? -4.555 27.5 -0.595 1 72.94 173 ARG B C 1
ATOM 3256 O O . ARG B 1 173 ? -4.176 26.703 -1.45 1 72.94 173 ARG B O 1
ATOM 3263 N N . PRO B 1 174 ? -5.379 27.312 0.473 1 60.53 174 PRO B N 1
ATOM 3264 C CA . PRO B 1 174 ? -5.945 25.969 0.45 1 60.53 174 PRO B CA 1
ATOM 3265 C C . PRO B 1 174 ? -6.746 25.688 -0.821 1 60.53 174 PRO B C 1
ATOM 3267 O O . PRO B 1 174 ? -7.473 26.547 -1.303 1 60.53 174 PRO B O 1
ATOM 3270 N N . LYS B 1 175 ? -6.113 25.141 -1.893 1 52.38 175 LYS B N 1
ATOM 3271 C CA . LYS B 1 175 ? -6.941 24.781 -3.041 1 52.38 175 LYS B CA 1
ATOM 3272 C C . LYS B 1 175 ? -7.992 23.734 -2.658 1 52.38 175 LYS B C 1
ATOM 3274 O O . LYS B 1 175 ? -7.68 22.75 -2.004 1 52.38 175 LYS B O 1
ATOM 3279 N N . HIS B 1 176 ? -8.984 24.266 -2.252 1 49.28 176 HIS B N 1
ATOM 3280 C CA . HIS B 1 176 ? -10.094 23.375 -1.943 1 49.28 176 HIS B CA 1
ATOM 3281 C C . HIS B 1 176 ? -10.156 22.219 -2.928 1 49.28 176 HIS B C 1
ATOM 3283 O O . HIS B 1 176 ? -11.148 21.484 -2.965 1 49.28 176 HIS B O 1
ATOM 3289 N N . SER B 1 177 ? -9.398 22.266 -3.904 1 46.47 177 SER B N 1
ATOM 3290 C CA . SER B 1 177 ? -9.82 21.344 -4.957 1 46.47 177 SER B CA 1
ATOM 3291 C C . SER B 1 177 ? -9.68 19.891 -4.512 1 46.47 177 SER B C 1
ATOM 3293 O O . SER B 1 177 ? -8.633 19.5 -3.998 1 46.47 177 SER B O 1
ATOM 3295 N N . ARG B 1 178 ? -10.844 19.359 -3.953 1 45.88 178 ARG B N 1
ATOM 3296 C CA . ARG B 1 178 ? -11.133 17.922 -3.838 1 45.88 178 ARG B CA 1
ATOM 3297 C C . ARG B 1 178 ? -10.242 17.109 -4.77 1 45.88 178 ARG B C 1
ATOM 3299 O O . ARG B 1 178 ? -10 15.93 -4.531 1 45.88 178 ARG B O 1
ATOM 3306 N N . TYR B 1 179 ? -10.023 17.734 -6.004 1 46.72 179 TYR B N 1
ATOM 3307 C CA . TYR B 1 179 ? -9.352 17.031 -7.086 1 46.72 179 TYR B CA 1
ATOM 3308 C C . TYR B 1 179 ? -7.875 17.391 -7.145 1 46.72 179 TYR B C 1
ATOM 3310 O O . TYR B 1 179 ? -7.484 18.484 -6.754 1 46.72 179 TYR B O 1
ATOM 3318 N N . GLU B 1 180 ? -7.027 16.359 -7.031 1 53.69 180 GLU B N 1
ATOM 3319 C CA . GLU B 1 180 ? -5.641 16.625 -7.398 1 53.69 180 GLU B CA 1
ATOM 3320 C C . GLU B 1 180 ? -5.547 17.672 -8.5 1 53.69 180 GLU B C 1
ATOM 3322 O O . GLU B 1 180 ? -6.422 17.75 -9.367 1 53.69 180 GLU B O 1
ATOM 3327 N N . SER B 1 181 ? -4.738 18.766 -8.266 1 50.12 181 SER B N 1
ATOM 3328 C CA . SER B 1 181 ? -4.57 19.781 -9.305 1 50.12 181 SER B CA 1
ATOM 3329 C C . SER B 1 181 ? -4.344 19.141 -10.672 1 50.12 181 SER B C 1
ATOM 3331 O O . SER B 1 181 ? -3.887 18 -10.758 1 50.12 181 SER B O 1
ATOM 3333 N N . TRP B 1 182 ? -5.012 19.672 -11.57 1 52.25 182 TRP B N 1
ATOM 3334 C CA . TRP B 1 182 ? -4.793 19.25 -12.945 1 52.25 182 TRP B CA 1
ATOM 3335 C C . TRP B 1 182 ? -3.32 18.953 -13.195 1 52.25 182 TRP B C 1
ATOM 3337 O O . TRP B 1 182 ? -2.984 18 -13.906 1 52.25 182 TRP B O 1
ATOM 3347 N N . ASN B 1 183 ? -2.59 19.766 -12.57 1 47.38 183 ASN B N 1
ATOM 3348 C CA . ASN B 1 183 ? -1.15 19.609 -12.75 1 47.38 183 ASN B CA 1
ATOM 3349 C C . ASN B 1 183 ? -0.662 18.281 -12.156 1 47.38 183 ASN B C 1
ATOM 3351 O O . ASN B 1 183 ? 0.148 17.578 -12.766 1 47.38 183 ASN B O 1
ATOM 3355 N N . GLN B 1 184 ? -1.176 18.062 -11 1 53.31 184 GLN B N 1
ATOM 3356 C CA . GLN B 1 184 ? -0.772 16.797 -10.383 1 53.31 184 GLN B CA 1
ATOM 3357 C C . GLN B 1 184 ? -1.307 15.609 -11.172 1 53.31 184 GLN B C 1
ATOM 3359 O O . GLN B 1 184 ? -0.621 14.594 -11.312 1 53.31 184 GLN B O 1
ATOM 3364 N N . TRP B 1 185 ? -2.498 15.859 -11.57 1 56.81 185 TRP B N 1
ATOM 3365 C CA . TRP B 1 185 ? -3.104 14.836 -12.414 1 56.81 185 TRP B CA 1
ATOM 3366 C C . TRP B 1 185 ? -2.297 14.641 -13.695 1 56.81 185 TRP B C 1
ATOM 3368 O O . TRP B 1 185 ? -2.008 13.508 -14.086 1 56.81 185 TRP B O 1
ATOM 3378 N N . PHE B 1 186 ? -1.873 15.758 -14.258 1 55.47 186 PHE B N 1
ATOM 3379 C CA . PHE B 1 186 ? -1.079 15.703 -15.477 1 55.47 186 PHE B CA 1
ATOM 3380 C C . PHE B 1 186 ? 0.286 15.078 -15.203 1 55.47 186 PHE B C 1
ATOM 3382 O O . PHE B 1 186 ? 0.784 14.289 -16.016 1 55.47 186 PHE B O 1
ATOM 3389 N N . GLN B 1 187 ? 0.81 15.461 -14.188 1 53.03 187 GLN B N 1
ATOM 3390 C CA . GLN B 1 187 ? 2.113 14.906 -13.828 1 53.03 187 GLN B CA 1
ATOM 3391 C C . GLN B 1 187 ? 2.041 13.398 -13.656 1 53.03 187 GLN B C 1
ATOM 3393 O O . GLN B 1 187 ? 2.902 12.664 -14.156 1 53.03 187 GLN B O 1
ATOM 3398 N N . LYS B 1 188 ? 1.03 13.062 -12.883 1 57.56 188 LYS B N 1
ATOM 3399 C CA . LYS B 1 188 ? 0.828 11.633 -12.695 1 57.56 188 LYS B CA 1
ATOM 3400 C C . LYS B 1 188 ? 0.578 10.938 -14.031 1 57.56 188 LYS B C 1
ATOM 3402 O O . LYS B 1 188 ? 1.08 9.836 -14.266 1 57.56 188 LYS B O 1
ATOM 3407 N N . LYS B 1 189 ? -0.098 11.695 -14.867 1 56.44 189 LYS B N 1
ATOM 3408 C CA . LYS B 1 189 ? -0.505 11.117 -16.141 1 56.44 189 LYS B CA 1
ATOM 3409 C C . LYS B 1 189 ? 0.615 11.219 -17.172 1 56.44 189 LYS B C 1
ATOM 3411 O O . LYS B 1 189 ? 0.784 10.328 -18 1 56.44 189 LYS B O 1
ATOM 3416 N N . SER B 1 190 ? 1.289 12.273 -17.156 1 53.66 190 SER B N 1
ATOM 3417 C CA . SER B 1 190 ? 2.338 12.5 -18.156 1 53.66 190 SER B CA 1
ATOM 3418 C C . SER B 1 190 ? 3.449 11.461 -18.016 1 53.66 190 SER B C 1
ATOM 3420 O O . SER B 1 190 ? 4.016 11.023 -19.031 1 53.66 190 SER B O 1
ATOM 3422 N N . PHE B 1 191 ? 3.746 11.133 -16.875 1 49.22 191 PHE B N 1
ATOM 3423 C CA . PHE B 1 191 ? 4.82 10.172 -16.672 1 49.22 191 PHE B CA 1
ATOM 3424 C C . PHE B 1 191 ? 4.422 8.797 -17.203 1 49.22 191 PHE B C 1
ATOM 3426 O O . PHE B 1 191 ? 5.285 7.98 -17.531 1 49.22 191 PHE B O 1
ATOM 3433 N N . GLU B 1 192 ? 3.141 8.594 -17.25 1 50.44 192 GLU B N 1
ATOM 3434 C CA . GLU B 1 192 ? 2.662 7.316 -17.781 1 50.44 192 GLU B CA 1
ATOM 3435 C C . GLU B 1 192 ? 2.666 7.316 -19.297 1 50.44 192 GLU B C 1
ATOM 3437 O O . GLU B 1 192 ? 2.834 6.266 -19.922 1 50.44 192 GLU B O 1
ATOM 3442 N N . ILE B 1 193 ? 2.494 8.469 -19.828 1 50.94 193 ILE B N 1
ATOM 3443 C CA . ILE B 1 193 ? 2.236 8.539 -21.266 1 50.94 193 ILE B CA 1
ATOM 3444 C C . ILE B 1 193 ? 3.551 8.734 -22.016 1 50.94 193 ILE B C 1
ATOM 3446 O O . ILE B 1 193 ? 3.723 8.211 -23.109 1 50.94 193 ILE B O 1
ATOM 3450 N N . PHE B 1 194 ? 4.555 9.422 -21.453 1 49.16 194 PHE B N 1
ATOM 3451 C CA . PHE B 1 194 ? 5.73 9.75 -22.25 1 49.16 194 PHE B CA 1
ATOM 3452 C C . PHE B 1 194 ? 6.883 8.805 -21.922 1 49.16 194 PHE B C 1
ATOM 3454 O O . PHE B 1 194 ? 7.543 8.953 -20.891 1 49.16 194 PHE B O 1
ATOM 3461 N N . PRO B 1 195 ? 7 7.789 -22.734 1 50.97 195 PRO B N 1
ATOM 3462 C CA . PRO B 1 195 ? 8.047 6.781 -22.547 1 50.97 195 PRO B CA 1
ATOM 3463 C C . PRO B 1 195 ? 9.43 7.398 -22.344 1 50.97 195 PRO B C 1
ATOM 3465 O O . PRO B 1 195 ? 10.25 6.863 -21.609 1 50.97 195 PRO B O 1
ATOM 3468 N N . PHE B 1 196 ? 9.695 8.492 -23.062 1 46.12 196 PHE B N 1
ATOM 3469 C CA . PHE B 1 196 ? 11 9.141 -22.953 1 46.12 196 PHE B CA 1
ATOM 3470 C C . PHE B 1 196 ? 11.266 9.578 -21.516 1 46.12 196 PHE B C 1
ATOM 3472 O O . PHE B 1 196 ? 12.359 9.359 -20.984 1 46.12 196 PHE B O 1
ATOM 3479 N N . PHE B 1 197 ? 10.328 10.078 -20.922 1 52.03 197 PHE B N 1
ATOM 3480 C CA . PHE B 1 197 ? 10.477 10.531 -19.547 1 52.03 197 PHE B CA 1
ATOM 3481 C C . PHE B 1 197 ? 10.648 9.344 -18.609 1 52.03 197 PHE B C 1
ATOM 3483 O O . PHE B 1 197 ? 11.422 9.414 -17.641 1 52.03 197 PHE B O 1
ATOM 3490 N N . LEU B 1 198 ? 10.031 8.359 -19.016 1 55.53 198 LEU B N 1
ATOM 3491 C CA . LEU B 1 198 ? 10.141 7.148 -18.203 1 55.53 198 LEU B CA 1
ATOM 3492 C C . LEU B 1 198 ? 11.562 6.594 -18.25 1 55.53 198 LEU B C 1
ATOM 3494 O O . LEU B 1 198 ? 12.078 6.117 -17.234 1 55.53 198 LEU B O 1
ATOM 3498 N N . PHE B 1 199 ? 12.109 6.742 -19.453 1 55.44 199 PHE B N 1
ATOM 3499 C CA . PHE B 1 199 ? 13.469 6.25 -19.625 1 55.44 199 PHE B CA 1
ATOM 3500 C C . PHE B 1 199 ? 14.445 7.039 -18.75 1 55.44 199 PHE B C 1
ATOM 3502 O O . PHE B 1 199 ? 15.227 6.453 -18 1 55.44 199 PHE B O 1
ATOM 3509 N N . PHE B 1 200 ? 14.445 8.367 -18.844 1 58.56 200 PHE B N 1
ATOM 3510 C CA . PHE B 1 200 ? 15.375 9.188 -18.078 1 58.56 200 PHE B CA 1
ATOM 3511 C C . PHE B 1 200 ? 15.117 9.047 -16.594 1 58.56 200 PHE B C 1
ATOM 3513 O O . PHE B 1 200 ? 16.062 9.031 -15.797 1 58.56 200 PHE B O 1
ATOM 3520 N N . ARG B 1 201 ? 13.906 8.836 -16.328 1 63.53 201 ARG B N 1
ATOM 3521 C CA . ARG B 1 201 ? 13.555 8.648 -14.922 1 63.53 201 ARG B CA 1
ATOM 3522 C C . ARG B 1 201 ? 14.141 7.344 -14.383 1 63.53 201 ARG B C 1
ATOM 3524 O O . ARG B 1 201 ? 14.68 7.312 -13.273 1 63.53 201 ARG B O 1
ATOM 3531 N N . SER B 1 202 ? 14.039 6.359 -15.227 1 60.66 202 SER B N 1
ATOM 3532 C CA . SER B 1 202 ? 14.57 5.066 -14.812 1 60.66 202 SER B CA 1
ATOM 3533 C C . SER B 1 202 ? 16.078 5.137 -14.586 1 60.66 202 SER B C 1
ATOM 3535 O O . SER B 1 202 ? 16.594 4.547 -13.641 1 60.66 202 SER B O 1
ATOM 3537 N N . LEU B 1 203 ? 16.703 5.93 -15.422 1 61.78 203 LEU B N 1
ATOM 3538 C CA . LEU B 1 203 ? 18.156 6.074 -15.305 1 61.78 203 LEU B CA 1
ATOM 3539 C C . LEU B 1 203 ? 18.516 6.824 -14.023 1 61.78 203 LEU B C 1
ATOM 3541 O O . LEU B 1 203 ? 19.453 6.438 -13.32 1 61.78 203 LEU B O 1
ATOM 3545 N N . LEU B 1 204 ? 17.828 7.848 -13.828 1 62.41 204 LEU B N 1
ATOM 3546 C CA . LEU B 1 204 ? 18.078 8.641 -12.633 1 62.41 204 LEU B CA 1
ATOM 3547 C C . LEU B 1 204 ? 17.875 7.805 -11.375 1 62.41 204 LEU B C 1
ATOM 3549 O O . LEU B 1 204 ? 18.734 7.805 -10.477 1 62.41 204 LEU B O 1
ATOM 3553 N N . TYR B 1 205 ? 16.859 7.055 -11.352 1 68.5 205 TYR B N 1
ATOM 3554 C CA . TYR B 1 205 ? 16.547 6.309 -10.141 1 68.5 205 TYR B CA 1
ATOM 3555 C C . TYR B 1 205 ? 17.484 5.117 -9.961 1 68.5 205 TYR B C 1
ATOM 3557 O O . TYR B 1 205 ? 17.75 4.695 -8.836 1 68.5 205 TYR B O 1
ATOM 3565 N N . GLU B 1 206 ? 17.938 4.629 -11.07 1 68.5 206 GLU B N 1
ATOM 3566 C CA . GLU B 1 206 ? 18.969 3.598 -10.977 1 68.5 206 GLU B CA 1
ATOM 3567 C C . GLU B 1 206 ? 20.234 4.137 -10.32 1 68.5 206 GLU B C 1
ATOM 3569 O O . GLU B 1 206 ? 20.859 3.447 -9.516 1 68.5 206 GLU B O 1
ATOM 3574 N N . PHE B 1 207 ? 20.609 5.371 -10.75 1 65.62 207 PHE B N 1
ATOM 3575 C CA . PHE B 1 207 ? 21.766 6.023 -10.148 1 65.62 207 PHE B CA 1
ATOM 3576 C C . PHE B 1 207 ? 21.547 6.258 -8.656 1 65.62 207 PHE B C 1
ATOM 3578 O O . PHE B 1 207 ? 22.422 5.953 -7.844 1 65.62 207 PHE B O 1
ATOM 3585 N N . LEU B 1 208 ? 20.375 6.68 -8.312 1 66.94 208 LEU B N 1
ATOM 3586 C CA . LEU B 1 208 ? 20.047 6.973 -6.926 1 66.94 208 LEU B CA 1
ATOM 3587 C C . LEU B 1 208 ? 20.016 5.691 -6.094 1 66.94 208 LEU B C 1
ATOM 3589 O O . LEU B 1 208 ? 20.406 5.699 -4.926 1 66.94 208 LEU B O 1
ATOM 3593 N N . LEU B 1 209 ? 19.578 4.711 -6.73 1 69.06 209 LEU B N 1
ATOM 3594 C CA . LEU B 1 209 ? 19.531 3.414 -6.062 1 69.06 209 LEU B CA 1
ATOM 3595 C C . LEU B 1 209 ? 20.938 2.951 -5.68 1 69.06 209 LEU B C 1
ATOM 3597 O O . LEU B 1 209 ? 21.141 2.395 -4.598 1 69.06 209 LEU B O 1
ATOM 3601 N N . LYS B 1 210 ? 21.859 3.146 -6.539 1 68.62 210 LYS B N 1
ATOM 3602 C CA . LYS B 1 210 ? 23.25 2.764 -6.273 1 68.62 210 LYS B CA 1
ATOM 3603 C C . LYS B 1 210 ? 23.812 3.52 -5.074 1 68.62 210 LYS B C 1
ATOM 3605 O O . LYS B 1 210 ? 24.531 2.947 -4.254 1 68.62 210 LYS B O 1
ATOM 3610 N N . VAL B 1 211 ? 23.406 4.742 -4.969 1 64.62 211 VAL B N 1
ATOM 3611 C CA . VAL B 1 211 ? 23.859 5.586 -3.863 1 64.62 211 VAL B CA 1
ATOM 3612 C C . VAL B 1 211 ? 23.234 5.09 -2.559 1 64.62 211 VAL B C 1
ATOM 3614 O O . VAL B 1 211 ? 23.922 4.973 -1.541 1 64.62 211 VAL B O 1
ATOM 3617 N N . GLU B 1 212 ? 21.969 4.73 -2.592 1 68.56 212 GLU B N 1
ATOM 3618 C CA . GLU B 1 212 ? 21.25 4.30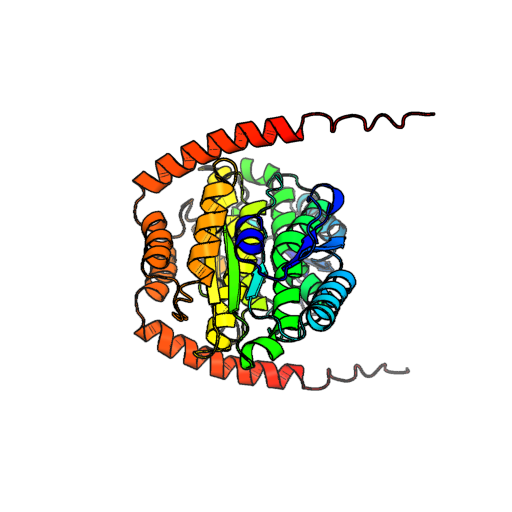1 -1.396 1 68.56 212 GLU B CA 1
ATOM 3619 C C . GLU B 1 212 ? 21.734 2.93 -0.926 1 68.56 212 GLU B C 1
ATOM 3621 O O . GLU B 1 212 ? 21.828 2.68 0.277 1 68.56 212 GLU B O 1
ATOM 3626 N N . LYS B 1 213 ? 21.969 2.045 -1.864 1 66.75 213 LYS B N 1
ATOM 3627 C CA . LYS B 1 213 ? 22.484 0.72 -1.523 1 66.75 213 LYS B CA 1
ATOM 3628 C C . LYS B 1 213 ? 23.828 0.814 -0.819 1 66.75 213 LYS B C 1
ATOM 3630 O O . LYS B 1 213 ? 24.109 0.044 0.101 1 66.75 213 LYS B O 1
ATOM 3635 N N . LYS B 1 214 ? 24.656 1.74 -1.205 1 65.06 214 LYS B N 1
ATOM 3636 C CA . LYS B 1 214 ? 25.969 1.959 -0.605 1 65.06 214 LYS B CA 1
ATOM 3637 C C . LYS B 1 214 ? 25.844 2.496 0.818 1 65.06 214 LYS B C 1
ATOM 3639 O O . LYS B 1 214 ? 26.609 2.115 1.703 1 65.06 214 LYS B O 1
ATOM 3644 N N . LYS B 1 215 ? 24.828 3.301 1.086 1 58.47 215 LYS B N 1
ATOM 3645 C CA . LYS B 1 215 ? 24.578 3.879 2.404 1 58.47 215 LYS B CA 1
ATOM 3646 C C . LYS B 1 215 ? 24.141 2.811 3.398 1 58.47 215 LYS B C 1
ATOM 3648 O O . LYS B 1 215 ? 24.484 2.867 4.578 1 58.47 215 LYS B O 1
ATOM 3653 N N . LYS B 1 216 ? 23.359 1.964 2.975 1 61.94 216 LYS B N 1
ATOM 3654 C CA . LYS B 1 216 ? 22.828 0.905 3.83 1 61.94 216 LYS B CA 1
ATOM 3655 C C . LYS B 1 216 ? 23.922 -0.063 4.25 1 61.94 216 LYS B C 1
ATOM 3657 O O . LYS B 1 216 ? 23.891 -0.617 5.352 1 61.94 216 LYS B O 1
ATOM 3662 N N . ASN B 1 217 ? 24.766 -0.346 3.361 1 49.28 217 ASN B N 1
ATOM 3663 C CA . ASN B 1 217 ? 25.859 -1.265 3.666 1 49.28 217 ASN B CA 1
ATOM 3664 C C . ASN B 1 217 ? 26.938 -0.594 4.512 1 49.28 217 ASN B C 1
ATOM 3666 O O . ASN B 1 217 ? 27.906 -1.239 4.918 1 49.28 217 ASN B O 1
ATOM 3670 N N . LEU B 1 218 ? 26.719 0.763 4.684 1 48.94 218 LEU B N 1
ATOM 3671 C CA . LEU B 1 218 ? 27.703 1.418 5.531 1 48.94 218 LEU B CA 1
ATOM 3672 C C . LEU B 1 218 ? 27.406 1.17 7.008 1 48.94 218 LEU B C 1
ATOM 3674 O O . LEU B 1 218 ? 26.25 1.232 7.43 1 48.94 218 LEU B O 1
ATOM 3678 N N . PRO B 1 219 ? 28.281 0.661 7.844 1 39.72 219 PRO B N 1
ATOM 3679 C CA . PRO B 1 219 ? 28.125 0.424 9.281 1 39.72 219 PRO B CA 1
ATOM 3680 C C . PRO B 1 219 ? 27.547 1.632 10.016 1 39.72 219 PRO B C 1
ATOM 3682 O O . PRO B 1 219 ? 27.859 2.775 9.68 1 39.72 219 PRO B O 1
ATOM 3685 N N . LEU B 1 220 ? 26.219 1.592 10.594 1 44.34 220 LEU B N 1
ATOM 3686 C CA . LEU B 1 220 ? 25.75 2.648 11.477 1 44.34 220 LEU B CA 1
ATOM 3687 C C . LEU B 1 220 ? 26.906 3.213 12.312 1 44.34 220 LEU B C 1
ATOM 3689 O O . LEU B 1 220 ? 27.781 2.467 12.742 1 44.34 220 LEU B O 1
ATOM 3693 N N . PRO B 1 221 ? 27.156 4.438 12.328 1 36 221 PRO B N 1
ATOM 3694 C CA . PRO B 1 221 ? 28.172 4.871 13.297 1 36 221 PRO B CA 1
ATOM 3695 C C . PRO B 1 221 ? 27.984 4.227 14.672 1 36 221 PRO B C 1
ATOM 3697 O O . PRO B 1 221 ? 26.859 3.902 15.055 1 36 221 PRO B O 1
ATOM 3700 N N . HIS B 1 222 ? 28.969 3.535 15.266 1 33.53 222 HIS B N 1
ATOM 3701 C CA . HIS B 1 222 ? 29.094 3.137 16.656 1 33.53 222 HIS B CA 1
ATOM 3702 C C . HIS B 1 222 ? 28.672 4.262 17.594 1 33.53 222 HIS B C 1
ATOM 3704 O O . HIS B 1 222 ? 29.25 5.348 17.562 1 33.53 222 HIS B O 1
ATOM 3710 N N . ASN B 1 223 ? 27.453 4.48 17.844 1 35.09 223 ASN B N 1
ATOM 3711 C CA . ASN B 1 223 ? 27.188 5.223 19.078 1 35.09 223 ASN B CA 1
ATOM 3712 C C . ASN B 1 223 ? 28.203 4.883 20.172 1 35.09 223 ASN B C 1
ATOM 3714 O O . ASN B 1 223 ? 28.328 3.725 20.578 1 35.09 223 ASN B O 1
ATOM 3718 N N . GLN B 1 224 ? 29.312 5.602 20.344 1 30.05 224 GLN B N 1
ATOM 3719 C CA . GLN B 1 224 ? 30.172 5.727 21.516 1 30.05 224 GLN B CA 1
ATOM 3720 C C . GLN B 1 224 ? 29.344 5.863 22.797 1 30.05 224 GLN B C 1
ATOM 3722 O O . GLN B 1 224 ? 28.609 6.844 22.969 1 30.05 224 GLN B O 1
ATOM 3727 N N . SER B 1 225 ? 28.734 4.773 23.359 1 32.19 225 SER B N 1
ATOM 3728 C CA . SER B 1 225 ? 28.516 4.742 24.797 1 32.19 225 SER B CA 1
ATOM 3729 C C . SER B 1 225 ? 29.688 5.336 25.562 1 32.19 225 SER B C 1
ATOM 3731 O O . SER B 1 225 ? 30.812 4.84 25.453 1 32.19 225 SER B O 1
ATOM 3733 N N . ASN B 1 226 ? 29.797 6.617 25.594 1 26.64 226 ASN B N 1
ATOM 3734 C CA . ASN B 1 226 ? 30.594 7.195 26.672 1 26.64 226 ASN B CA 1
ATOM 3735 C C . ASN B 1 226 ? 30.312 6.512 28.016 1 26.64 226 ASN B C 1
ATOM 3737 O O . ASN B 1 226 ? 29.172 6.52 28.484 1 26.64 226 ASN B O 1
ATOM 3741 N N . GLU B 1 227 ? 31.031 5.414 28.266 1 27.05 227 GLU B N 1
ATOM 3742 C CA . GLU B 1 227 ? 31.359 4.957 29.609 1 27.05 227 GLU B CA 1
ATOM 3743 C C . GLU B 1 227 ? 31.766 6.121 30.516 1 27.05 227 GLU B C 1
ATOM 3745 O O . GLU B 1 227 ? 32.062 5.926 31.688 1 27.05 227 GLU B O 1
ATOM 3750 N N . THR B 1 228 ? 31.312 7.449 30.469 1 22.06 228 THR B N 1
ATOM 3751 C CA . THR B 1 228 ? 31.578 8.031 31.781 1 22.06 228 THR B CA 1
ATOM 3752 C C . THR B 1 228 ? 30.5 7.637 32.781 1 22.06 228 THR B C 1
ATOM 3754 O O . THR B 1 228 ? 29.312 7.562 32.406 1 22.06 228 THR B O 1
#

Radius of gyration: 23.07 Å; Cα contacts (8 Å, |Δi|>4): 650; chains: 2; bounding box: 56×71×55 Å

Solvent-accessible surface area (backbone atoms only — not comparable to full-atom values): 25012 Å² total; per-residue (Å²): 107,68,68,48,49,73,74,67,42,78,42,74,45,77,28,77,60,42,82,80,52,81,88,48,96,48,48,47,76,37,74,31,50,55,73,35,66,69,44,52,52,48,51,53,50,50,39,35,68,74,57,70,59,66,58,67,46,75,48,79,57,75,79,81,60,92,41,54,63,62,68,58,49,70,69,55,52,49,50,48,32,28,46,40,20,49,26,54,52,51,51,49,31,73,42,51,77,45,28,79,77,59,22,30,39,36,39,44,46,44,52,42,36,69,41,65,37,52,73,36,14,50,47,24,10,24,40,27,17,33,52,33,24,49,55,2,44,49,61,53,70,28,86,71,41,39,37,43,77,41,73,37,50,45,84,80,72,50,50,66,68,59,50,48,50,50,49,51,47,42,67,76,50,61,49,55,55,76,53,72,50,68,63,53,48,42,52,56,45,45,56,71,68,37,63,69,55,41,50,57,47,51,52,50,44,48,53,50,44,54,55,51,55,54,55,69,73,42,78,73,80,76,76,75,75,70,82,118,106,68,68,49,50,73,73,67,42,79,42,71,45,75,29,78,59,44,80,80,52,81,88,48,96,48,50,47,74,37,75,31,50,54,74,36,66,68,46,53,51,49,50,54,50,50,40,36,69,73,57,69,59,65,59,66,46,75,49,77,59,76,78,80,59,93,41,55,62,65,66,59,48,69,68,55,51,50,49,49,33,26,46,40,20,49,26,56,52,52,51,50,31,74,40,50,76,46,29,80,76,59,24,30,38,34,38,44,46,44,52,41,36,69,41,66,35,49,76,35,14,48,47,23,10,24,40,27,16,33,51,34,24,50,55,2,44,48,60,53,68,29,88,69,40,39,36,41,79,42,74,38,49,45,85,81,71,51,50,66,68,58,51,49,50,52,48,51,48,40,66,77,49,61,50,58,55,76,51,73,50,67,61,52,48,42,52,57,45,45,55,70,67,37,62,69,56,42,50,56,48,49,52,52,44,48,55,50,45,55,55,52,56,54,56,67,73,41,79,72,78,76,77,75,74,71,81,119